Protein AF-0000000076599614 (afdb_homodimer)

pLDDT: mean 89.0, std 17.21, range [21.8, 98.75]

Radius of gyration: 27.0 Å; Cα contacts (8 Å, |Δi|>4): 438; chains: 2; bounding box: 105×89×81 Å

Nearest PDB structures (foldseek):
  2rae-assembly1_A-2  TM=9.090E-01  e=2.389E-15  Rhodococcus jostii RHA1
  8x0a-assembly1_A  TM=9.369E-01  e=1.322E-13  Mycobacterium tuberculosis
  2dg7-assembly1_A  TM=7.988E-01  e=2.223E-07  Streptomyces coelicolor A3(2)
  5efy-assembly1_B  TM=7.477E-01  e=3.386E-06  Streptomyces coelicolor A3(2)
  6ayh-assembly1_A-2  TM=6.024E-01  e=3.023E-04  Salmonella enterica

Sequence (410 aa):
MGHSTIGAAGRPGGRRKVTTAAELEQVAFELFDGQGFENTTVADIARAAGIARRTFFHYFPSKNDVPWGDFDRELDRMRADFRAAPPETPLMDAIRHCLVEFNRVAPEQIPAHRRRMRLILGVPALQAHSTLRFRAWRQVIAEFAGERLGQPEDALTPQAIAHATLGVAIAAYEQWLGRTDSELTELLDTAMRELAAAFGRPDAQMGHSTIGAAGRPGGRRKVTTAAELEQVAFELFDGQGFENTTVADIARAAGIARRTFFHYFPSKNDVPWGDFDRELDRMRADFRAAPPETPLMDAIRHCLVEFNRVAPEQIPAHRRRMRLILGVPALQAHSTLRFRAWRQVIAEFAGERLGQPEDALTPQAIAHATLGVAIAAYEQWLGRTDSELTELLDTAMRELAAAFGRPDAQ

Solvent-accessible surface area (backbone atoms only — not comparable to full-atom values): 22721 Å² total; per-residue (Å²): 137,84,80,74,75,73,74,76,76,74,74,79,81,71,70,73,61,57,86,43,62,66,52,46,38,53,52,39,49,54,44,30,71,72,63,30,59,89,70,51,46,65,64,56,41,16,57,76,33,51,46,53,59,68,57,47,49,73,68,30,92,43,77,78,43,45,76,54,63,68,48,68,60,54,50,52,51,47,49,52,52,60,70,67,47,60,87,76,51,40,68,50,59,46,50,48,53,46,55,30,57,69,65,57,68,57,78,90,44,44,68,60,49,50,53,40,49,49,45,45,77,64,35,63,71,38,43,33,63,37,51,63,56,52,48,54,55,29,48,54,46,5,45,52,43,5,61,77,69,73,43,58,38,86,36,63,60,20,32,19,48,18,30,20,50,50,22,31,47,50,33,28,48,54,52,34,74,75,39,87,87,57,55,58,48,56,40,38,48,48,37,55,52,46,50,37,44,52,54,58,58,66,69,87,118,135,80,80,75,78,75,73,77,76,74,71,79,80,70,70,75,60,59,86,44,60,66,52,46,37,52,51,39,48,54,45,30,72,72,63,30,60,88,70,50,48,65,63,57,40,16,56,75,35,54,47,53,58,68,56,47,48,72,69,29,92,42,78,80,43,46,79,53,62,68,48,66,59,54,49,52,51,47,50,51,51,60,69,66,48,60,87,77,51,42,68,51,58,48,51,47,51,47,54,28,58,69,65,57,66,57,78,89,44,44,66,61,50,50,54,40,49,48,46,46,77,64,34,63,72,39,42,33,64,36,51,64,57,51,49,54,55,27,46,52,46,5,45,52,45,5,61,76,68,73,44,59,38,85,35,63,60,20,32,20,50,18,30,20,52,50,21,31,48,50,32,29,49,55,51,36,74,75,38,87,87,57,54,57,48,57,40,39,50,48,39,53,51,47,50,36,46,51,54,58,57,64,68,86,118

Secondary structure (DSSP, 8-state):
-------------------SHHHHHHHHHHHHHHH-STT--HHHHHHHHT--HHHHHHH-SSGGGGGG-SHHHHHHHHHHHHHHS-TTS-HHHHHHHHHHHHT---GGGHHHHHHHHHHHHH-HHHHHHTHHHHHHHHHHHHHHHHHHHTS-TTSHHHHHHHHHHHHHHHHHHHHHHH-SS--HHHHHHHHHHHHHHHHH-----/-------------------SHHHHHHHHHHHHHHH-STT--HHHHHHHHT--HHHHHHH-SSGGGGGG-SHHHHHHHHHHHHHHS-TTS-HHHHHHHHHHHHT---GGGHHHHHHHHHHHHH-HHHHHHTHHHHHHHHHHHHHHHHHHHTS-TTSHHHHHHHHHHHHHHHHHHHHHHH-SS--HHHHHHHHHHHHHHHHH-----

Structure (mmCIF, N/CA/C/O backbone):
data_AF-0000000076599614-model_v1
#
loop_
_entity.id
_entity.type
_entity.pdbx_description
1 polymer 'TetR family transcriptional regulator'
#
loop_
_atom_site.group_PDB
_atom_site.id
_atom_site.type_symbol
_atom_site.label_atom_id
_atom_site.label_alt_id
_atom_site.label_comp_id
_atom_site.label_asym_id
_atom_site.label_entity_id
_atom_site.label_seq_id
_atom_site.pdbx_PDB_ins_code
_atom_site.Cartn_x
_atom_site.Cartn_y
_atom_site.Cartn_z
_atom_site.occupancy
_atom_site.B_iso_or_equiv
_atom_site.auth_seq_id
_atom_site.auth_comp_id
_atom_site.auth_asym_id
_atom_site.auth_atom_id
_atom_site.pdbx_PDB_model_num
ATOM 1 N N . MET A 1 1 ? -71.562 -14.805 -32.938 1 33.53 1 MET A N 1
ATOM 2 C CA . MET A 1 1 ? -70.625 -13.844 -32.281 1 33.53 1 MET A CA 1
ATOM 3 C C . MET A 1 1 ? -69.625 -14.555 -31.406 1 33.53 1 MET A C 1
ATOM 5 O O . MET A 1 1 ? -69.938 -15.062 -30.328 1 33.53 1 MET A O 1
ATOM 9 N N . GLY A 1 2 ? -68.562 -15.195 -32 1 36.91 2 GLY A N 1
ATOM 10 C CA . GLY A 1 2 ? -67.438 -15.984 -31.516 1 36.91 2 GLY A CA 1
ATOM 11 C C . GLY A 1 2 ? -66.562 -15.227 -30.562 1 36.91 2 GLY A C 1
ATOM 12 O O . GLY A 1 2 ? -66.062 -14.148 -30.906 1 36.91 2 GLY A O 1
ATOM 13 N N . HIS A 1 3 ? -66.812 -15.266 -29.234 1 37.31 3 HIS A N 1
ATOM 14 C CA . HIS A 1 3 ? -66.062 -14.656 -28.141 1 37.31 3 HIS A CA 1
ATOM 15 C C . HIS A 1 3 ? -64.562 -15.016 -28.203 1 37.31 3 HIS A C 1
ATOM 17 O O . HIS A 1 3 ? -64.25 -16.188 -28.109 1 37.31 3 HIS A O 1
ATOM 23 N N . SER A 1 4 ? -63.812 -14.273 -29.016 1 39.22 4 SER A N 1
ATOM 24 C CA . SER A 1 4 ? -62.375 -14.352 -29.078 1 39.22 4 SER A CA 1
ATOM 25 C C . SER A 1 4 ? -61.75 -14.211 -27.688 1 39.22 4 SER A C 1
ATOM 27 O O . SER A 1 4 ? -62 -13.234 -26.984 1 39.22 4 SER A O 1
ATOM 29 N N . THR A 1 5 ? -61.562 -15.359 -27.031 1 39.62 5 THR A N 1
ATOM 30 C CA . THR A 1 5 ? -60.812 -15.461 -25.766 1 39.62 5 THR A CA 1
ATOM 31 C C . THR A 1 5 ? -59.469 -14.75 -25.859 1 39.62 5 THR A C 1
ATOM 33 O O . THR A 1 5 ? -58.625 -15.141 -26.656 1 39.62 5 THR A O 1
ATOM 36 N N . ILE A 1 6 ? -59.5 -13.406 -25.859 1 37.53 6 ILE A N 1
ATOM 37 C CA . ILE A 1 6 ? -58.25 -12.672 -25.766 1 37.53 6 ILE A CA 1
ATOM 38 C C . ILE A 1 6 ? -57.406 -13.234 -24.625 1 37.53 6 ILE A C 1
ATOM 40 O O . ILE A 1 6 ? -57.906 -13.367 -23.5 1 37.53 6 ILE A O 1
ATOM 44 N N . GLY A 1 7 ? -56.5 -14.172 -24.859 1 32.94 7 GLY A N 1
ATOM 45 C CA . GLY A 1 7 ? -55.5 -14.688 -23.938 1 32.94 7 GLY A CA 1
ATOM 46 C C . GLY A 1 7 ? -54.844 -13.602 -23.109 1 32.94 7 GLY A C 1
ATOM 47 O O . GLY A 1 7 ? -54.531 -12.523 -23.609 1 32.94 7 GLY A O 1
ATOM 48 N N . ALA A 1 8 ? -55.188 -13.469 -21.828 1 35.28 8 ALA A N 1
ATOM 49 C CA . ALA A 1 8 ? -54.594 -12.609 -20.812 1 35.28 8 ALA A CA 1
ATOM 50 C C . ALA A 1 8 ? -53.094 -12.453 -21.062 1 35.28 8 ALA A C 1
ATOM 52 O O . ALA A 1 8 ? -52.375 -13.43 -21.312 1 35.28 8 ALA A O 1
ATOM 53 N N . ALA A 1 9 ? -52.594 -11.328 -21.562 1 35.88 9 ALA A N 1
ATOM 54 C CA . ALA A 1 9 ? -51.188 -10.867 -21.594 1 35.88 9 ALA A CA 1
ATOM 55 C C . ALA A 1 9 ? -50.406 -11.367 -20.391 1 35.88 9 ALA A C 1
ATOM 57 O O . ALA A 1 9 ? -50.906 -11.305 -19.25 1 35.88 9 ALA A O 1
ATOM 58 N N . GLY A 1 10 ? -49.562 -12.461 -20.453 1 34.72 10 GLY A N 1
ATOM 59 C CA . GLY A 1 10 ? -48.656 -12.93 -19.406 1 34.72 10 GLY A CA 1
ATOM 60 C C . GLY A 1 10 ? -48.125 -11.82 -18.516 1 34.72 10 GLY A C 1
ATOM 61 O O . GLY A 1 10 ? -48.094 -10.656 -18.938 1 34.72 10 GLY A O 1
ATOM 62 N N . ARG A 1 11 ? -48.469 -11.828 -17.172 1 40.72 11 ARG A N 1
ATOM 63 C CA . ARG A 1 11 ? -47.938 -10.867 -16.203 1 40.72 11 ARG A CA 1
ATOM 64 C C . ARG A 1 11 ? -46.531 -10.414 -16.578 1 40.72 11 ARG A C 1
ATOM 66 O O . ARG A 1 11 ? -45.781 -11.164 -17.188 1 40.72 11 ARG A O 1
ATOM 73 N N . PRO A 1 12 ? -46.219 -9.062 -16.688 1 42.16 12 PRO A N 1
ATOM 74 C CA . PRO A 1 12 ? -44.875 -8.555 -16.984 1 42.16 12 PRO A CA 1
ATOM 75 C C . PRO A 1 12 ? -43.781 -9.43 -16.391 1 42.16 12 PRO A C 1
ATOM 77 O O . PRO A 1 12 ? -44 -10.117 -15.391 1 42.16 12 PRO A O 1
ATOM 80 N N . GLY A 1 13 ? -42.875 -10.141 -17.094 1 42.28 13 GLY A N 1
ATOM 81 C CA . GLY A 1 13 ? -41.719 -10.961 -16.797 1 42.28 13 GLY A CA 1
ATOM 82 C C . GLY A 1 13 ? -41 -10.539 -15.531 1 42.28 13 GLY A C 1
ATOM 83 O O . GLY A 1 13 ? -40.438 -9.445 -15.453 1 42.28 13 GLY A O 1
ATOM 84 N N . GLY A 1 14 ? -41.438 -10.828 -14.328 1 47.44 14 GLY A N 1
ATOM 85 C CA . GLY A 1 14 ? -40.844 -10.57 -13.031 1 47.44 14 GLY A CA 1
ATOM 86 C C . GLY A 1 14 ? -39.312 -10.703 -13.039 1 47.44 14 GLY A C 1
ATOM 87 O O . GLY A 1 14 ? -38.781 -11.586 -13.695 1 47.44 14 GLY A O 1
ATOM 88 N N . ARG A 1 15 ? -38.469 -9.578 -13.055 1 55.91 15 ARG A N 1
ATOM 89 C CA . ARG A 1 15 ? -37.031 -9.617 -12.977 1 55.91 15 ARG A CA 1
ATOM 90 C C . ARG A 1 15 ? -36.562 -10.758 -12.078 1 55.91 15 ARG A C 1
ATOM 92 O O . ARG A 1 15 ? -37.094 -10.953 -10.977 1 55.91 15 ARG A O 1
ATOM 99 N N . ARG A 1 16 ? -36.062 -11.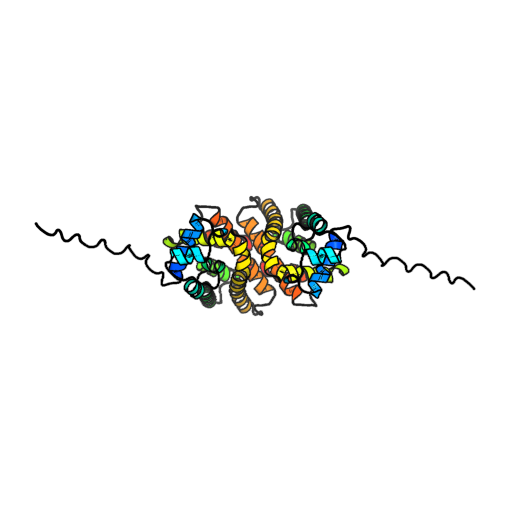828 -12.578 1 62.41 16 ARG A N 1
ATOM 100 C CA . ARG A 1 16 ? -35.531 -12.984 -11.867 1 62.41 16 ARG A CA 1
ATOM 101 C C . ARG A 1 16 ? -34.781 -12.547 -10.609 1 62.41 16 ARG A C 1
ATOM 103 O O . ARG A 1 16 ? -33.875 -11.695 -10.672 1 62.41 16 ARG A O 1
ATOM 110 N N . LYS A 1 17 ? -35.25 -12.945 -9.43 1 73.88 17 LYS A N 1
ATOM 111 C CA . LYS A 1 17 ? -34.75 -12.594 -8.094 1 73.88 17 LYS A CA 1
ATOM 112 C C . LYS A 1 17 ? -33.375 -13.188 -7.844 1 73.88 17 LYS A C 1
ATOM 114 O O . LYS A 1 17 ? -33.156 -14.383 -8.039 1 73.88 17 LYS A O 1
ATOM 119 N N . VAL A 1 18 ? -32.25 -12.383 -7.707 1 76.31 18 VAL A N 1
ATOM 120 C CA . VAL A 1 18 ? -30.891 -12.758 -7.305 1 76.31 18 VAL A CA 1
ATOM 121 C C . VAL A 1 18 ? -30.953 -13.633 -6.051 1 76.31 18 VAL A C 1
ATOM 123 O O . VAL A 1 18 ? -31.656 -13.297 -5.09 1 76.31 18 VAL A O 1
ATOM 126 N N . THR A 1 19 ? -30.266 -14.75 -6.137 1 80.94 19 THR A N 1
ATOM 127 C CA . THR A 1 19 ? -30.359 -15.68 -5.016 1 80.94 19 THR A CA 1
ATOM 128 C C . THR A 1 19 ? -28.984 -15.93 -4.398 1 80.94 19 THR A C 1
ATOM 130 O O . THR A 1 19 ? -28.875 -16.609 -3.373 1 80.94 19 THR A O 1
ATOM 133 N N . THR A 1 20 ? -27.969 -15.359 -5.051 1 90.06 20 THR A N 1
ATOM 134 C CA . THR A 1 20 ? -26.641 -15.602 -4.512 1 90.06 20 THR A CA 1
ATOM 135 C C . THR A 1 20 ? -25.812 -14.32 -4.504 1 90.06 20 THR A C 1
ATOM 137 O O . THR A 1 20 ? -26.125 -13.367 -5.223 1 90.06 20 THR A O 1
ATOM 140 N N . ALA A 1 21 ? -24.844 -14.375 -3.717 1 93.06 21 ALA A N 1
ATOM 141 C CA . ALA A 1 21 ? -23.906 -13.25 -3.66 1 93.06 21 ALA A CA 1
ATOM 142 C C . ALA A 1 21 ? -23.234 -13.023 -5.008 1 93.06 21 ALA A C 1
ATOM 144 O O . ALA A 1 21 ? -23.047 -11.883 -5.438 1 93.06 21 ALA A O 1
ATOM 145 N N . ALA A 1 22 ? -22.938 -14.109 -5.66 1 91.31 22 ALA A N 1
ATOM 146 C CA . ALA A 1 22 ? -22.25 -14.039 -6.949 1 91.31 22 ALA A CA 1
ATOM 147 C C . ALA A 1 22 ? -23.141 -13.367 -7.996 1 91.31 22 ALA A C 1
ATOM 149 O O . ALA A 1 22 ? -22.656 -12.555 -8.797 1 91.31 22 ALA A O 1
ATOM 150 N N . GLU A 1 23 ? -24.344 -13.734 -8.008 1 93.44 23 GLU A N 1
ATOM 151 C CA . GLU A 1 23 ? -25.281 -13.109 -8.93 1 93.44 23 GLU A CA 1
ATOM 152 C C . GLU A 1 23 ? -25.438 -11.617 -8.641 1 93.44 23 GLU A C 1
ATOM 154 O O . GLU A 1 23 ? -25.484 -10.797 -9.555 1 93.44 23 GLU A O 1
ATOM 159 N N . LEU A 1 24 ? -25.531 -11.344 -7.348 1 96 24 LEU A N 1
ATOM 160 C CA . LEU A 1 24 ? -25.656 -9.945 -6.945 1 96 24 LEU A CA 1
ATOM 161 C C . LEU A 1 24 ? -24.422 -9.148 -7.359 1 96 24 LEU A C 1
ATOM 163 O O . LEU A 1 24 ? -24.547 -8 -7.805 1 96 24 LEU A O 1
ATOM 167 N N . GLU A 1 25 ? -23.297 -9.734 -7.207 1 95.56 25 GLU A N 1
ATOM 168 C CA . GLU A 1 25 ? -22.047 -9.117 -7.648 1 95.56 25 GLU A CA 1
ATOM 169 C C . GLU A 1 25 ? -22.094 -8.805 -9.141 1 95.56 25 GLU A C 1
ATOM 171 O O . GLU A 1 25 ? -21.703 -7.711 -9.562 1 95.56 25 GLU A O 1
ATOM 176 N N . GLN A 1 26 ? -22.562 -9.711 -9.906 1 93.94 26 GLN A N 1
ATOM 177 C CA . GLN A 1 26 ? -22.625 -9.516 -11.352 1 93.94 26 GLN A CA 1
ATOM 178 C C . GLN A 1 26 ? -23.531 -8.344 -11.703 1 93.94 26 GLN A C 1
ATOM 180 O O . GLN A 1 26 ? -23.203 -7.531 -12.562 1 93.94 26 GLN A O 1
ATOM 185 N N . VAL A 1 27 ? -24.641 -8.25 -11.023 1 95.94 27 VAL A N 1
ATOM 186 C CA . VAL A 1 27 ? -25.562 -7.148 -11.227 1 95.94 27 VAL A CA 1
ATOM 187 C C . VAL A 1 27 ? -24.891 -5.828 -10.883 1 95.94 27 VAL A C 1
ATOM 189 O O . VAL A 1 27 ? -24.984 -4.855 -11.633 1 95.94 27 VAL A O 1
ATOM 192 N N . ALA A 1 28 ? -24.25 -5.824 -9.781 1 97.19 28 ALA A N 1
ATOM 193 C CA . ALA A 1 28 ? -23.547 -4.617 -9.328 1 97.19 28 ALA A CA 1
ATOM 194 C C . ALA A 1 28 ? -22.5 -4.18 -10.344 1 97.19 28 ALA A C 1
ATOM 196 O O . ALA A 1 28 ? -22.406 -2.998 -10.688 1 97.19 28 ALA A O 1
ATOM 197 N N . PHE A 1 29 ? -21.734 -5.117 -10.828 1 96 29 PHE A N 1
ATOM 198 C CA . PHE A 1 29 ? -20.672 -4.789 -11.773 1 96 29 PHE A CA 1
ATOM 199 C C . PHE A 1 29 ? -21.25 -4.215 -13.062 1 96 29 PHE A C 1
ATOM 201 O O . PHE A 1 29 ? -20.656 -3.322 -13.672 1 96 29 PHE A O 1
ATOM 208 N N . GLU A 1 30 ? -22.359 -4.738 -13.484 1 95.31 30 GLU A N 1
ATOM 209 C CA . GLU A 1 30 ? -23.016 -4.18 -14.664 1 95.31 30 GLU A CA 1
ATOM 210 C C . GLU A 1 30 ? -23.391 -2.711 -14.445 1 95.31 30 GLU A C 1
ATOM 212 O O . GLU A 1 30 ? -23.203 -1.884 -15.344 1 95.31 30 GLU A O 1
ATOM 217 N N . LEU A 1 31 ? -23.859 -2.422 -13.297 1 9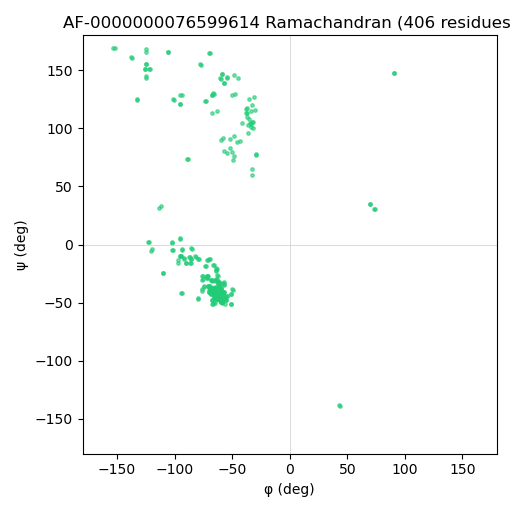6.94 31 LEU A N 1
ATOM 218 C CA . LEU A 1 31 ? -24.203 -1.043 -12.969 1 96.94 31 LEU A CA 1
ATOM 219 C C . LEU A 1 31 ? -22.953 -0.181 -12.867 1 96.94 31 LEU A C 1
ATOM 221 O O . LEU A 1 31 ? -22.938 0.953 -13.352 1 96.94 31 LEU A O 1
ATOM 225 N N . PHE A 1 32 ? -21.891 -0.759 -12.195 1 96.38 32 PHE A N 1
ATOM 226 C CA . PHE A 1 32 ? -20.625 -0.036 -12.102 1 96.38 32 PHE A CA 1
ATOM 227 C C . PHE A 1 32 ? -20.094 0.297 -13.492 1 96.38 32 PHE A C 1
ATOM 229 O O . PHE A 1 32 ? -19.594 1.401 -13.719 1 96.38 32 PHE A O 1
ATOM 236 N N . ASP A 1 33 ? -20.203 -0.562 -14.367 1 92.62 33 ASP A N 1
ATOM 237 C CA . ASP A 1 33 ? -19.719 -0.375 -15.727 1 92.62 33 ASP A CA 1
ATOM 238 C C . ASP A 1 33 ? -20.516 0.699 -16.453 1 92.62 33 ASP A C 1
ATOM 240 O O . ASP A 1 33 ? -19.953 1.484 -17.219 1 92.62 33 ASP A O 1
ATOM 244 N N . GLY A 1 34 ? -21.75 0.736 -16.219 1 93.19 34 GLY A N 1
ATOM 245 C CA . GLY A 1 34 ? -22.641 1.63 -16.938 1 93.19 34 GLY A CA 1
ATOM 246 C C . GLY A 1 34 ? -22.609 3.055 -16.422 1 93.19 34 GLY A C 1
ATOM 247 O O . GLY A 1 34 ? -22.422 3.998 -17.188 1 93.19 34 GLY A O 1
ATOM 248 N N . GLN A 1 35 ? -22.672 3.219 -15.078 1 94.25 35 GLN A N 1
ATOM 249 C CA . GLN A 1 35 ? -22.844 4.57 -14.555 1 94.25 35 GLN A CA 1
ATOM 250 C C . GLN A 1 35 ? -21.719 4.941 -13.602 1 94.25 35 GLN A C 1
ATOM 252 O O . GLN A 1 35 ? -21.656 6.074 -13.117 1 94.25 35 GLN A O 1
ATOM 257 N N . GLY A 1 36 ? -20.828 4.027 -13.484 1 94.62 36 GLY A N 1
ATOM 258 C CA . GLY A 1 36 ? -19.703 4.328 -12.617 1 94.62 36 GLY A CA 1
ATOM 259 C C . GLY A 1 36 ? -19.938 3.91 -11.18 1 94.62 36 GLY A C 1
ATOM 260 O O . GLY A 1 36 ? -21.078 3.922 -10.695 1 94.62 36 GLY A O 1
ATOM 261 N N . PHE A 1 37 ? -18.969 3.537 -10.508 1 95.56 37 PHE A N 1
ATOM 262 C CA . PHE A 1 37 ? -19.031 3.062 -9.133 1 95.56 37 PHE A CA 1
ATOM 263 C C . PHE A 1 37 ? -19.609 4.133 -8.211 1 95.56 37 PHE A C 1
ATOM 265 O O . PHE A 1 37 ? -20.516 3.861 -7.426 1 95.56 37 PHE A O 1
ATOM 272 N N . GLU A 1 38 ? -19.062 5.305 -8.344 1 93.44 38 GLU A N 1
ATOM 273 C CA . GLU A 1 38 ? -19.453 6.398 -7.461 1 93.44 38 GLU A CA 1
ATOM 274 C C . GLU A 1 38 ? -20.922 6.754 -7.633 1 93.44 38 GLU A C 1
ATOM 276 O O . GLU A 1 38 ? -21.594 7.129 -6.672 1 93.44 38 GLU A O 1
ATOM 281 N N . ASN A 1 39 ? -21.438 6.582 -8.742 1 95.94 39 ASN A N 1
ATOM 282 C CA . ASN A 1 39 ? -22.797 6.996 -9.055 1 95.94 39 ASN A CA 1
ATOM 283 C C . ASN A 1 39 ? -23.797 5.859 -8.844 1 95.94 39 ASN A C 1
ATOM 285 O O . ASN A 1 39 ? -24.984 6.035 -9.055 1 95.94 39 ASN A O 1
ATOM 289 N N . THR A 1 40 ? -23.297 4.742 -8.523 1 97.56 40 THR A N 1
ATOM 290 C CA . THR A 1 40 ? -24.172 3.6 -8.258 1 97.56 40 THR A CA 1
ATOM 291 C C . THR A 1 40 ? -24.438 3.475 -6.758 1 97.56 40 THR A C 1
ATOM 293 O O . THR A 1 40 ? -23.516 3.475 -5.949 1 97.56 40 THR A O 1
ATOM 296 N N . THR A 1 41 ? -25.719 3.377 -6.379 1 97.25 41 THR A N 1
ATOM 297 C CA . THR A 1 41 ? -26.078 3.225 -4.977 1 97.25 41 THR A CA 1
ATOM 298 C C . THR A 1 41 ? -26.516 1.791 -4.68 1 97.25 41 THR A C 1
ATOM 300 O O . THR A 1 41 ? -26.75 1.007 -5.602 1 97.25 41 THR A O 1
ATOM 303 N N . VAL A 1 42 ? -26.562 1.518 -3.396 1 97.31 42 VAL A N 1
ATOM 304 C CA . VAL A 1 42 ? -27.078 0.217 -2.979 1 97.31 42 VAL A CA 1
ATOM 305 C C . VAL A 1 42 ? -28.531 0.061 -3.432 1 97.31 42 VAL A C 1
ATOM 307 O O . VAL A 1 42 ? -28.938 -1.025 -3.842 1 97.31 42 VAL A O 1
ATOM 310 N N . ALA A 1 43 ? -29.25 1.145 -3.373 1 97.31 43 ALA A N 1
ATOM 311 C CA . ALA A 1 43 ? -30.641 1.122 -3.83 1 97.31 43 ALA A CA 1
ATOM 312 C C . ALA A 1 43 ? -30.719 0.75 -5.309 1 97.31 43 ALA A C 1
ATOM 314 O O . ALA A 1 43 ? -31.578 -0.037 -5.707 1 97.31 43 ALA A O 1
ATOM 315 N N . ASP A 1 44 ? -29.859 1.312 -6.105 1 97.62 44 ASP A N 1
ATOM 316 C CA . ASP A 1 44 ? -29.797 0.986 -7.527 1 97.62 44 ASP A CA 1
ATOM 317 C C . ASP A 1 44 ? -29.547 -0.506 -7.742 1 97.62 44 ASP A C 1
ATOM 319 O O . ASP A 1 44 ? -30.219 -1.141 -8.562 1 97.62 44 ASP A O 1
ATOM 323 N N . ILE A 1 45 ? -28.578 -1.051 -6.992 1 97.81 45 ILE A N 1
ATOM 324 C CA . ILE A 1 45 ? -28.188 -2.449 -7.133 1 97.81 45 ILE A CA 1
ATOM 325 C C . ILE A 1 45 ? -29.344 -3.352 -6.707 1 97.81 45 ILE A C 1
ATOM 327 O O . ILE A 1 45 ? -29.688 -4.312 -7.406 1 97.81 45 ILE A O 1
ATOM 331 N N . ALA A 1 46 ? -29.938 -3.016 -5.566 1 97.25 46 ALA A N 1
ATOM 332 C CA . ALA A 1 46 ? -31.047 -3.799 -5.059 1 97.25 46 ALA A CA 1
ATOM 333 C C . ALA A 1 46 ? -32.219 -3.818 -6.059 1 97.25 46 ALA A C 1
ATOM 335 O O . ALA A 1 46 ? -32.75 -4.879 -6.355 1 97.25 46 ALA A O 1
ATOM 336 N N . ARG A 1 47 ? -32.531 -2.697 -6.582 1 96.94 47 ARG A N 1
ATOM 337 C CA . ARG A 1 47 ? -33.625 -2.57 -7.562 1 96.94 47 ARG A CA 1
ATOM 338 C C . ARG A 1 47 ? -33.312 -3.406 -8.805 1 96.94 47 ARG A C 1
ATOM 340 O O . ARG A 1 47 ? -34.188 -4.156 -9.266 1 96.94 47 ARG A O 1
ATOM 347 N N . ALA A 1 48 ? -32.188 -3.326 -9.312 1 96.25 48 ALA A N 1
ATOM 348 C CA . ALA A 1 48 ? -31.797 -4.059 -10.516 1 96.25 48 ALA A CA 1
ATOM 349 C C . ALA A 1 48 ? -31.797 -5.566 -10.266 1 96.25 48 ALA A C 1
ATOM 351 O O . ALA A 1 48 ? -32.094 -6.348 -11.18 1 96.25 48 ALA A O 1
ATOM 352 N N . ALA A 1 49 ? -31.5 -5.941 -9.062 1 96.44 49 ALA A N 1
ATOM 353 C CA . ALA A 1 49 ? -31.422 -7.355 -8.695 1 96.44 49 ALA A CA 1
ATOM 354 C C . ALA A 1 49 ? -32.781 -7.898 -8.297 1 96.44 49 ALA A C 1
ATOM 356 O O . ALA A 1 49 ? -32.938 -9.102 -8.094 1 96.44 49 ALA A O 1
ATOM 357 N N . GLY A 1 50 ? -33.75 -7.004 -8.125 1 95.75 50 GLY A N 1
ATOM 358 C CA . GLY A 1 50 ? -35.094 -7.426 -7.734 1 95.75 50 GLY A CA 1
ATOM 359 C C . GLY A 1 50 ? -35.156 -7.863 -6.285 1 95.75 50 GLY A C 1
ATOM 360 O O . GLY A 1 50 ? -35.875 -8.82 -5.961 1 95.75 50 GLY A O 1
ATOM 361 N N . ILE A 1 51 ? -34.312 -7.262 -5.484 1 96.38 51 ILE A N 1
ATOM 362 C CA . ILE A 1 51 ? -34.344 -7.613 -4.066 1 96.38 51 ILE A CA 1
ATOM 363 C C . ILE A 1 51 ? -34.531 -6.355 -3.223 1 96.38 51 ILE A C 1
ATOM 365 O O . ILE A 1 51 ? -34.438 -5.238 -3.736 1 96.38 51 ILE A O 1
ATOM 369 N N . ALA A 1 52 ? -34.812 -6.625 -1.932 1 95.44 52 ALA A N 1
ATOM 370 C CA . ALA A 1 52 ? -34.875 -5.516 -0.983 1 95.44 52 ALA A CA 1
ATOM 371 C C . ALA A 1 52 ? -33.469 -5.074 -0.585 1 95.44 52 ALA A C 1
ATOM 373 O O . ALA A 1 52 ? -32.5 -5.871 -0.616 1 95.44 52 ALA A O 1
ATOM 374 N N . ARG A 1 53 ? -33.344 -3.824 -0.173 1 95.31 53 ARG A N 1
ATOM 375 C CA . ARG A 1 53 ? -32.062 -3.283 0.302 1 95.31 53 ARG A CA 1
ATOM 376 C C . ARG A 1 53 ? -31.531 -4.105 1.468 1 95.31 53 ARG A C 1
ATOM 378 O O . ARG A 1 53 ? -30.328 -4.332 1.566 1 95.31 53 ARG A O 1
ATOM 385 N N . ARG A 1 54 ? -32.469 -4.578 2.24 1 95.25 54 ARG A N 1
ATOM 386 C CA . ARG A 1 54 ? -32.062 -5.367 3.4 1 95.25 54 ARG A CA 1
ATOM 387 C C . ARG A 1 54 ? -31.391 -6.668 2.973 1 95.25 54 ARG A C 1
ATOM 389 O O . ARG A 1 54 ? -30.438 -7.129 3.615 1 95.25 54 ARG A O 1
ATOM 396 N N . THR A 1 55 ? -31.906 -7.199 1.938 1 95.62 55 THR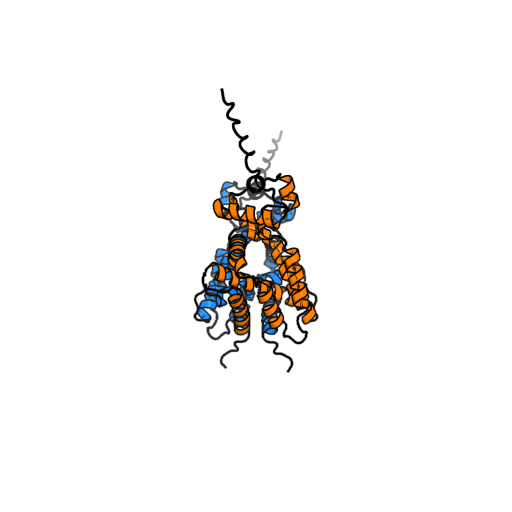 A N 1
ATOM 397 C CA . THR A 1 55 ? -31.328 -8.438 1.416 1 95.62 55 THR A CA 1
ATOM 398 C C . THR A 1 55 ? -29.922 -8.211 0.891 1 95.62 55 THR A C 1
ATOM 400 O O . THR A 1 55 ? -29.047 -9.055 1.067 1 95.62 55 THR A O 1
ATOM 403 N N . PHE A 1 56 ? -29.734 -7.027 0.19 1 97.06 56 PHE A N 1
ATOM 404 C CA . PHE A 1 56 ? -28.391 -6.672 -0.234 1 97.06 56 PHE A CA 1
ATOM 405 C C . PHE A 1 56 ? -27.406 -6.754 0.934 1 97.06 56 PHE A C 1
ATOM 407 O O . PHE A 1 56 ? -26.344 -7.359 0.816 1 97.06 56 PHE A O 1
ATOM 414 N N . PHE A 1 57 ? -27.781 -6.281 2.082 1 96.81 57 PHE A N 1
ATOM 415 C CA . PHE A 1 57 ? -26.906 -6.156 3.236 1 96.81 57 PHE A CA 1
ATOM 416 C C . PHE A 1 57 ? -26.734 -7.504 3.932 1 96.81 57 PHE A C 1
ATOM 418 O O . PHE A 1 57 ? -25.828 -7.664 4.766 1 96.81 57 PHE A O 1
ATOM 425 N N . HIS A 1 58 ? -27.594 -8.469 3.553 1 95.25 58 HIS A N 1
ATOM 426 C CA . HIS A 1 58 ? -27.328 -9.836 3.975 1 95.25 58 HIS A CA 1
ATOM 427 C C . HIS A 1 58 ? -26.094 -10.398 3.289 1 95.25 58 HIS A C 1
ATOM 429 O O . HIS A 1 58 ? -25.344 -11.188 3.881 1 95.25 58 HIS A O 1
ATOM 435 N N . TYR A 1 59 ? -25.875 -9.891 2.055 1 95.31 59 TYR A N 1
ATOM 436 C CA . TYR A 1 59 ? -24.766 -10.422 1.271 1 95.31 59 TYR A CA 1
ATOM 437 C C . TYR A 1 59 ? -23.516 -9.57 1.444 1 95.31 59 TYR A C 1
ATOM 439 O O . TYR A 1 59 ? -22.406 -10.102 1.551 1 95.31 59 TYR A O 1
ATOM 447 N N . PHE A 1 60 ? -23.719 -8.266 1.448 1 96.56 60 PHE A N 1
ATOM 448 C CA . PHE A 1 60 ? -22.594 -7.352 1.504 1 96.56 60 PHE A CA 1
ATOM 449 C C . PHE A 1 60 ? -22.828 -6.27 2.551 1 96.56 60 PHE A C 1
ATOM 451 O O . PHE A 1 60 ? -23.781 -5.5 2.453 1 96.56 60 PHE A O 1
ATOM 458 N N . PRO A 1 61 ? -21.859 -6.141 3.488 1 94.31 61 PRO A N 1
ATOM 459 C CA . PRO A 1 61 ? -22.016 -5.102 4.508 1 94.31 61 PRO A CA 1
ATOM 460 C C . PRO A 1 61 ? -22.031 -3.693 3.914 1 94.31 61 PRO A C 1
ATOM 462 O O . PRO A 1 61 ? -22.609 -2.777 4.508 1 94.31 61 PRO A O 1
ATOM 465 N N . SER A 1 62 ? -21.406 -3.547 2.779 1 94.38 62 SER A N 1
ATOM 466 C CA . SER A 1 62 ? -21.406 -2.273 2.068 1 94.38 62 SER A CA 1
ATOM 467 C C . SER A 1 62 ? -21.219 -2.477 0.569 1 94.38 62 SER A C 1
ATOM 469 O O . SER A 1 62 ? -20.812 -3.559 0.13 1 94.38 62 SER A O 1
ATOM 471 N N . LYS A 1 63 ? -21.438 -1.406 -0.143 1 95.44 63 LYS A N 1
ATOM 472 C CA . LYS A 1 63 ? -21.172 -1.416 -1.578 1 95.44 63 LYS A CA 1
ATOM 473 C C . LYS A 1 63 ? -19.688 -1.688 -1.86 1 95.44 63 LYS A C 1
ATOM 475 O O . LYS A 1 63 ? -19.359 -2.348 -2.846 1 95.44 63 LYS A O 1
ATOM 480 N N . ASN A 1 64 ? -18.812 -1.23 -0.973 1 93.94 64 ASN A N 1
ATOM 481 C CA . ASN A 1 64 ? -17.359 -1.347 -1.138 1 93.94 64 ASN A CA 1
ATOM 482 C C . ASN A 1 64 ? -16.906 -2.793 -1.004 1 93.94 64 ASN A C 1
ATOM 484 O O . ASN A 1 64 ? -15.773 -3.123 -1.367 1 93.94 64 ASN A O 1
ATOM 488 N N . ASP A 1 65 ? -17.766 -3.602 -0.542 1 95.31 65 ASP A N 1
ATOM 489 C CA . ASP A 1 65 ? -17.406 -5 -0.35 1 95.31 65 ASP A CA 1
ATOM 490 C C . ASP A 1 65 ? -17.703 -5.824 -1.602 1 95.31 65 ASP A C 1
ATOM 492 O O . ASP A 1 65 ? -17.203 -6.945 -1.744 1 95.31 65 ASP A O 1
ATOM 496 N N . VAL A 1 66 ? -18.453 -5.312 -2.461 1 96 66 VAL A N 1
ATOM 497 C CA . VAL A 1 66 ? -18.969 -6.059 -3.609 1 96 66 VAL A CA 1
ATOM 498 C C . VAL A 1 66 ? -17.797 -6.52 -4.48 1 96 66 VAL A C 1
ATOM 500 O O . VAL A 1 66 ? -17.703 -7.699 -4.828 1 96 66 VAL A O 1
ATOM 503 N N . PRO A 1 67 ? -16.859 -5.656 -4.762 1 96.19 67 PRO A N 1
ATOM 504 C CA . PRO A 1 67 ? -15.781 -6.098 -5.66 1 96.19 67 PRO A CA 1
ATOM 505 C C . PRO A 1 67 ? -14.914 -7.195 -5.047 1 96.19 67 PRO A C 1
ATOM 507 O O . PRO A 1 67 ? -14.211 -7.91 -5.773 1 96.19 67 PRO A O 1
ATOM 510 N N . TRP A 1 68 ? -14.93 -7.387 -3.818 1 95.25 68 TRP A N 1
ATOM 511 C CA . TRP A 1 68 ? -14.055 -8.336 -3.143 1 95.25 68 TRP A CA 1
ATOM 512 C C . TRP A 1 68 ? -14.727 -9.703 -3.025 1 95.25 68 TRP A C 1
ATOM 514 O O . TRP A 1 68 ? -14.062 -10.703 -2.736 1 95.25 68 TRP A O 1
ATOM 524 N N . GLY A 1 69 ? -16.047 -9.773 -3.303 1 92 69 GLY A N 1
ATOM 525 C CA . GLY A 1 69 ? -16.734 -11.047 -3.17 1 92 69 GLY A CA 1
ATOM 526 C C . GLY A 1 69 ? -16.359 -11.805 -1.91 1 92 69 GLY A C 1
ATOM 527 O O . GLY A 1 69 ? -16.344 -11.234 -0.817 1 92 69 GLY A O 1
ATOM 528 N N . ASP A 1 70 ? -16.203 -13.094 -2.092 1 90.81 70 ASP A N 1
ATOM 529 C CA . ASP A 1 70 ? -15.812 -13.922 -0.956 1 90.81 70 ASP A CA 1
ATOM 530 C C . ASP A 1 70 ? -14.297 -13.992 -0.831 1 90.81 70 ASP A C 1
ATOM 532 O O . ASP A 1 70 ? -13.695 -15.055 -1.018 1 90.81 70 ASP A O 1
ATOM 536 N N . PHE A 1 71 ? -13.711 -12.992 -0.406 1 93.94 71 PHE A N 1
ATOM 537 C CA . PHE A 1 71 ? -12.258 -12.867 -0.342 1 93.94 71 PHE A CA 1
ATOM 538 C C . PHE A 1 71 ? -11.695 -13.75 0.764 1 93.94 71 PHE A C 1
ATOM 540 O O . PHE A 1 71 ? -10.578 -14.266 0.646 1 93.94 71 PHE A O 1
ATOM 547 N N . ASP A 1 72 ? -12.438 -14.023 1.785 1 93.94 72 ASP A N 1
ATOM 548 C CA . ASP A 1 72 ? -11.992 -14.914 2.857 1 93.94 72 ASP A CA 1
ATOM 549 C C . ASP A 1 72 ? -11.727 -16.328 2.33 1 93.94 72 ASP A C 1
ATOM 551 O O . ASP A 1 72 ? -10.758 -16.969 2.729 1 93.94 72 ASP A O 1
ATOM 555 N N . ARG A 1 73 ? -12.633 -16.688 1.485 1 94.69 73 ARG A N 1
ATOM 556 C CA . ARG A 1 73 ? -12.438 -18 0.878 1 94.69 73 ARG A CA 1
ATOM 557 C C . ARG A 1 73 ? -11.164 -18.031 0.04 1 94.69 73 ARG A C 1
ATOM 559 O O . ARG A 1 73 ? -10.438 -19.031 0.039 1 94.69 73 ARG A O 1
ATOM 566 N N . GLU A 1 74 ? -10.875 -17 -0.697 1 95.81 74 GLU A N 1
ATOM 567 C CA . GLU A 1 74 ? -9.648 -16.906 -1.482 1 95.81 74 GLU A CA 1
ATOM 568 C C . GLU A 1 74 ? -8.414 -16.953 -0.587 1 95.81 74 GLU A C 1
ATOM 570 O O . GLU A 1 74 ? -7.41 -17.578 -0.933 1 95.81 74 GLU A O 1
ATOM 575 N N . LEU A 1 75 ? -8.453 -16.328 0.568 1 97.81 75 LEU A N 1
ATOM 576 C CA . LEU A 1 75 ? -7.34 -16.344 1.508 1 97.81 75 LEU A CA 1
ATOM 577 C C . LEU A 1 75 ? -7.109 -17.75 2.061 1 97.81 75 LEU A C 1
ATOM 579 O O . LEU A 1 75 ? -5.965 -18.172 2.238 1 97.81 75 LEU A O 1
ATOM 583 N N . ASP A 1 76 ? -8.211 -18.406 2.326 1 97.62 76 ASP A N 1
ATOM 584 C CA . ASP A 1 76 ? -8.102 -19.781 2.797 1 97.62 76 ASP A CA 1
ATOM 585 C C . ASP A 1 76 ? -7.414 -20.656 1.756 1 97.62 76 ASP A C 1
ATOM 587 O O . ASP A 1 76 ? -6.578 -21.5 2.1 1 97.62 76 ASP A O 1
ATOM 591 N N . ARG A 1 77 ? -7.793 -20.469 0.561 1 97.12 77 ARG A N 1
ATOM 592 C CA . ARG A 1 77 ? -7.145 -21.203 -0.524 1 97.12 77 ARG A CA 1
ATOM 593 C C . ARG A 1 77 ? -5.656 -20.875 -0.594 1 97.12 77 ARG A C 1
ATOM 595 O O . ARG A 1 77 ? -4.832 -21.766 -0.786 1 97.12 77 ARG A O 1
ATOM 602 N N . MET A 1 78 ? -5.312 -19.656 -0.446 1 98.06 78 MET A N 1
ATOM 603 C CA . MET A 1 78 ? -3.916 -19.219 -0.461 1 98.06 78 MET A CA 1
ATOM 604 C C . MET A 1 78 ? -3.131 -19.891 0.665 1 98.06 78 MET A C 1
ATOM 606 O O . MET A 1 78 ? -2.018 -20.375 0.449 1 98.06 78 MET A O 1
ATOM 610 N N . ARG A 1 79 ? -3.686 -19.891 1.811 1 97.94 79 ARG A N 1
ATOM 611 C CA . ARG A 1 79 ? -3.043 -20.547 2.949 1 97.94 79 ARG A CA 1
ATOM 612 C C . ARG A 1 79 ? -2.783 -22.016 2.664 1 97.94 79 ARG A C 1
ATOM 614 O O . ARG A 1 79 ? -1.719 -22.547 2.998 1 97.94 79 ARG A O 1
ATOM 621 N N . ALA A 1 80 ? -3.785 -22.625 2.09 1 97.75 80 ALA A N 1
ATOM 622 C CA . ALA A 1 80 ? -3.65 -24.047 1.752 1 97.75 80 ALA A CA 1
ATOM 623 C C . ALA A 1 80 ? -2.518 -24.266 0.751 1 97.75 80 ALA A C 1
ATOM 625 O O . ALA A 1 80 ? -1.759 -25.219 0.866 1 97.75 80 ALA A O 1
ATOM 626 N N . ASP A 1 81 ? -2.396 -23.422 -0.244 1 97.25 81 ASP A N 1
ATOM 627 C CA . ASP A 1 81 ? -1.323 -23.5 -1.23 1 97.25 81 ASP A CA 1
ATOM 628 C C . ASP A 1 81 ? 0.045 -23.359 -0.565 1 97.25 81 ASP A C 1
ATOM 630 O O . ASP A 1 81 ? 0.972 -24.109 -0.887 1 97.25 81 ASP A O 1
ATOM 634 N N . PHE A 1 82 ? 0.195 -22.422 0.358 1 98 82 PHE A N 1
ATOM 635 C CA . PHE A 1 82 ? 1.456 -22.234 1.066 1 98 82 PHE A CA 1
ATOM 636 C C . PHE A 1 82 ? 1.785 -23.453 1.921 1 98 82 PHE A C 1
ATOM 638 O O . PHE A 1 82 ? 2.943 -23.859 1.997 1 98 82 PHE A O 1
ATOM 645 N N . ARG A 1 83 ? 0.79 -24 2.566 1 95.75 83 ARG A N 1
ATOM 646 C CA . ARG A 1 83 ? 0.993 -25.188 3.393 1 95.75 83 ARG A CA 1
ATOM 647 C C . ARG A 1 83 ? 1.472 -26.359 2.549 1 95.75 83 ARG A C 1
ATOM 649 O O . ARG A 1 83 ? 2.223 -27.219 3.031 1 95.75 83 ARG A O 1
ATOM 656 N N . ALA A 1 84 ? 1.029 -26.391 1.331 1 96.94 84 ALA A N 1
ATOM 657 C CA . ALA A 1 84 ? 1.352 -27.5 0.436 1 96.94 84 ALA A CA 1
ATOM 658 C C . ALA A 1 84 ? 2.73 -27.328 -0.19 1 96.94 84 ALA A C 1
ATOM 660 O O . ALA A 1 84 ? 3.258 -28.234 -0.83 1 96.94 84 ALA A O 1
ATOM 661 N N . ALA A 1 85 ? 3.338 -26.156 -0.031 1 96.5 85 ALA A N 1
ATOM 662 C CA . ALA A 1 85 ? 4.645 -25.891 -0.628 1 96.5 85 ALA A CA 1
ATOM 663 C C . ALA A 1 85 ? 5.719 -26.781 -0.008 1 96.5 85 ALA A C 1
ATOM 665 O O . ALA A 1 85 ? 5.855 -26.844 1.217 1 96.5 85 ALA A O 1
ATOM 666 N N . PRO A 1 86 ? 6.484 -27.438 -0.829 1 95.94 86 PRO A N 1
ATOM 667 C CA . PRO A 1 86 ? 7.547 -28.297 -0.294 1 95.94 86 PRO A CA 1
ATOM 668 C C . PRO A 1 86 ? 8.531 -27.547 0.595 1 95.94 86 PRO A C 1
ATOM 670 O O . PRO A 1 86 ? 8.945 -26.422 0.253 1 95.94 86 PRO A O 1
ATOM 673 N N . PRO A 1 87 ? 8.914 -28.172 1.662 1 93.56 87 PRO A N 1
ATOM 674 C CA . PRO A 1 87 ? 9.805 -27.484 2.607 1 93.56 87 PRO A CA 1
ATOM 675 C C . PRO A 1 87 ? 11.172 -27.156 2.006 1 93.56 87 PRO A C 1
ATOM 677 O O . PRO A 1 87 ? 11.844 -26.234 2.465 1 93.56 87 PRO A O 1
ATOM 680 N N . GLU A 1 88 ? 11.508 -27.812 0.993 1 93.38 88 GLU A N 1
ATOM 681 C CA . GLU A 1 88 ? 12.836 -27.625 0.415 1 93.38 88 GLU A CA 1
ATOM 682 C C . GLU A 1 88 ? 12.859 -26.469 -0.571 1 93.38 88 GLU A C 1
ATOM 684 O O . GLU A 1 88 ? 13.93 -26 -0.969 1 93.38 88 GLU A O 1
ATOM 689 N N . THR A 1 89 ? 11.727 -26.047 -1.002 1 94.69 89 THR A N 1
ATOM 690 C CA . THR A 1 89 ? 11.672 -24.922 -1.914 1 94.69 89 THR A CA 1
ATOM 691 C C . THR A 1 89 ? 12.109 -23.641 -1.209 1 94.69 89 THR A C 1
ATOM 693 O O . THR A 1 89 ? 11.609 -23.312 -0.129 1 94.69 89 THR A O 1
ATOM 696 N N . PRO A 1 90 ? 13.062 -22.906 -1.824 1 94.12 90 PRO A N 1
ATOM 697 C CA . PRO A 1 90 ? 13.453 -21.625 -1.224 1 94.12 90 PRO A CA 1
ATOM 698 C C . PRO A 1 90 ? 12.266 -20.688 -0.995 1 94.12 90 PRO A C 1
ATOM 700 O O . PRO A 1 90 ? 11.344 -20.641 -1.812 1 94.12 90 PRO A O 1
ATOM 703 N N . LEU A 1 91 ? 12.281 -19.953 0.056 1 95.62 91 LEU A N 1
ATOM 704 C CA . LEU A 1 91 ? 11.172 -19.156 0.573 1 95.62 91 LEU A CA 1
ATOM 705 C C . LEU A 1 91 ? 10.578 -18.281 -0.524 1 95.62 91 LEU A C 1
ATOM 707 O O . LEU A 1 91 ? 9.375 -18.359 -0.797 1 95.62 91 LEU A O 1
ATOM 711 N N . MET A 1 92 ? 11.438 -17.531 -1.215 1 95.38 92 MET A N 1
ATOM 712 C CA . MET A 1 92 ? 10.922 -16.547 -2.166 1 95.38 92 MET A CA 1
ATOM 713 C C . MET A 1 92 ? 10.43 -17.234 -3.439 1 95.38 92 MET A C 1
ATOM 715 O O . MET A 1 92 ? 9.523 -16.734 -4.109 1 95.38 92 MET A O 1
ATOM 719 N N . ASP A 1 93 ? 10.984 -18.391 -3.781 1 95.69 93 ASP A N 1
ATOM 720 C CA . ASP A 1 93 ? 10.453 -19.172 -4.887 1 95.69 93 ASP A CA 1
ATOM 721 C C . ASP A 1 93 ? 9.055 -19.703 -4.566 1 95.69 93 ASP A C 1
ATOM 723 O O . ASP A 1 93 ? 8.172 -19.688 -5.426 1 95.69 93 ASP A O 1
ATOM 727 N N . ALA A 1 94 ? 8.906 -20.172 -3.336 1 97.19 94 ALA A N 1
ATOM 728 C CA . ALA A 1 94 ? 7.594 -20.641 -2.902 1 97.19 94 ALA A CA 1
ATOM 729 C C . ALA A 1 94 ? 6.57 -19.516 -2.936 1 97.19 94 ALA A C 1
ATOM 731 O O . ALA A 1 94 ? 5.441 -19.703 -3.398 1 97.19 94 ALA A O 1
ATOM 732 N N . ILE A 1 95 ? 6.93 -18.359 -2.463 1 98.25 95 ILE A N 1
ATOM 733 C CA . ILE A 1 95 ? 6.043 -17.188 -2.453 1 98.25 95 ILE A CA 1
ATOM 734 C C . ILE A 1 95 ? 5.703 -16.797 -3.887 1 98.25 95 ILE A C 1
ATOM 736 O O . ILE A 1 95 ? 4.539 -16.531 -4.207 1 98.25 95 ILE A O 1
ATOM 740 N N . ARG A 1 96 ? 6.707 -16.734 -4.73 1 97.88 96 ARG A N 1
ATOM 741 C CA . ARG A 1 96 ? 6.473 -16.422 -6.133 1 97.88 96 ARG A CA 1
ATOM 742 C C . ARG A 1 96 ? 5.488 -17.391 -6.762 1 97.88 96 ARG A C 1
ATOM 744 O O . ARG A 1 96 ? 4.527 -16.984 -7.418 1 97.88 96 ARG A O 1
ATOM 751 N N . HIS A 1 97 ? 5.734 -18.672 -6.594 1 97.62 97 HIS A N 1
ATOM 752 C CA . HIS A 1 97 ? 4.871 -19.703 -7.168 1 97.62 97 HIS A CA 1
ATOM 753 C C . HIS A 1 97 ? 3.438 -19.562 -6.664 1 97.62 97 HIS A C 1
ATOM 755 O O . HIS A 1 97 ? 2.492 -19.578 -7.457 1 97.62 97 HIS A O 1
ATOM 761 N N . CYS A 1 98 ? 3.242 -19.391 -5.398 1 98.06 98 CYS A N 1
ATOM 762 C CA . CYS A 1 98 ? 1.914 -19.266 -4.812 1 98.06 98 CYS A CA 1
ATOM 763 C C . CYS A 1 98 ? 1.24 -17.984 -5.258 1 98.06 98 CYS A C 1
ATOM 765 O O . CYS A 1 98 ? 0.033 -17.953 -5.504 1 98.06 98 CYS A O 1
ATOM 767 N N . LEU A 1 99 ? 1.996 -16.922 -5.297 1 98.31 99 LEU A N 1
ATOM 768 C CA . LEU A 1 99 ? 1.479 -15.641 -5.781 1 98.31 99 LEU A CA 1
ATOM 769 C C . LEU A 1 99 ? 0.908 -15.789 -7.188 1 98.31 99 LEU A C 1
ATOM 771 O O . LEU A 1 99 ? -0.198 -15.312 -7.461 1 98.31 99 LEU A O 1
ATOM 775 N N . VAL A 1 100 ? 1.679 -16.438 -8.062 1 98.25 100 VAL A N 1
ATOM 776 C CA . VAL A 1 100 ? 1.25 -16.641 -9.445 1 98.25 100 VAL A CA 1
ATOM 777 C C . VAL A 1 100 ? -0.009 -17.5 -9.461 1 98.25 100 VAL A C 1
ATOM 779 O O . VAL A 1 100 ? -0.998 -17.156 -10.109 1 98.25 100 VAL A O 1
ATOM 782 N N . GLU A 1 101 ? -0.019 -18.578 -8.727 1 97.44 101 GLU A N 1
ATOM 783 C CA . GLU A 1 101 ? -1.158 -19.5 -8.703 1 97.44 101 GLU A CA 1
ATOM 784 C C . GLU A 1 101 ? -2.398 -18.828 -8.125 1 97.44 101 GLU A C 1
ATOM 786 O O . GLU A 1 101 ? -3.51 -19.031 -8.609 1 97.44 101 GLU A O 1
ATOM 791 N N . PHE A 1 102 ? -2.23 -18.062 -7.125 1 97.25 102 PHE A N 1
ATOM 792 C CA . PHE A 1 102 ? -3.318 -17.328 -6.48 1 97.25 102 PHE A CA 1
ATOM 793 C C . PHE A 1 102 ? -4.027 -16.422 -7.473 1 97.25 102 PHE A C 1
ATOM 795 O O . PHE A 1 102 ? -5.234 -16.188 -7.367 1 97.25 102 PHE A O 1
ATOM 802 N N . ASN A 1 103 ? -3.295 -15.906 -8.422 1 97.25 103 ASN A N 1
ATOM 803 C CA . ASN A 1 103 ? -3.832 -14.914 -9.344 1 97.25 103 ASN A CA 1
ATOM 804 C C . ASN A 1 103 ? -4.168 -15.539 -10.695 1 97.25 103 ASN A C 1
ATOM 806 O O . ASN A 1 103 ? -4.52 -14.828 -11.641 1 97.25 103 ASN A O 1
ATOM 810 N N . ARG A 1 104 ? -3.975 -16.797 -10.82 1 96.5 104 ARG A N 1
ATOM 811 C CA . ARG A 1 104 ? -4.371 -17.5 -12.039 1 96.5 104 ARG A CA 1
ATOM 812 C C . ARG A 1 104 ? -5.891 -17.641 -12.117 1 96.5 104 ARG A C 1
ATOM 814 O O . ARG A 1 104 ? -6.52 -18.141 -11.172 1 96.5 104 ARG A O 1
ATOM 821 N N . VAL A 1 105 ? -6.422 -17.156 -13.164 1 94.5 105 VAL A N 1
ATOM 822 C CA . VAL A 1 105 ? -7.859 -17.266 -13.375 1 94.5 105 VAL A CA 1
ATOM 823 C C . VAL A 1 105 ? -8.141 -17.922 -14.727 1 94.5 105 VAL A C 1
ATOM 825 O O . VAL A 1 105 ? -7.316 -17.844 -15.641 1 94.5 105 VAL A O 1
ATOM 828 N N . ALA A 1 106 ? -9.281 -18.625 -14.828 1 94.81 106 ALA A N 1
ATOM 829 C CA . ALA A 1 106 ? -9.68 -19.25 -16.094 1 94.81 106 ALA A CA 1
ATOM 830 C C . ALA A 1 106 ? -9.852 -18.188 -17.188 1 94.81 106 ALA A C 1
ATOM 832 O O . ALA A 1 106 ? -10.328 -17.078 -16.922 1 94.81 106 ALA A O 1
ATOM 833 N N . PRO A 1 107 ? -9.477 -18.547 -18.359 1 94.5 107 PRO A N 1
ATOM 834 C CA . PRO A 1 107 ? -9.547 -17.594 -19.453 1 94.5 107 PRO A CA 1
ATOM 835 C C . PRO A 1 107 ? -10.906 -16.906 -19.562 1 94.5 107 PRO A C 1
ATOM 837 O O . PRO A 1 107 ? -10.977 -15.695 -19.812 1 94.5 107 PRO A O 1
ATOM 840 N N . GLU A 1 108 ? -11.938 -17.641 -19.328 1 94.06 108 GLU A N 1
ATOM 841 C CA . GLU A 1 108 ? -13.281 -17.094 -19.484 1 94.06 108 GLU A CA 1
ATOM 842 C C . GLU A 1 108 ? -13.602 -16.078 -18.375 1 94.06 108 GLU A C 1
ATOM 844 O O . GLU A 1 108 ? -14.555 -15.32 -18.484 1 94.06 108 GLU A O 1
ATOM 849 N N . GLN A 1 109 ? -12.773 -16.078 -17.375 1 93.94 109 GLN A N 1
ATOM 850 C CA . GLN A 1 109 ? -13.023 -15.211 -16.234 1 93.94 109 GLN A CA 1
ATOM 851 C C . GLN A 1 109 ? -12.133 -13.969 -16.281 1 93.94 109 GLN A C 1
ATOM 853 O O . GLN A 1 109 ? -12.281 -13.055 -15.469 1 93.94 109 GLN A O 1
ATOM 858 N N . ILE A 1 110 ? -11.25 -13.867 -17.203 1 94.62 110 ILE A N 1
ATOM 859 C CA . ILE A 1 110 ? -10.25 -12.805 -17.281 1 94.62 110 ILE A CA 1
ATOM 860 C C . ILE A 1 110 ? -10.945 -11.453 -17.438 1 94.62 110 ILE A C 1
ATOM 862 O O . ILE A 1 110 ? -10.609 -10.492 -16.75 1 94.62 110 ILE A O 1
ATOM 866 N N . PRO A 1 111 ? -11.984 -11.344 -18.312 1 93 111 PRO A N 1
ATOM 867 C CA . PRO A 1 111 ? -12.625 -10.031 -18.453 1 93 111 PRO A CA 1
ATOM 868 C C . PRO A 1 111 ? -13.258 -9.539 -17.156 1 93 111 PRO A C 1
ATOM 870 O O . PRO A 1 111 ? -13.125 -8.359 -16.812 1 93 111 PRO A O 1
ATOM 873 N N . ALA A 1 112 ? -13.906 -10.445 -16.453 1 92.62 112 ALA A N 1
ATOM 874 C CA . ALA A 1 112 ? -14.508 -10.078 -15.18 1 92.62 112 ALA A CA 1
ATOM 875 C C . ALA A 1 112 ? -13.445 -9.711 -14.156 1 92.62 112 ALA A C 1
ATOM 877 O O . ALA A 1 112 ? -13.617 -8.766 -13.375 1 92.62 112 ALA A O 1
ATOM 878 N N . HIS A 1 113 ? -12.383 -10.438 -14.18 1 94.62 113 HIS A N 1
ATOM 879 C CA . HIS A 1 113 ? -11.281 -10.172 -13.258 1 94.62 113 HIS A CA 1
ATOM 880 C C . HIS A 1 113 ? -10.648 -8.812 -13.539 1 94.62 113 HIS A C 1
ATOM 882 O O . HIS A 1 113 ? -10.328 -8.07 -12.609 1 94.62 113 HIS A O 1
ATOM 888 N N . ARG A 1 114 ? -10.508 -8.477 -14.727 1 94.88 114 ARG A N 1
ATOM 889 C CA . ARG A 1 114 ? -9.945 -7.188 -15.125 1 94.88 114 ARG A CA 1
ATOM 890 C C . ARG A 1 114 ? -10.836 -6.035 -14.672 1 94.88 114 ARG A C 1
ATOM 892 O O . ARG A 1 114 ? -10.344 -5.031 -14.164 1 94.88 114 ARG A O 1
ATOM 899 N N . ARG A 1 115 ? -12.102 -6.23 -14.828 1 93.25 115 ARG A N 1
ATOM 900 C CA . ARG A 1 115 ? -13.047 -5.215 -14.383 1 93.25 115 ARG A CA 1
ATOM 901 C C . ARG A 1 115 ? -12.945 -4.996 -12.875 1 93.25 115 ARG A C 1
ATOM 903 O O . ARG A 1 115 ? -12.93 -3.855 -12.406 1 93.25 115 ARG A O 1
ATOM 910 N N . ARG A 1 116 ? -12.891 -6.02 -12.227 1 95.31 116 ARG A N 1
ATOM 911 C CA . ARG A 1 116 ? -12.789 -5.988 -10.773 1 95.31 116 ARG A CA 1
ATOM 912 C C . ARG A 1 116 ? -11.547 -5.23 -10.328 1 95.31 116 ARG A C 1
ATOM 914 O O . ARG A 1 116 ? -11.625 -4.309 -9.516 1 95.31 116 ARG A O 1
ATOM 921 N N . MET A 1 117 ? -10.445 -5.605 -10.898 1 95.5 117 MET A N 1
ATOM 922 C CA . MET A 1 117 ? -9.18 -5.027 -10.469 1 95.5 117 MET A CA 1
ATOM 923 C C . MET A 1 117 ? -9.055 -3.576 -10.914 1 95.5 117 MET A C 1
ATOM 925 O O . MET A 1 117 ? -8.453 -2.756 -10.219 1 95.5 117 MET A O 1
ATOM 929 N N . ARG A 1 118 ? -9.68 -3.229 -11.984 1 94.31 118 ARG A N 1
ATOM 930 C CA . ARG A 1 118 ? -9.727 -1.831 -12.398 1 94.31 118 ARG A CA 1
ATOM 931 C C . ARG A 1 118 ? -10.445 -0.975 -11.359 1 94.31 118 ARG A C 1
ATOM 933 O O . ARG A 1 118 ? -10.008 0.139 -11.062 1 94.31 118 ARG A O 1
ATOM 940 N N . LEU A 1 119 ? -11.5 -1.488 -10.828 1 94.38 119 LEU A N 1
ATOM 941 C CA . LEU A 1 119 ? -12.234 -0.772 -9.789 1 94.38 119 LEU A CA 1
ATOM 942 C C . LEU A 1 119 ? -11.406 -0.672 -8.516 1 94.38 119 LEU A C 1
ATOM 944 O O . LEU A 1 119 ? -11.211 0.422 -7.98 1 94.38 119 LEU A O 1
ATOM 948 N N . ILE A 1 120 ? -10.906 -1.774 -8.062 1 93.75 120 ILE A N 1
ATOM 949 C CA . ILE A 1 120 ? -10.219 -1.865 -6.777 1 93.75 120 ILE A CA 1
ATOM 950 C C . ILE A 1 120 ? -8.977 -0.972 -6.793 1 93.75 120 ILE A C 1
ATOM 952 O O . ILE A 1 120 ? -8.695 -0.277 -5.816 1 93.75 120 ILE A O 1
ATOM 956 N N . LEU A 1 121 ? -8.297 -0.953 -7.867 1 92.88 121 LEU A N 1
ATOM 957 C CA . LEU A 1 121 ? -7.031 -0.227 -7.93 1 92.88 121 LEU A CA 1
ATOM 958 C C . LEU A 1 121 ? -7.234 1.174 -8.4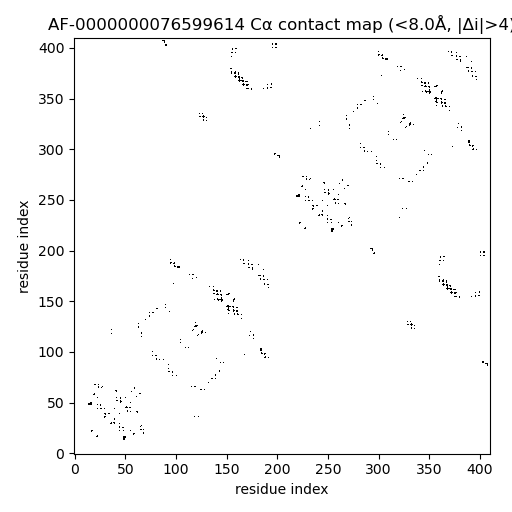92 1 92.88 121 LEU A C 1
ATOM 960 O O . LEU A 1 121 ? -6.352 2.029 -8.383 1 92.88 121 LEU A O 1
ATOM 964 N N . GLY A 1 122 ? -8.414 1.455 -9.016 1 89.62 122 GLY A N 1
ATOM 965 C CA . GLY A 1 122 ? -8.602 2.717 -9.711 1 89.62 122 GLY A CA 1
ATOM 966 C C . GLY A 1 122 ? -9.508 3.682 -8.969 1 89.62 122 GLY A C 1
ATOM 967 O O . GLY A 1 122 ? -9.477 4.887 -9.211 1 89.62 122 GLY A O 1
ATOM 968 N N . VAL A 1 123 ? -10.359 3.189 -8.141 1 88.25 123 VAL A N 1
ATOM 969 C CA . VAL A 1 123 ? -11.289 4.027 -7.391 1 88.25 123 VAL A CA 1
ATOM 970 C C . VAL A 1 123 ? -10.719 4.328 -6.008 1 88.25 123 VAL A C 1
ATOM 972 O O . VAL A 1 123 ? -10.57 3.43 -5.176 1 88.25 123 VAL A O 1
ATOM 975 N N . PRO A 1 124 ? -10.547 5.543 -5.719 1 81.38 124 PRO A N 1
ATOM 976 C CA . PRO A 1 124 ? -9.883 5.902 -4.465 1 81.38 124 PRO A CA 1
ATOM 977 C C . PRO A 1 124 ? -10.633 5.402 -3.232 1 81.38 124 PRO A C 1
ATOM 979 O O . PRO A 1 124 ? -10.023 4.883 -2.297 1 81.38 124 PRO A O 1
ATOM 982 N N . ALA A 1 125 ? -11.945 5.52 -3.254 1 80.12 125 ALA A N 1
ATOM 983 C CA . ALA A 1 125 ? -12.742 5.062 -2.117 1 80.12 125 ALA A CA 1
ATOM 984 C C . ALA A 1 125 ? -12.57 3.561 -1.898 1 80.12 125 ALA A C 1
ATOM 986 O O . ALA A 1 125 ? -12.547 3.092 -0.758 1 80.12 125 ALA A O 1
ATOM 987 N N . LEU A 1 126 ? -12.445 2.84 -2.943 1 89.06 126 LEU A N 1
ATOM 988 C CA . LEU A 1 126 ? -12.258 1.396 -2.85 1 89.06 126 LEU A CA 1
ATOM 989 C C . LEU A 1 126 ? -10.844 1.059 -2.387 1 89.06 126 LEU A C 1
ATOM 991 O O . LEU A 1 126 ? -10.648 0.111 -1.623 1 89.06 126 LEU A O 1
ATOM 995 N N . GLN A 1 127 ? -9.883 1.806 -2.805 1 85.25 127 GLN A N 1
ATOM 996 C CA . GLN A 1 127 ? -8.516 1.608 -2.344 1 85.25 127 GLN A CA 1
ATOM 997 C C . GLN A 1 127 ? -8.406 1.804 -0.833 1 85.25 127 GLN A C 1
ATOM 999 O O . GLN A 1 127 ? -7.797 0.99 -0.138 1 85.25 127 GLN A O 1
ATOM 1004 N N . ALA A 1 128 ? -9.094 2.805 -0.409 1 77.62 128 ALA A N 1
ATOM 1005 C CA . ALA A 1 128 ? -9.109 3.082 1.025 1 77.62 128 ALA A CA 1
ATOM 1006 C C . ALA A 1 128 ? -9.766 1.939 1.797 1 77.62 128 ALA A C 1
ATOM 1008 O O . ALA A 1 128 ? -9.289 1.543 2.859 1 77.62 128 ALA A O 1
ATOM 1009 N N . HIS A 1 129 ? -10.789 1.444 1.217 1 83.81 129 HIS A N 1
ATOM 1010 C CA . HIS A 1 129 ? -11.547 0.372 1.853 1 83.81 129 HIS A CA 1
ATOM 1011 C C . HIS A 1 129 ? -10.789 -0.949 1.794 1 83.81 129 HIS A C 1
ATOM 1013 O O . HIS A 1 129 ? -10.992 -1.826 2.637 1 83.81 129 HIS A O 1
ATOM 1019 N N . SER A 1 130 ? -9.859 -1.026 0.938 1 89.19 130 SER A N 1
ATOM 1020 C CA . SER A 1 130 ? -9.172 -2.285 0.661 1 89.19 130 SER A CA 1
ATOM 1021 C C . SER A 1 130 ? -8.031 -2.516 1.639 1 89.19 130 SER A C 1
ATOM 1023 O O . SER A 1 130 ? -7.418 -3.586 1.645 1 89.19 130 SER A O 1
ATOM 1025 N N . THR A 1 131 ? -7.777 -1.575 2.506 1 85.56 131 THR A N 1
ATOM 1026 C CA . THR A 1 131 ? -6.645 -1.643 3.424 1 85.56 131 THR A CA 1
ATOM 1027 C C . THR A 1 131 ? -6.719 -2.9 4.285 1 85.56 131 THR A C 1
ATOM 1029 O O . THR A 1 131 ? -5.723 -3.6 4.461 1 85.56 131 THR A O 1
ATOM 1032 N N . LEU A 1 132 ? -7.93 -3.209 4.73 1 86.5 132 LEU A N 1
ATOM 1033 C CA . LEU A 1 132 ? -8.109 -4.375 5.586 1 86.5 132 LEU A CA 1
ATOM 1034 C C . LEU A 1 132 ? -7.918 -5.664 4.793 1 86.5 132 LEU A C 1
ATOM 1036 O O . LEU A 1 13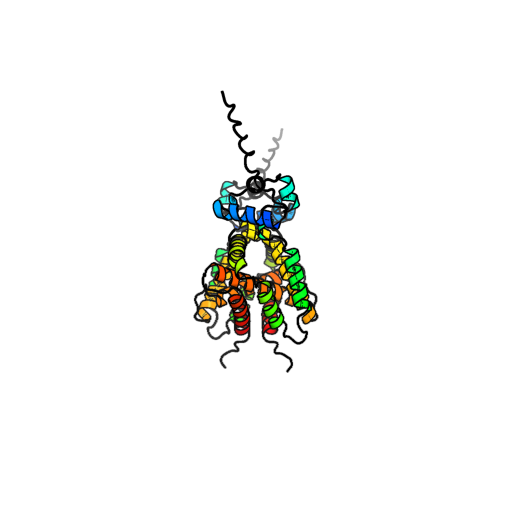2 ? -7.379 -6.645 5.309 1 86.5 132 LEU A O 1
ATOM 1040 N N . ARG A 1 133 ? -8.344 -5.672 3.535 1 93.19 133 ARG A N 1
ATOM 1041 C CA . ARG A 1 133 ? -8.195 -6.844 2.68 1 93.19 133 ARG A CA 1
ATOM 1042 C C . ARG A 1 133 ? -6.727 -7.09 2.338 1 93.19 133 ARG A C 1
ATOM 1044 O O . ARG A 1 133 ? -6.25 -8.227 2.4 1 93.19 133 ARG A O 1
ATOM 1051 N N . PHE A 1 134 ? -6.031 -6.047 2.102 1 93.81 134 PHE A N 1
ATOM 1052 C CA . PHE A 1 134 ? -4.609 -6.16 1.802 1 93.81 134 PHE A CA 1
ATOM 1053 C C . PHE A 1 134 ? -3.83 -6.59 3.039 1 93.81 134 PHE A C 1
ATOM 1055 O O . PHE A 1 134 ? -2.875 -7.363 2.938 1 93.81 134 PHE A O 1
ATOM 1062 N N . ARG A 1 135 ? -4.281 -6.098 4.152 1 93.69 135 ARG A N 1
ATOM 1063 C CA . ARG A 1 135 ? -3.637 -6.512 5.395 1 93.69 135 ARG A CA 1
ATOM 1064 C C . ARG A 1 135 ? -3.824 -8.008 5.637 1 93.69 135 ARG A C 1
ATOM 1066 O O . ARG A 1 135 ? -2.877 -8.703 6.008 1 93.69 135 ARG A O 1
ATOM 1073 N N . ALA A 1 136 ? -5.012 -8.438 5.434 1 96.5 136 ALA A N 1
ATOM 1074 C CA . ALA A 1 136 ? -5.285 -9.867 5.609 1 96.5 136 ALA A CA 1
ATOM 1075 C C . ALA A 1 136 ? -4.477 -10.703 4.621 1 96.5 136 ALA A C 1
ATOM 1077 O O . ALA A 1 136 ? -3.963 -11.766 4.977 1 96.5 136 ALA A O 1
ATOM 1078 N N . TRP A 1 137 ? -4.438 -10.242 3.432 1 98.06 137 TRP A N 1
ATOM 1079 C CA . TRP A 1 137 ? -3.654 -10.922 2.4 1 98.06 137 TRP A CA 1
ATOM 1080 C C . TRP A 1 137 ? -2.184 -10.992 2.793 1 98.06 137 TRP A C 1
ATOM 1082 O O . TRP A 1 137 ? -1.571 -12.062 2.734 1 98.06 137 TRP A O 1
ATOM 1092 N N . ARG A 1 138 ? -1.638 -9.961 3.268 1 98.19 138 ARG A N 1
ATOM 1093 C CA . ARG A 1 138 ? -0.242 -9.906 3.691 1 98.19 138 ARG A CA 1
ATOM 1094 C C . ARG A 1 138 ? 0.005 -10.812 4.891 1 98.19 138 ARG A C 1
ATOM 1096 O O . ARG A 1 138 ? 1.078 -11.398 5.02 1 98.19 138 ARG A O 1
ATOM 1103 N N . GLN A 1 139 ? -0.968 -10.828 5.723 1 98.06 139 GLN A N 1
ATOM 1104 C CA . GLN A 1 139 ? -0.823 -11.656 6.914 1 98.06 139 GLN A CA 1
ATOM 1105 C C . GLN A 1 139 ? -0.613 -13.125 6.543 1 98.06 139 GLN A C 1
ATOM 1107 O O . GLN A 1 139 ? 0.144 -13.836 7.207 1 98.06 139 GLN A O 1
ATOM 1112 N N . VAL A 1 140 ? -1.283 -13.555 5.516 1 98.75 140 VAL A N 1
ATOM 1113 C CA . VAL A 1 140 ? -1.096 -14.93 5.051 1 98.75 140 VAL A CA 1
ATOM 1114 C C . VAL A 1 140 ? 0.359 -15.141 4.637 1 98.75 140 VAL A C 1
ATOM 1116 O O . VAL A 1 140 ? 0.972 -16.141 4.992 1 98.75 140 VAL A O 1
ATOM 1119 N N . ILE A 1 141 ? 0.935 -14.227 3.916 1 98.69 141 ILE A N 1
ATOM 1120 C CA . ILE A 1 141 ? 2.318 -14.312 3.461 1 98.69 141 ILE A CA 1
ATOM 1121 C C . ILE A 1 141 ? 3.262 -14.25 4.66 1 98.69 141 ILE A C 1
ATOM 1123 O O . ILE A 1 141 ? 4.219 -15.023 4.746 1 98.69 141 ILE A O 1
ATOM 1127 N N . ALA A 1 142 ? 2.961 -13.367 5.578 1 98.62 142 ALA A N 1
ATOM 1128 C CA . ALA A 1 142 ? 3.811 -13.203 6.754 1 98.62 142 ALA A CA 1
ATOM 1129 C C . ALA A 1 142 ? 3.828 -14.477 7.602 1 98.62 142 ALA A C 1
ATOM 1131 O O . ALA A 1 142 ? 4.871 -14.859 8.141 1 98.62 142 ALA A O 1
ATOM 1132 N N . GLU A 1 143 ? 2.709 -15.078 7.75 1 98.69 143 GLU A N 1
ATOM 1133 C CA . GLU A 1 143 ? 2.625 -16.344 8.477 1 98.69 143 GLU A CA 1
ATOM 1134 C C . GLU A 1 143 ? 3.525 -17.406 7.844 1 98.69 143 GLU A C 1
ATOM 1136 O O . GLU A 1 143 ? 4.297 -18.062 8.539 1 98.69 143 GLU A O 1
ATOM 1141 N N . PHE A 1 144 ? 3.447 -17.5 6.582 1 98.62 144 PHE A N 1
ATOM 1142 C CA . PHE A 1 144 ? 4.258 -18.484 5.863 1 98.62 144 PHE A CA 1
ATOM 1143 C C . PHE A 1 144 ? 5.738 -18.156 5.988 1 98.62 144 PHE A C 1
ATOM 1145 O O . PHE A 1 144 ? 6.551 -19.031 6.297 1 98.62 144 PHE A O 1
ATOM 1152 N N . ALA A 1 145 ? 6.109 -16.922 5.719 1 98.06 145 ALA A N 1
ATOM 1153 C CA . ALA A 1 145 ? 7.5 -16.5 5.812 1 98.06 145 ALA A CA 1
ATOM 1154 C C . ALA A 1 145 ? 8.047 -16.703 7.219 1 98.06 145 ALA A C 1
ATOM 1156 O O . ALA A 1 145 ? 9.18 -17.172 7.391 1 98.06 145 ALA A O 1
ATOM 1157 N N . GLY A 1 146 ? 7.215 -16.281 8.188 1 98 146 GLY A N 1
ATOM 1158 C CA . GLY A 1 146 ? 7.629 -16.484 9.562 1 98 146 GLY A CA 1
ATOM 1159 C C . GLY A 1 146 ? 7.938 -17.938 9.883 1 98 146 GLY A C 1
ATOM 1160 O O . GLY A 1 146 ? 8.953 -18.234 10.516 1 98 146 GLY A O 1
ATOM 1161 N N . GLU A 1 147 ? 7.098 -18.812 9.461 1 97.56 147 GLU A N 1
ATOM 1162 C CA . GLU A 1 147 ? 7.297 -20.25 9.68 1 97.56 147 GLU A CA 1
ATOM 1163 C C . GLU A 1 147 ? 8.594 -20.734 9.031 1 97.56 147 GLU A C 1
ATOM 1165 O O . GLU A 1 147 ? 9.383 -21.438 9.656 1 97.56 147 GLU A O 1
ATOM 1170 N N . ARG A 1 148 ? 8.836 -20.344 7.801 1 96.5 148 ARG A N 1
ATOM 1171 C CA . ARG A 1 148 ? 10 -20.797 7.039 1 96.5 148 ARG A CA 1
ATOM 1172 C C . ARG A 1 148 ? 11.289 -20.234 7.625 1 96.5 148 ARG A C 1
ATOM 1174 O O . ARG A 1 148 ? 12.344 -20.875 7.555 1 96.5 148 ARG A O 1
ATOM 1181 N N . LEU A 1 149 ? 11.195 -19.094 8.195 1 95.81 149 LEU A N 1
ATOM 1182 C CA . LEU A 1 149 ? 12.375 -18.406 8.703 1 95.81 149 LEU A CA 1
ATOM 1183 C C . LEU A 1 149 ? 12.586 -18.703 10.188 1 95.81 149 LEU A C 1
ATOM 1185 O O . LEU A 1 149 ? 13.594 -18.312 10.766 1 95.81 149 LEU A O 1
ATOM 1189 N N . GLY A 1 150 ? 11.617 -19.328 10.789 1 96.94 150 GLY A N 1
ATOM 1190 C CA . GLY A 1 150 ? 11.68 -19.562 12.227 1 96.94 150 GLY A CA 1
ATOM 1191 C C . GLY A 1 150 ? 11.539 -18.297 13.039 1 96.94 150 GLY A C 1
ATOM 1192 O O . GLY A 1 150 ? 12.211 -18.109 14.055 1 96.94 150 GLY A O 1
ATOM 1193 N N . GLN A 1 151 ? 10.75 -17.375 12.586 1 97.5 151 GLN A N 1
ATOM 1194 C CA . GLN A 1 151 ? 10.477 -16.094 13.234 1 97.5 151 GLN A CA 1
ATOM 1195 C C . GLN A 1 151 ? 8.984 -15.898 13.445 1 97.5 151 GLN A C 1
ATOM 1197 O O . GLN A 1 151 ? 8.164 -16.469 12.727 1 97.5 151 GLN A O 1
ATOM 1202 N N . PRO A 1 152 ? 8.633 -15.086 14.43 1 97.88 152 PRO A N 1
ATOM 1203 C CA . PRO A 1 152 ? 7.223 -14.719 14.523 1 97.88 152 PRO A CA 1
ATOM 1204 C C . PRO A 1 152 ? 6.707 -14.023 13.266 1 97.88 152 PRO A C 1
ATOM 1206 O O . PRO A 1 152 ? 7.453 -13.281 12.625 1 97.88 152 PRO A O 1
ATOM 1209 N N . GLU A 1 153 ? 5.473 -14.242 12.938 1 97.88 153 GLU A N 1
ATOM 1210 C CA . GLU A 1 153 ? 4.879 -13.672 11.734 1 97.88 153 GLU A CA 1
ATOM 1211 C C . GLU A 1 153 ? 4.84 -12.148 11.805 1 97.88 153 GLU A C 1
ATOM 1213 O O . GLU A 1 153 ? 4.762 -11.477 10.773 1 97.88 153 GLU A O 1
ATOM 1218 N N . ASP A 1 154 ? 4.879 -11.578 13.023 1 97.31 154 ASP A N 1
ATOM 1219 C CA . ASP A 1 154 ? 4.801 -10.133 13.172 1 97.31 154 ASP A CA 1
ATOM 1220 C C . ASP A 1 154 ? 6.195 -9.516 13.266 1 97.31 154 ASP A C 1
ATOM 1222 O O . ASP A 1 154 ? 6.336 -8.312 13.508 1 97.31 154 ASP A O 1
ATOM 1226 N N . ALA A 1 155 ? 7.242 -10.383 13.086 1 97.31 155 ALA A N 1
ATOM 1227 C CA . ALA A 1 155 ? 8.609 -9.867 13.07 1 97.31 155 ALA A CA 1
ATOM 1228 C C . ALA A 1 155 ? 8.875 -9.031 11.828 1 97.31 155 ALA A C 1
ATOM 1230 O O . ALA A 1 155 ? 8.094 -9.07 10.867 1 97.31 155 ALA A O 1
ATOM 1231 N N . LEU A 1 156 ? 9.945 -8.273 11.844 1 97.06 156 LEU A N 1
ATOM 1232 C CA . LEU A 1 156 ? 10.273 -7.309 10.797 1 97.06 156 LEU A CA 1
ATOM 1233 C C . LEU A 1 156 ? 10.422 -8.008 9.445 1 97.06 156 LEU A C 1
ATOM 1235 O O . LEU A 1 156 ? 9.797 -7.602 8.469 1 97.06 156 LEU A O 1
ATOM 1239 N N . THR A 1 157 ? 11.195 -9.086 9.359 1 97.12 157 THR A N 1
ATOM 1240 C CA . THR A 1 157 ? 11.523 -9.695 8.078 1 97.12 157 THR A CA 1
ATOM 1241 C C . THR A 1 157 ? 10.281 -10.312 7.441 1 97.12 157 THR A C 1
ATOM 1243 O O . THR A 1 157 ? 9.977 -10.039 6.277 1 97.12 157 THR A O 1
ATOM 1246 N N . PRO A 1 158 ? 9.453 -11.117 8.195 1 98.31 158 PRO A N 1
ATOM 1247 C CA . PRO A 1 158 ? 8.219 -11.641 7.605 1 98.31 158 PRO A CA 1
ATOM 1248 C C . PRO A 1 158 ? 7.273 -10.531 7.137 1 98.31 158 PRO A C 1
ATOM 1250 O O . PRO A 1 158 ? 6.68 -10.633 6.059 1 98.31 158 PRO A O 1
ATOM 1253 N N . GLN A 1 159 ? 7.188 -9.469 7.914 1 98.19 159 GLN A N 1
ATOM 1254 C CA . GLN A 1 159 ? 6.316 -8.359 7.531 1 98.19 159 GLN A CA 1
ATOM 1255 C C . GLN A 1 159 ? 6.863 -7.625 6.312 1 98.19 159 GLN A C 1
ATOM 1257 O O . GLN A 1 159 ? 6.102 -7.234 5.426 1 98.19 159 GLN A O 1
ATOM 1262 N N . ALA A 1 160 ? 8.164 -7.414 6.246 1 97.88 160 ALA A N 1
ATOM 1263 C CA . ALA A 1 160 ? 8.781 -6.766 5.094 1 97.88 160 ALA A CA 1
ATOM 1264 C C . ALA A 1 160 ? 8.547 -7.574 3.818 1 97.88 160 ALA A C 1
ATOM 1266 O O . ALA A 1 160 ? 8.203 -7.012 2.775 1 97.88 160 ALA A O 1
ATOM 1267 N N . ILE A 1 161 ? 8.695 -8.844 3.904 1 97.69 161 ILE A N 1
ATOM 1268 C CA . ILE A 1 161 ? 8.469 -9.734 2.771 1 97.69 161 ILE A CA 1
ATOM 1269 C C . ILE A 1 161 ? 7.016 -9.633 2.316 1 97.69 161 ILE A C 1
ATOM 1271 O O . ILE A 1 161 ? 6.738 -9.523 1.119 1 97.69 161 ILE A O 1
ATOM 1275 N N . ALA A 1 162 ? 6.125 -9.672 3.262 1 98.62 162 ALA A N 1
ATOM 1276 C CA . ALA A 1 162 ? 4.699 -9.609 2.947 1 98.62 162 ALA A CA 1
ATOM 1277 C C . ALA A 1 162 ? 4.348 -8.297 2.258 1 98.62 162 ALA A C 1
ATOM 1279 O O . ALA A 1 162 ? 3.658 -8.289 1.235 1 98.62 162 ALA A O 1
ATOM 1280 N N . HIS A 1 163 ? 4.828 -7.195 2.789 1 98.12 163 HIS A N 1
ATOM 1281 C CA . HIS A 1 163 ? 4.578 -5.883 2.205 1 98.12 163 HIS A CA 1
ATOM 1282 C C . HIS A 1 163 ? 5.199 -5.766 0.818 1 98.12 163 HIS A C 1
ATOM 1284 O O . HIS A 1 163 ? 4.566 -5.258 -0.11 1 98.12 163 HIS A O 1
ATOM 1290 N N . ALA A 1 164 ? 6.395 -6.223 0.718 1 97.62 164 ALA A N 1
ATOM 1291 C CA . ALA A 1 164 ? 7.074 -6.16 -0.574 1 97.62 164 ALA A CA 1
ATOM 1292 C C . ALA A 1 164 ? 6.336 -6.988 -1.622 1 97.62 164 ALA A C 1
ATOM 1294 O O . ALA A 1 164 ? 6.164 -6.547 -2.762 1 97.62 164 ALA A O 1
ATOM 1295 N N . THR A 1 165 ? 5.926 -8.18 -1.244 1 98.31 165 THR A N 1
ATOM 1296 C CA . THR A 1 165 ? 5.215 -9.055 -2.166 1 98.31 165 THR A CA 1
ATOM 1297 C C . THR A 1 165 ? 3.918 -8.406 -2.643 1 98.31 165 THR A C 1
ATOM 1299 O O . THR A 1 165 ? 3.604 -8.438 -3.834 1 98.31 165 THR A O 1
ATOM 1302 N N . LEU A 1 166 ? 3.209 -7.82 -1.73 1 98.19 166 LEU A N 1
ATOM 1303 C CA . LEU A 1 166 ? 1.996 -7.109 -2.121 1 98.19 166 LEU A CA 1
ATOM 1304 C C . LEU A 1 166 ? 2.32 -5.969 -3.08 1 98.19 166 LEU A C 1
ATOM 1306 O O . LEU A 1 166 ? 1.614 -5.766 -4.07 1 98.19 166 LEU A O 1
ATOM 1310 N N . GLY A 1 167 ? 3.326 -5.219 -2.75 1 97.38 167 GLY A N 1
ATOM 1311 C CA . GLY A 1 167 ? 3.738 -4.148 -3.643 1 97.38 167 GLY A CA 1
ATOM 1312 C C . GLY A 1 167 ? 4.023 -4.625 -5.055 1 97.38 167 GLY A C 1
ATOM 1313 O O . GLY A 1 167 ? 3.59 -4 -6.027 1 97.38 167 GLY A O 1
ATOM 1314 N N . VAL A 1 168 ? 4.699 -5.676 -5.176 1 97.56 168 VAL A N 1
ATOM 1315 C CA . VAL A 1 168 ? 5.031 -6.262 -6.469 1 97.56 168 VAL A CA 1
ATOM 1316 C C . VAL A 1 168 ? 3.752 -6.699 -7.18 1 97.56 168 VAL A C 1
ATOM 1318 O O . VAL A 1 168 ? 3.6 -6.488 -8.383 1 97.56 168 VAL A O 1
ATOM 1321 N N . ALA A 1 169 ? 2.904 -7.332 -6.461 1 98.19 169 ALA A N 1
ATOM 1322 C CA . ALA A 1 169 ? 1.631 -7.754 -7.035 1 98.19 169 ALA A CA 1
ATOM 1323 C C . ALA A 1 169 ? 0.865 -6.562 -7.609 1 98.19 169 ALA A C 1
ATOM 1325 O O . ALA A 1 169 ? 0.365 -6.621 -8.734 1 98.19 169 ALA A O 1
ATOM 1326 N N . ILE A 1 170 ? 0.806 -5.5 -6.867 1 97 170 ILE A N 1
ATOM 1327 C CA . ILE A 1 170 ? 0.085 -4.305 -7.297 1 97 170 ILE A CA 1
ATOM 1328 C C . ILE A 1 170 ? 0.747 -3.727 -8.547 1 97 170 ILE A C 1
ATOM 1330 O O . ILE A 1 170 ? 0.064 -3.375 -9.508 1 97 170 ILE A O 1
ATOM 1334 N N . ALA A 1 171 ? 2.041 -3.682 -8.57 1 97.56 171 ALA A N 1
ATOM 1335 C CA . ALA A 1 171 ? 2.754 -3.195 -9.75 1 97.56 171 ALA A CA 1
ATOM 1336 C C . ALA A 1 171 ? 2.406 -4.027 -10.984 1 97.56 171 ALA A C 1
ATOM 1338 O O . ALA A 1 171 ? 2.162 -3.479 -12.062 1 97.56 171 ALA A O 1
ATOM 1339 N N . ALA A 1 172 ? 2.416 -5.285 -10.812 1 98.12 172 ALA A N 1
ATOM 1340 C CA . ALA A 1 172 ? 2.092 -6.184 -11.922 1 98.12 172 ALA A CA 1
ATOM 1341 C C . ALA A 1 172 ? 0.656 -5.977 -12.391 1 98.12 172 ALA A C 1
ATOM 1343 O O . ALA A 1 172 ? 0.392 -5.93 -13.594 1 98.12 172 ALA A O 1
ATOM 1344 N N . TYR A 1 173 ? -0.251 -5.879 -11.477 1 97.69 173 TYR A N 1
ATOM 1345 C CA . TYR A 1 173 ? -1.646 -5.637 -11.82 1 97.69 173 TYR A CA 1
ATOM 1346 C C . TYR A 1 173 ? -1.803 -4.328 -12.586 1 97.69 173 TYR A C 1
ATOM 1348 O O . TYR A 1 173 ? -2.553 -4.254 -13.562 1 97.69 173 TYR A O 1
ATOM 1356 N N . GLU A 1 174 ? -1.158 -3.279 -12.125 1 96.31 174 GLU A N 1
ATOM 1357 C CA . GLU A 1 174 ? -1.256 -1.986 -12.797 1 96.31 174 GLU A CA 1
ATOM 1358 C C . GLU A 1 174 ? -0.734 -2.066 -14.227 1 96.31 174 GLU A C 1
ATOM 1360 O O . GLU A 1 174 ? -1.324 -1.485 -15.141 1 96.31 174 GLU A O 1
ATOM 1365 N N . GLN A 1 175 ? 0.357 -2.812 -14.391 1 96.88 175 GLN A N 1
ATOM 1366 C CA . GLN A 1 175 ? 0.862 -3.041 -15.742 1 96.88 175 GLN A CA 1
ATOM 1367 C C . GLN A 1 175 ? -0.139 -3.834 -16.578 1 96.88 175 GLN A C 1
ATOM 1369 O O . GLN A 1 175 ? -0.393 -3.496 -17.734 1 96.88 175 GLN A O 1
ATOM 1374 N N . TRP A 1 176 ? -0.71 -4.812 -16.016 1 97.38 176 TRP A N 1
ATOM 1375 C CA . TRP A 1 176 ? -1.674 -5.684 -16.688 1 97.38 176 TRP A CA 1
ATOM 1376 C C . TRP A 1 176 ? -2.908 -4.902 -17.125 1 97.38 176 TRP A C 1
ATOM 1378 O O . TRP A 1 176 ? -3.408 -5.09 -18.234 1 97.38 176 TRP A O 1
ATOM 1388 N N . LEU A 1 177 ? -3.338 -4.043 -16.297 1 96.25 177 LEU A N 1
ATOM 1389 C CA . LEU A 1 177 ? -4.539 -3.258 -16.562 1 96.25 177 LEU A CA 1
ATOM 1390 C C . LEU A 1 177 ? -4.277 -2.225 -17.656 1 96.25 177 LEU A C 1
ATOM 1392 O O . LEU A 1 177 ? -5.203 -1.818 -18.359 1 96.25 177 LEU A O 1
ATOM 1396 N N . GLY A 1 178 ? -3.029 -1.834 -17.766 1 93.44 178 GLY A N 1
ATOM 1397 C CA . GLY A 1 178 ? -2.684 -0.831 -18.766 1 93.44 178 GLY A CA 1
ATOM 1398 C C . GLY A 1 178 ? -2.396 -1.42 -20.141 1 93.44 178 GLY A C 1
ATOM 1399 O O . GLY A 1 178 ? -2.303 -0.69 -21.125 1 93.44 178 GLY A O 1
ATOM 1400 N N . ARG A 1 179 ? -2.246 -2.732 -20.125 1 88.31 179 ARG A N 1
ATOM 1401 C CA . ARG A 1 179 ? -1.903 -3.408 -21.375 1 88.31 179 ARG A CA 1
ATOM 1402 C C . ARG A 1 179 ? -2.912 -4.504 -21.688 1 88.31 179 ARG A C 1
ATOM 1404 O O . ARG A 1 179 ? -3.4 -5.191 -20.797 1 88.31 179 ARG A O 1
ATOM 1411 N N . THR A 1 180 ? -3.148 -4.652 -22.953 1 79.88 180 THR A N 1
ATOM 1412 C CA . THR A 1 180 ? -4.141 -5.648 -23.344 1 79.88 180 THR A CA 1
ATOM 1413 C C . THR A 1 180 ? -3.469 -6.957 -23.734 1 79.88 180 THR A C 1
ATOM 1415 O O . THR A 1 180 ? -4.098 -8.016 -23.719 1 79.88 180 THR A O 1
ATOM 1418 N N . ASP A 1 181 ? -2.303 -6.926 -23.953 1 85.81 181 ASP A N 1
ATOM 1419 C CA . ASP A 1 181 ? -1.648 -8.109 -24.5 1 85.81 181 ASP A CA 1
ATOM 1420 C C . ASP A 1 181 ? -0.699 -8.742 -23.484 1 85.81 181 ASP A C 1
ATOM 1422 O O . ASP A 1 181 ? 0.279 -9.391 -23.875 1 85.81 181 ASP A O 1
ATOM 1426 N N . SER A 1 182 ? -1.036 -8.656 -22.328 1 88.75 182 SER A N 1
ATOM 1427 C CA . SER A 1 182 ? -0.161 -9.234 -21.312 1 88.75 182 SER A CA 1
ATOM 1428 C C . SER A 1 182 ? -0.9 -10.273 -20.469 1 88.75 182 SER A C 1
ATOM 1430 O O . SER A 1 182 ? -2.129 -10.227 -20.375 1 88.75 182 SER A O 1
ATOM 1432 N N . GLU A 1 183 ? -0.147 -11.18 -20.016 1 95.62 183 GLU A N 1
ATOM 1433 C CA . GLU A 1 183 ? -0.665 -12.164 -19.078 1 95.62 183 GLU A CA 1
ATOM 1434 C C . GLU A 1 183 ? -0.251 -11.828 -17.641 1 95.62 183 GLU A C 1
ATOM 1436 O O . GLU A 1 183 ? 0.941 -11.75 -17.344 1 95.62 183 GLU A O 1
ATOM 1441 N N . LEU A 1 184 ? -1.234 -11.734 -16.828 1 97.25 184 LEU A N 1
ATOM 1442 C CA . LEU A 1 184 ? -0.979 -11.312 -15.453 1 97.25 184 LEU A CA 1
ATOM 1443 C C . LEU A 1 184 ? 0.017 -12.242 -14.773 1 97.25 184 LEU A C 1
ATOM 1445 O O . LEU A 1 184 ? 0.947 -11.789 -14.109 1 97.25 184 LEU A O 1
ATOM 1449 N N . THR A 1 185 ? -0.175 -13.57 -14.953 1 97.81 185 THR A N 1
ATOM 1450 C CA . THR A 1 185 ? 0.678 -14.547 -14.281 1 97.81 185 THR A CA 1
ATOM 1451 C C . THR A 1 185 ? 2.129 -14.391 -14.727 1 97.81 185 THR A C 1
ATOM 1453 O O . THR A 1 185 ? 3.051 -14.539 -13.922 1 97.81 185 THR A O 1
ATOM 1456 N N . GLU A 1 186 ? 2.363 -14.039 -15.945 1 97.31 186 GLU A N 1
ATOM 1457 C CA . GLU A 1 186 ? 3.713 -13.797 -16.438 1 97.31 186 GLU A CA 1
ATOM 1458 C C . GLU A 1 186 ? 4.309 -12.531 -15.844 1 97.31 186 GLU A C 1
ATOM 1460 O O . GLU A 1 186 ? 5.496 -12.492 -15.508 1 97.31 186 GLU A O 1
ATOM 1465 N N . LEU A 1 187 ? 3.506 -11.539 -15.758 1 97.81 187 LEU A N 1
ATOM 1466 C CA . LEU A 1 187 ? 3.963 -10.281 -15.18 1 97.81 187 LEU A CA 1
ATOM 1467 C C . LEU A 1 187 ? 4.359 -10.469 -13.719 1 97.81 187 LEU A C 1
ATOM 1469 O O . LEU A 1 187 ? 5.387 -9.945 -13.273 1 97.81 187 LEU A O 1
ATOM 1473 N N . LEU A 1 188 ? 3.551 -11.188 -12.984 1 98.38 188 LEU A N 1
ATOM 1474 C CA . LEU A 1 188 ? 3.84 -11.461 -11.586 1 98.38 188 LEU A CA 1
ATOM 1475 C C . LEU A 1 188 ? 5.152 -12.227 -11.438 1 98.38 188 LEU A C 1
ATOM 1477 O O . LEU A 1 188 ? 6 -11.859 -10.625 1 98.38 188 LEU A O 1
ATOM 1481 N N . ASP A 1 189 ? 5.262 -13.266 -12.234 1 97.88 189 ASP A N 1
ATOM 1482 C CA . ASP A 1 189 ? 6.469 -14.078 -12.211 1 97.88 189 ASP A CA 1
ATOM 1483 C C . ASP A 1 189 ? 7.703 -13.25 -12.547 1 97.88 189 ASP A C 1
ATOM 1485 O O . ASP A 1 189 ? 8.703 -13.297 -11.82 1 97.88 189 ASP A O 1
ATOM 1489 N N . THR A 1 190 ? 7.586 -12.484 -13.57 1 96.81 190 THR A N 1
ATOM 1490 C CA . THR A 1 190 ? 8.688 -11.648 -14.031 1 96.81 190 THR A CA 1
ATOM 1491 C C . THR A 1 190 ? 9.047 -10.594 -12.984 1 96.81 190 THR A C 1
ATOM 1493 O O . THR A 1 190 ? 10.227 -10.375 -12.695 1 96.81 190 THR A O 1
ATOM 1496 N N . ALA A 1 191 ? 8.047 -9.984 -12.414 1 96.88 191 ALA A N 1
ATOM 1497 C CA . ALA A 1 191 ? 8.289 -8.93 -11.43 1 96.88 191 ALA A CA 1
ATOM 1498 C C . ALA A 1 191 ? 9.047 -9.477 -10.227 1 96.88 191 ALA A C 1
ATOM 1500 O O . ALA A 1 191 ? 9.992 -8.844 -9.742 1 96.88 191 ALA A O 1
ATOM 1501 N N . MET A 1 192 ? 8.656 -10.648 -9.766 1 96.62 192 MET A N 1
ATOM 1502 C CA . MET A 1 192 ? 9.32 -11.25 -8.617 1 96.62 192 MET A CA 1
ATOM 1503 C C . MET A 1 192 ? 10.75 -11.641 -8.953 1 96.62 192 MET A C 1
ATOM 1505 O O . MET A 1 192 ? 11.664 -11.43 -8.148 1 96.62 192 MET A O 1
ATOM 1509 N N . ARG A 1 193 ? 11.008 -12.141 -10.102 1 94.31 193 ARG A N 1
ATOM 1510 C CA . ARG A 1 193 ? 12.344 -12.555 -10.508 1 94.31 193 ARG A CA 1
ATOM 1511 C C . ARG A 1 193 ? 13.25 -11.344 -10.711 1 94.31 193 ARG A C 1
ATOM 1513 O O . ARG A 1 193 ? 14.43 -11.383 -10.336 1 94.31 193 ARG A O 1
ATOM 1520 N N . GLU A 1 194 ? 12.672 -10.344 -11.289 1 92.19 194 GLU A N 1
ATOM 1521 C CA . GLU A 1 194 ? 13.469 -9.141 -11.547 1 92.19 194 GLU A CA 1
ATOM 1522 C C . GLU A 1 194 ? 13.805 -8.422 -10.242 1 92.19 194 GLU A C 1
ATOM 1524 O O . GLU A 1 194 ? 14.875 -7.832 -10.109 1 92.19 194 GLU A O 1
ATOM 1529 N N . LEU A 1 195 ? 12.852 -8.43 -9.352 1 91.56 195 LEU A N 1
ATOM 1530 C CA . LEU A 1 195 ? 13.148 -7.863 -8.039 1 91.56 195 LEU A CA 1
ATOM 1531 C C . LEU A 1 195 ? 14.281 -8.625 -7.363 1 91.56 195 LEU A C 1
ATOM 1533 O O . LEU A 1 195 ? 15.203 -8.016 -6.801 1 91.56 195 LEU A O 1
ATOM 1537 N N . ALA A 1 196 ? 14.242 -9.914 -7.438 1 89.12 196 ALA A N 1
ATOM 1538 C CA . ALA A 1 196 ? 15.312 -10.75 -6.898 1 89.12 196 ALA A CA 1
ATOM 1539 C C . ALA A 1 196 ? 16.656 -10.414 -7.555 1 89.12 196 ALA A C 1
ATOM 1541 O O . ALA A 1 196 ? 17.672 -10.289 -6.871 1 89.12 196 ALA A O 1
ATOM 1542 N N . ALA A 1 197 ? 16.625 -10.242 -8.82 1 88.38 197 ALA A N 1
ATOM 1543 C CA . ALA A 1 197 ? 17.844 -9.938 -9.562 1 88.38 197 ALA A CA 1
ATOM 1544 C C . ALA A 1 197 ? 18.391 -8.562 -9.18 1 88.38 197 ALA A C 1
ATOM 1546 O O . ALA A 1 197 ? 19.609 -8.367 -9.133 1 88.38 197 ALA A O 1
ATOM 1547 N N . ALA A 1 198 ? 17.484 -7.664 -8.961 1 86 198 ALA A N 1
ATOM 1548 C CA . ALA A 1 198 ? 17.891 -6.316 -8.578 1 86 198 ALA A CA 1
ATOM 1549 C C . ALA A 1 198 ? 18.656 -6.328 -7.25 1 86 198 ALA A C 1
ATOM 1551 O O . ALA A 1 198 ? 19.578 -5.535 -7.047 1 86 198 ALA A O 1
ATOM 1552 N N . PHE A 1 199 ? 18.266 -7.215 -6.359 1 81 199 PHE A N 1
ATOM 1553 C CA . PHE A 1 199 ? 18.969 -7.336 -5.086 1 81 199 PHE A CA 1
ATOM 1554 C C . PHE A 1 199 ? 20.297 -8.07 -5.262 1 81 199 PHE A C 1
ATOM 1556 O O . PHE A 1 199 ? 21.234 -7.871 -4.48 1 81 199 PHE A O 1
ATOM 1563 N N . GLY A 1 200 ? 20.453 -9.133 -6.055 1 70.06 200 GLY A N 1
ATOM 1564 C CA . GLY A 1 200 ? 21.625 -9.969 -6.281 1 70.06 200 GLY A CA 1
ATOM 1565 C C . GLY A 1 200 ? 22.672 -9.297 -7.148 1 70.06 200 GLY A C 1
ATOM 1566 O O . GLY A 1 200 ? 23.797 -9.805 -7.281 1 70.06 200 GLY A O 1
ATOM 1567 N N . ARG A 1 201 ? 22.453 -8.43 -8.062 1 54.75 201 ARG A N 1
ATOM 1568 C CA . ARG A 1 201 ? 23.438 -7.914 -9 1 54.75 201 ARG A CA 1
ATOM 1569 C C . ARG A 1 201 ? 24.625 -7.297 -8.258 1 54.75 201 ARG A C 1
ATOM 1571 O O . ARG A 1 201 ? 24.484 -6.262 -7.609 1 54.75 201 ARG A O 1
ATOM 1578 N N . PRO A 1 202 ? 25.531 -8.297 -7.82 1 42.69 202 PRO A N 1
ATOM 1579 C CA . PRO A 1 202 ? 26.828 -7.824 -7.328 1 42.69 202 PRO A CA 1
ATOM 1580 C C . PRO A 1 202 ? 27.453 -6.754 -8.227 1 42.69 202 PRO A C 1
ATOM 1582 O O . PRO A 1 202 ? 27.141 -6.688 -9.414 1 42.69 202 PRO A O 1
ATOM 1585 N N . ASP A 1 203 ? 28.156 -5.734 -7.582 1 37.91 203 ASP A N 1
ATOM 1586 C CA . ASP A 1 203 ? 29.078 -4.816 -8.266 1 37.91 203 ASP A CA 1
ATOM 1587 C C . ASP A 1 203 ? 29.859 -5.531 -9.367 1 37.91 203 ASP A C 1
ATOM 1589 O O . ASP A 1 203 ? 30.266 -6.68 -9.195 1 37.91 203 ASP A O 1
ATOM 1593 N N . ALA A 1 204 ? 29.812 -5.258 -10.734 1 31.53 204 ALA A N 1
ATOM 1594 C CA . ALA A 1 204 ? 30.844 -5.516 -11.734 1 31.53 204 ALA A CA 1
ATOM 1595 C C . ALA A 1 204 ? 32.25 -5.367 -11.133 1 31.53 204 ALA A C 1
ATOM 1597 O O . ALA A 1 204 ? 32.656 -4.266 -10.766 1 31.53 204 ALA A O 1
ATOM 1598 N N . GLN A 1 205 ? 32.594 -6.164 -10.109 1 23.7 205 GLN A N 1
ATOM 1599 C CA . GLN A 1 205 ? 34.062 -6.203 -10.102 1 23.7 205 GLN A CA 1
ATOM 1600 C C . GLN A 1 205 ? 34.594 -6.66 -11.453 1 23.7 205 GLN A C 1
ATOM 1602 O O . GLN A 1 205 ? 34.062 -7.578 -12.07 1 23.7 205 GLN A O 1
ATOM 1607 N N . MET B 1 1 ? -8.93 61.594 49.719 1 31.53 1 MET B N 1
ATOM 1608 C CA . MET B 1 1 ? -9.734 60.875 48.75 1 31.53 1 MET B CA 1
ATOM 1609 C C . MET B 1 1 ? -8.883 60.438 47.562 1 31.53 1 MET B C 1
ATOM 1611 O O . MET B 1 1 ? -8.688 61.188 46.625 1 31.53 1 MET B O 1
ATOM 1615 N N . GLY B 1 2 ? -7.723 59.719 47.812 1 34.94 2 GLY B N 1
ATOM 1616 C CA . GLY B 1 2 ? -6.684 59.219 46.938 1 34.94 2 GLY B CA 1
ATOM 1617 C C . GLY B 1 2 ? -7.223 58.281 45.875 1 34.94 2 GLY B C 1
ATOM 1618 O O . GLY B 1 2 ? -7.91 57.312 46.156 1 34.94 2 GLY B O 1
ATOM 1619 N N . HIS B 1 3 ? -7.598 58.781 44.656 1 35.97 3 HIS B N 1
ATOM 1620 C CA . HIS B 1 3 ? -8.078 58.094 43.469 1 35.97 3 HIS B CA 1
ATOM 1621 C C . HIS B 1 3 ? -7.148 56.938 43.094 1 35.97 3 HIS B C 1
ATOM 1623 O O . HIS B 1 3 ? -5.98 57.156 42.781 1 35.97 3 HIS B O 1
ATOM 1629 N N . SER B 1 4 ? -7.273 55.781 43.781 1 40.09 4 SER B N 1
ATOM 1630 C CA . SER B 1 4 ? -6.625 54.531 43.406 1 40.09 4 SER B CA 1
ATOM 1631 C C . SER B 1 4 ? -6.781 54.25 41.906 1 40.09 4 SER B C 1
ATOM 1633 O O . SER B 1 4 ? -7.898 54.188 41.406 1 40.09 4 SER B O 1
ATOM 1635 N N . THR B 1 5 ? -5.875 54.75 41.062 1 37.28 5 THR B N 1
ATOM 1636 C CA . THR B 1 5 ? -5.801 54.406 39.656 1 37.28 5 THR B CA 1
ATOM 1637 C C . THR B 1 5 ? -5.863 52.875 39.438 1 37.28 5 THR B C 1
ATOM 1639 O O . THR B 1 5 ? -5.004 52.156 39.938 1 37.28 5 THR B O 1
ATOM 1642 N N . ILE B 1 6 ? -7.059 52.281 39.562 1 39.38 6 ILE B N 1
ATOM 1643 C CA . ILE B 1 6 ? -7.234 50.875 39.156 1 39.38 6 ILE B CA 1
ATOM 1644 C C . ILE B 1 6 ? -6.527 50.625 37.812 1 39.38 6 ILE B C 1
ATOM 1646 O O . ILE B 1 6 ? -6.781 51.344 36.844 1 39.38 6 ILE B O 1
ATOM 1650 N N . GLY B 1 7 ? -5.246 50.25 37.781 1 38.59 7 GLY B N 1
ATOM 1651 C CA . GLY B 1 7 ? -4.496 49.812 36.625 1 38.59 7 GLY B CA 1
ATOM 1652 C C . GLY B 1 7 ? -5.32 48.969 35.656 1 38.59 7 GLY B C 1
ATOM 1653 O O . GLY B 1 7 ? -6.168 48.188 36.094 1 38.59 7 GLY B O 1
ATOM 1654 N N . ALA B 1 8 ? -5.652 49.469 34.469 1 40.22 8 ALA B N 1
ATOM 1655 C CA . ALA B 1 8 ? -6.289 48.844 33.344 1 40.22 8 ALA B CA 1
ATOM 1656 C C . ALA B 1 8 ? -5.816 47.375 33.188 1 40.22 8 ALA B C 1
ATOM 1658 O O . ALA B 1 8 ? -4.613 47.125 33.188 1 40.22 8 ALA B O 1
ATOM 1659 N N . ALA B 1 9 ? -6.531 46.406 33.688 1 41.41 9 ALA B N 1
ATOM 1660 C CA . ALA B 1 9 ? -6.391 44.969 33.344 1 41.41 9 ALA B CA 1
ATOM 1661 C C . ALA B 1 9 ? -5.992 44.781 31.891 1 41.41 9 ALA B C 1
ATOM 1663 O O . ALA B 1 9 ? -6.555 45.406 31 1 41.41 9 ALA B O 1
ATOM 1664 N N . GLY B 1 10 ? -4.633 44.5 31.594 1 39.34 10 GLY B N 1
ATOM 1665 C CA . GLY B 1 10 ? -4.148 44.125 30.266 1 39.34 10 GLY B CA 1
ATOM 1666 C C . GLY B 1 10 ? -5.156 43.312 29.469 1 39.34 10 GLY B C 1
ATOM 1667 O O . GLY B 1 10 ? -6.051 42.688 30.031 1 39.34 10 GLY B O 1
ATOM 1668 N N . ARG B 1 11 ? -5.562 43.812 28.312 1 43.56 11 ARG B N 1
ATOM 1669 C CA . ARG B 1 11 ? -6.438 43.156 27.359 1 43.56 11 ARG B CA 1
ATOM 1670 C C . ARG B 1 11 ? -6.16 41.656 27.344 1 43.56 11 ARG B C 1
ATOM 1672 O O . ARG B 1 11 ? -5.02 41.219 27.516 1 43.56 11 ARG B O 1
ATOM 1679 N N . PRO B 1 12 ? -7.094 40.719 27.547 1 43.44 12 PRO B N 1
ATOM 1680 C CA . PRO B 1 12 ? -6.891 39.281 27.453 1 43.44 12 PRO B CA 1
ATOM 1681 C C . PRO B 1 12 ? -5.895 38.906 26.359 1 43.44 12 PRO B C 1
ATOM 1683 O O . PRO B 1 12 ? -5.773 39.594 25.359 1 43.44 12 PRO B O 1
ATOM 1686 N N . GLY B 1 13 ? -4.625 38.438 26.672 1 42.72 13 GLY B N 1
ATOM 1687 C CA . GLY B 1 13 ? -3.549 37.969 25.812 1 42.72 13 GLY B CA 1
ATOM 1688 C C . GLY B 1 13 ? -4.039 37.344 24.516 1 42.72 13 GLY B C 1
ATOM 1689 O O . GLY B 1 13 ? -4.734 36.344 24.516 1 42.72 13 GLY B O 1
ATOM 1690 N N . GLY B 1 14 ? -4.461 38.062 23.484 1 46.75 14 GLY B N 1
ATOM 1691 C CA . GLY B 1 14 ? -4.855 37.594 22.172 1 46.75 14 GLY B CA 1
ATOM 1692 C C . GLY B 1 14 ? -4.07 36.375 21.703 1 46.75 14 GLY B C 1
ATOM 1693 O O . GLY B 1 14 ? -2.869 36.281 21.969 1 46.75 14 GLY B O 1
ATOM 1694 N N . ARG B 1 15 ? -4.613 35.062 21.719 1 56.34 15 ARG B N 1
ATOM 1695 C CA . ARG B 1 15 ? -3.941 33.875 21.203 1 56.34 15 ARG B CA 1
ATOM 1696 C C . ARG B 1 15 ? -3.053 34.219 20.016 1 56.34 15 ARG B C 1
ATOM 1698 O O . ARG B 1 15 ? -3.475 34.938 19.094 1 56.34 15 ARG B O 1
ATOM 1705 N N . ARG B 1 16 ? -1.782 34.25 20.172 1 62.56 16 ARG B N 1
ATOM 1706 C CA . ARG B 1 16 ? -0.787 34.5 19.141 1 62.56 16 ARG B CA 1
ATOM 1707 C C . ARG B 1 16 ? -1.205 33.844 17.828 1 62.56 16 ARG B C 1
ATOM 1709 O O . ARG B 1 16 ? -1.549 32.656 17.781 1 62.56 16 ARG B O 1
ATOM 1716 N N . LYS B 1 17 ? -1.514 34.594 16.781 1 74 17 LYS B N 1
ATOM 1717 C CA . LYS B 1 17 ? -2 34.219 15.453 1 74 17 LYS B CA 1
ATOM 1718 C C . LYS B 1 17 ? -0.976 33.375 14.711 1 74 17 LYS B C 1
ATOM 1720 O O . LYS B 1 17 ? 0.197 33.75 14.617 1 74 17 LYS B O 1
ATOM 1725 N N . VAL B 1 18 ? -1.254 32.125 14.406 1 75.25 18 VAL B N 1
ATOM 1726 C CA . VAL B 1 18 ? -0.47 31.234 13.562 1 75.25 18 VAL B CA 1
ATOM 1727 C C . VAL B 1 18 ? -0.13 31.922 12.25 1 75.25 18 VAL B C 1
ATOM 1729 O O . VAL B 1 18 ? -1 32.531 11.617 1 75.25 18 VAL B O 1
ATOM 1732 N N . THR B 1 19 ? 1.135 31.891 11.922 1 80.12 19 THR B N 1
ATOM 1733 C CA . THR B 1 19 ? 1.553 32.625 10.742 1 80.12 19 THR B CA 1
ATOM 1734 C C . THR B 1 19 ? 2.174 31.688 9.711 1 80.12 19 THR B C 1
ATOM 1736 O O . THR B 1 19 ? 2.496 32.125 8.594 1 80.12 19 THR B O 1
ATOM 1739 N N . THR B 1 20 ? 2.297 30.406 10.117 1 89.94 20 THR B N 1
ATOM 1740 C CA . THR B 1 20 ? 2.918 29.5 9.172 1 89.94 20 THR B CA 1
ATOM 1741 C C . THR B 1 20 ? 2.18 28.156 9.141 1 89.94 20 THR B C 1
ATOM 1743 O O . THR B 1 20 ? 1.457 27.828 10.086 1 89.94 20 THR B O 1
ATOM 1746 N N . ALA B 1 21 ? 2.412 27.484 8.125 1 92.88 21 ALA B N 1
ATOM 1747 C CA . ALA B 1 21 ? 1.838 26.156 7.996 1 92.88 21 ALA B CA 1
ATOM 1748 C C . ALA B 1 21 ? 2.344 25.234 9.102 1 92.88 21 ALA B C 1
ATOM 1750 O O . ALA B 1 21 ? 1.58 24.438 9.648 1 92.88 21 ALA B O 1
ATOM 1751 N N . ALA B 1 22 ? 3.59 25.391 9.422 1 91.12 22 ALA B N 1
ATOM 1752 C CA . ALA B 1 22 ? 4.203 24.547 10.445 1 91.12 22 ALA B CA 1
ATOM 1753 C C . ALA B 1 22 ? 3.557 24.781 11.812 1 91.12 22 ALA B C 1
ATOM 1755 O O . ALA B 1 22 ? 3.309 23.828 12.555 1 91.12 22 ALA B O 1
ATOM 1756 N N . GLU B 1 23 ? 3.338 25.984 12.125 1 93.12 23 GLU B N 1
ATOM 1757 C CA . GLU B 1 23 ? 2.67 26.312 13.383 1 93.12 23 GLU B CA 1
ATOM 1758 C C . GLU B 1 23 ? 1.25 25.75 13.414 1 93.12 23 GLU B C 1
ATOM 1760 O O . GLU B 1 23 ? 0.806 25.234 14.438 1 93.12 23 GLU B O 1
ATOM 1765 N N . LEU B 1 24 ? 0.592 25.953 12.289 1 95.81 24 LEU B N 1
ATOM 1766 C CA . LEU B 1 24 ? -0.769 25.438 12.195 1 95.81 24 LEU B CA 1
ATOM 1767 C C . LEU B 1 24 ? -0.784 23.906 12.352 1 95.81 24 LEU B C 1
ATOM 1769 O O . LEU B 1 24 ? -1.673 23.359 13.008 1 95.81 24 LEU B O 1
ATOM 1773 N N . GLU B 1 25 ? 0.146 23.25 11.758 1 95.38 25 GLU B N 1
ATOM 1774 C CA . GLU B 1 25 ? 0.301 21.812 11.906 1 95.38 25 GLU B CA 1
ATOM 1775 C C . GLU B 1 25 ? 0.456 21.422 13.375 1 95.38 25 GLU B C 1
ATOM 1777 O O . GLU B 1 25 ? -0.169 20.469 13.836 1 95.38 25 GLU B O 1
ATOM 1782 N N . GLN B 1 26 ? 1.276 22.141 14.078 1 93.69 26 GLN B N 1
ATOM 1783 C CA . GLN B 1 26 ? 1.509 21.844 15.484 1 93.69 26 GLN B CA 1
ATOM 1784 C C . GLN B 1 26 ? 0.22 21.969 16.297 1 93.69 26 GLN B C 1
ATOM 1786 O O . GLN B 1 26 ? -0.067 21.141 17.156 1 93.69 26 GLN B O 1
ATOM 1791 N N . VAL B 1 27 ? -0.551 22.984 16 1 95.88 27 VAL B N 1
ATOM 1792 C CA . VAL B 1 27 ? -1.835 23.188 16.656 1 95.88 27 VAL B CA 1
ATOM 1793 C C . VAL B 1 27 ? -2.766 22.016 16.359 1 95.88 27 VAL B C 1
ATOM 1795 O O . VAL B 1 27 ? -3.406 21.469 17.266 1 95.88 27 VAL B O 1
ATOM 1798 N N . ALA B 1 28 ? -2.803 21.656 15.133 1 97.19 28 ALA B N 1
ATOM 1799 C CA . ALA B 1 28 ? -3.658 20.547 14.719 1 97.19 28 ALA B CA 1
ATOM 1800 C C . ALA B 1 28 ? -3.27 19.25 15.43 1 97.19 28 ALA B C 1
ATOM 1802 O O . ALA B 1 28 ? -4.133 18.531 15.93 1 97.19 28 ALA B O 1
ATOM 1803 N N . PHE B 1 29 ? -2.012 18.969 15.492 1 95.94 29 PHE B N 1
ATOM 1804 C CA . PHE B 1 29 ? -1.542 17.734 16.109 1 95.94 29 PHE B CA 1
ATOM 1805 C C . PHE B 1 29 ? -1.899 17.703 17.594 1 95.94 29 PHE B C 1
ATOM 1807 O O . PHE B 1 29 ? -2.211 16.656 18.141 1 95.94 29 PHE B O 1
ATOM 1814 N N . GLU B 1 30 ? -1.803 18.859 18.25 1 95.19 30 GLU B N 1
ATOM 1815 C CA . GLU B 1 30 ? -2.215 18.922 19.641 1 95.19 30 GLU B CA 1
ATOM 1816 C C . GLU B 1 30 ? -3.682 18.547 19.812 1 95.19 30 GLU B C 1
ATOM 1818 O O . GLU B 1 30 ? -4.039 17.812 20.734 1 95.19 30 GLU B O 1
ATOM 1823 N N . LEU B 1 31 ? -4.488 19.016 18.922 1 96.94 31 LEU B N 1
ATOM 1824 C CA . LEU B 1 31 ? -5.906 18.688 18.953 1 96.94 31 LEU B CA 1
ATOM 1825 C C . LEU B 1 31 ? -6.121 17.203 18.625 1 96.94 31 LEU B C 1
ATOM 1827 O O . LEU B 1 31 ? -6.93 16.531 19.281 1 96.94 31 LEU B O 1
ATOM 1831 N N . PHE B 1 32 ? -5.379 16.703 17.594 1 96.31 32 PHE B N 1
ATOM 1832 C CA . PHE B 1 32 ? -5.461 15.297 17.25 1 96.31 32 PHE B CA 1
ATOM 1833 C C . PHE B 1 32 ? -5.098 14.43 18.453 1 96.31 32 PHE B C 1
ATOM 1835 O O . PHE B 1 32 ? -5.746 13.414 18.703 1 96.31 32 PHE B O 1
ATOM 1842 N N . ASP B 1 33 ? -4.141 14.797 19.156 1 92.56 33 ASP B N 1
ATOM 1843 C CA . ASP B 1 33 ? -3.68 14.039 20.312 1 92.56 33 ASP B CA 1
ATOM 1844 C C . ASP B 1 33 ? -4.723 14.055 21.422 1 92.56 33 ASP B C 1
ATOM 1846 O O . ASP B 1 33 ? -4.914 13.055 22.125 1 92.56 33 ASP B O 1
ATOM 1850 N N . GLY B 1 34 ? -5.363 15.125 21.578 1 93 34 GLY B N 1
ATOM 1851 C CA . GLY B 1 34 ? -6.301 15.305 22.672 1 93 34 GLY B CA 1
ATOM 1852 C C . GLY B 1 34 ? -7.648 14.656 22.422 1 93 34 GLY B C 1
ATOM 1853 O O . GLY B 1 34 ? -8.133 13.875 23.25 1 93 34 GLY B O 1
ATOM 1854 N N . GLN B 1 35 ? -8.219 14.867 21.219 1 94.19 35 GLN B N 1
ATOM 1855 C CA . GLN B 1 35 ? -9.602 14.438 21.016 1 94.19 35 GLN B CA 1
ATOM 1856 C C . GLN B 1 35 ? -9.703 13.461 19.844 1 94.19 35 GLN B C 1
ATOM 1858 O O . GLN B 1 35 ? -10.781 12.93 19.578 1 94.19 35 GLN B O 1
ATOM 1863 N N . GLY B 1 36 ? -8.57 13.195 19.312 1 94.62 36 GLY B N 1
ATOM 1864 C CA . GLY B 1 36 ? -8.594 12.242 18.219 1 94.62 36 GLY B CA 1
ATOM 1865 C C . GLY B 1 36 ? -8.773 12.898 16.859 1 94.62 36 GLY B C 1
ATOM 1866 O O . GLY B 1 36 ? -9.422 13.945 16.75 1 94.62 36 GLY B O 1
ATOM 1867 N N . PHE B 1 37 ? -8.227 12.375 15.867 1 95.5 37 PHE B N 1
ATOM 1868 C CA . PHE B 1 37 ? -8.258 12.914 14.516 1 95.5 37 PHE B CA 1
ATOM 1869 C C . PHE B 1 37 ? -9.695 13.031 14.016 1 95.5 37 PHE B C 1
ATOM 1871 O O . PHE B 1 37 ? -10.094 14.078 13.5 1 95.5 37 PHE B O 1
ATOM 1878 N N . GLU B 1 38 ? -10.414 11.961 14.195 1 93.44 38 GLU B N 1
ATOM 1879 C CA . GLU B 1 38 ? -11.773 11.898 13.672 1 93.44 38 GLU B CA 1
ATOM 1880 C C . GLU B 1 38 ? -12.672 12.938 14.336 1 93.44 38 GLU B C 1
ATOM 1882 O O . GLU B 1 38 ? -13.562 13.492 13.695 1 93.44 38 GLU B O 1
ATOM 1887 N N . ASN B 1 39 ? -12.414 13.266 15.492 1 96 39 ASN B N 1
ATOM 1888 C CA . ASN B 1 39 ? -13.273 14.164 16.266 1 96 39 ASN B CA 1
ATOM 1889 C C . ASN B 1 39 ? -12.805 15.609 16.156 1 96 39 ASN B C 1
ATOM 1891 O O . ASN B 1 39 ? -13.414 16.5 16.75 1 96 39 ASN B O 1
ATOM 1895 N N . THR B 1 40 ? -11.734 15.805 15.523 1 97.62 40 THR B N 1
ATOM 1896 C CA . THR B 1 40 ? -11.219 17.156 15.328 1 97.62 40 THR B CA 1
ATOM 1897 C C . THR B 1 40 ? -11.688 17.734 13.992 1 97.62 40 THR B C 1
ATOM 1899 O O . THR B 1 40 ? -11.523 17.094 12.945 1 97.62 40 THR B O 1
ATOM 1902 N N . THR B 1 41 ? -12.266 18.938 14 1 97.31 41 THR B N 1
ATOM 1903 C CA . THR B 1 41 ? -12.711 19.562 12.766 1 97.31 41 THR B CA 1
ATOM 1904 C C . THR B 1 41 ? -11.773 20.703 12.367 1 97.31 41 THR B C 1
ATOM 1906 O O . THR B 1 41 ? -10.938 21.125 13.164 1 97.31 41 THR B O 1
ATOM 1909 N N . VAL B 1 42 ? -11.953 21.109 11.125 1 97.31 42 VAL B N 1
ATOM 1910 C CA . VAL B 1 42 ? -11.195 22.266 10.656 1 97.31 42 VAL B CA 1
ATOM 1911 C C . VAL B 1 42 ? -11.562 23.5 11.484 1 97.31 42 VAL B C 1
ATOM 1913 O O . VAL B 1 42 ? -10.695 24.312 11.805 1 97.31 42 VAL B O 1
ATOM 1916 N N . ALA B 1 43 ? -12.805 23.562 11.844 1 97.31 43 ALA B N 1
ATOM 1917 C CA . ALA B 1 43 ? -13.25 24.672 12.688 1 97.31 43 ALA B CA 1
ATOM 1918 C C . ALA B 1 43 ? -12.531 24.672 14.031 1 97.31 43 ALA B C 1
ATOM 1920 O O . ALA B 1 43 ? -12.117 25.719 14.531 1 97.31 43 ALA B O 1
ATOM 1921 N N . ASP B 1 44 ? -12.398 23.516 14.602 1 97.62 44 ASP B N 1
ATOM 1922 C CA . ASP B 1 44 ? -11.672 23.375 15.859 1 97.62 44 ASP B CA 1
ATOM 1923 C C . ASP B 1 44 ? -10.234 23.875 15.727 1 97.62 44 ASP B C 1
ATOM 1925 O O . ASP B 1 44 ? -9.742 24.609 16.594 1 97.62 44 ASP B O 1
ATOM 1929 N N . ILE B 1 45 ? -9.578 23.453 14.641 1 97.75 45 ILE B N 1
ATOM 1930 C CA . ILE B 1 45 ? -8.18 23.797 14.414 1 97.75 45 ILE B CA 1
ATOM 1931 C C . ILE B 1 45 ? -8.047 25.297 14.203 1 97.75 45 ILE B C 1
ATOM 1933 O O . ILE B 1 45 ? -7.168 25.938 14.789 1 97.75 45 ILE B O 1
ATOM 1937 N N . ALA B 1 46 ? -8.914 25.844 13.391 1 97.12 46 ALA B N 1
ATOM 1938 C CA . ALA B 1 46 ? -8.898 27.281 13.109 1 97.12 46 ALA B CA 1
ATOM 1939 C C . ALA B 1 46 ? -9.094 28.094 14.391 1 97.12 46 ALA B C 1
ATOM 1941 O O . ALA B 1 46 ? -8.344 29.047 14.648 1 97.12 46 ALA B O 1
ATOM 1942 N N . ARG B 1 47 ? -10.031 27.688 15.164 1 96.88 47 ARG B N 1
ATOM 1943 C CA . ARG B 1 47 ? -10.312 28.375 16.422 1 96.88 47 ARG B CA 1
ATOM 1944 C C . ARG B 1 47 ? -9.109 28.328 17.359 1 96.88 47 ARG B C 1
ATOM 1946 O O . ARG B 1 47 ? -8.711 29.344 17.922 1 96.88 47 ARG B O 1
ATOM 1953 N N . ALA B 1 48 ? -8.531 27.219 17.5 1 96.19 48 ALA B N 1
ATOM 1954 C CA . ALA B 1 48 ? -7.383 27.047 18.391 1 96.19 48 ALA B CA 1
ATOM 1955 C C . ALA B 1 48 ? -6.184 27.844 17.906 1 96.19 48 ALA B C 1
ATOM 1957 O O . ALA B 1 48 ? -5.379 28.328 18.703 1 96.19 48 ALA B O 1
ATOM 1958 N N . ALA B 1 49 ? -6.078 28.016 16.609 1 96.12 49 ALA B N 1
ATOM 1959 C CA . ALA B 1 49 ? -4.953 28.719 16 1 96.12 49 ALA B CA 1
ATOM 1960 C C . ALA B 1 49 ? -5.215 30.219 15.938 1 96.12 49 ALA B C 1
ATOM 1962 O O . ALA B 1 49 ? -4.324 31 15.586 1 96.12 49 ALA B O 1
ATOM 1963 N N . GLY B 1 50 ? -6.457 30.609 16.219 1 95.69 50 GLY B N 1
ATOM 1964 C CA . GLY B 1 50 ? -6.805 32.031 16.188 1 95.69 50 GLY B CA 1
ATOM 1965 C C . GLY B 1 50 ? -6.898 32.562 14.773 1 95.69 50 GLY B C 1
ATOM 1966 O O . GLY B 1 50 ? -6.5 33.719 14.523 1 95.69 50 GLY B O 1
ATOM 1967 N N . ILE B 1 51 ? -7.27 31.703 13.875 1 96.12 51 ILE B N 1
ATOM 1968 C CA . ILE B 1 51 ? -7.387 32.125 12.484 1 96.12 51 ILE B CA 1
ATOM 1969 C C . ILE B 1 51 ? -8.789 31.812 11.961 1 96.12 51 ILE B C 1
ATOM 1971 O O . ILE B 1 51 ? -9.547 31.094 12.617 1 96.12 51 ILE B O 1
ATOM 1975 N N . ALA B 1 52 ? -9.062 32.438 10.797 1 95.31 52 ALA B N 1
ATOM 1976 C CA . ALA B 1 52 ? -10.312 32.094 10.117 1 95.31 52 ALA B CA 1
ATOM 1977 C C . ALA B 1 52 ? -10.188 30.75 9.398 1 95.31 52 ALA B C 1
ATOM 1979 O O . ALA B 1 52 ? -9.094 30.344 9.008 1 95.31 52 ALA B O 1
ATOM 1980 N N . ARG B 1 53 ? -11.328 30.094 9.203 1 95.19 53 ARG B N 1
ATOM 1981 C CA . ARG B 1 53 ? -11.375 28.828 8.469 1 95.19 53 ARG B CA 1
ATOM 1982 C C . ARG B 1 53 ? -10.797 28.984 7.066 1 95.19 53 ARG B C 1
ATOM 1984 O O . ARG B 1 53 ? -10.102 28.094 6.574 1 95.19 53 ARG B O 1
ATOM 1991 N N . ARG B 1 54 ? -11.039 30.125 6.523 1 95.25 54 ARG B N 1
ATOM 1992 C CA . ARG B 1 54 ? -10.539 30.391 5.176 1 95.25 54 ARG B CA 1
ATOM 1993 C C . ARG B 1 54 ? -9.016 30.406 5.152 1 95.25 54 ARG B C 1
ATOM 1995 O O . ARG B 1 54 ? -8.398 29.938 4.188 1 95.25 54 ARG B O 1
ATOM 2002 N N . THR B 1 55 ? -8.484 30.922 6.195 1 95.56 55 THR B N 1
ATOM 2003 C CA . THR B 1 55 ? -7.027 30.969 6.297 1 95.56 55 THR B CA 1
ATOM 2004 C C . THR B 1 55 ? -6.445 29.562 6.406 1 95.56 55 THR B C 1
ATOM 2006 O O . THR B 1 55 ? -5.398 29.266 5.828 1 95.56 55 THR B O 1
ATOM 2009 N N . PHE B 1 56 ? -7.156 28.688 7.215 1 97.06 56 PHE B N 1
ATOM 2010 C CA . PHE B 1 56 ? -6.742 27.281 7.27 1 97.06 56 PHE B CA 1
ATOM 2011 C C . PHE B 1 56 ? -6.598 26.703 5.867 1 97.06 56 PHE B C 1
ATOM 2013 O O . PHE B 1 56 ? -5.586 26.078 5.551 1 97.06 56 PHE B O 1
ATOM 2020 N N . PHE B 1 57 ? -7.5 27 4.988 1 96.81 57 PHE B N 1
ATOM 2021 C CA . PHE B 1 57 ? -7.562 26.391 3.664 1 96.81 57 PHE B CA 1
ATOM 2022 C C . PHE B 1 57 ? -6.555 27.031 2.723 1 96.81 57 PHE B C 1
ATOM 2024 O O . PHE B 1 57 ? -6.273 26.5 1.646 1 96.81 57 PHE B O 1
ATOM 2031 N N . HIS B 1 58 ? -5.996 28.188 3.164 1 95.25 58 HIS B N 1
ATOM 2032 C CA . HIS B 1 58 ? -4.844 28.734 2.449 1 95.25 58 HIS B CA 1
ATOM 2033 C C . HIS B 1 58 ? -3.619 27.828 2.625 1 95.25 58 HIS B C 1
ATOM 2035 O O . HIS B 1 58 ? -2.805 27.703 1.71 1 95.25 58 HIS B O 1
ATOM 2041 N N . TYR B 1 59 ? -3.588 27.188 3.818 1 95.25 59 TYR B N 1
ATOM 2042 C CA . TYR B 1 59 ? -2.418 26.375 4.129 1 95.25 59 TYR B CA 1
ATOM 2043 C C . TYR B 1 59 ? -2.643 24.922 3.736 1 95.25 59 TYR B C 1
ATOM 2045 O O . TYR B 1 59 ? -1.743 24.266 3.205 1 95.25 59 TYR B O 1
ATOM 2053 N N . PHE B 1 60 ? -3.85 24.438 4.031 1 96.56 60 PHE B N 1
ATOM 2054 C CA . PHE B 1 60 ? -4.152 23.031 3.799 1 96.56 60 PHE B CA 1
ATOM 2055 C C . PHE B 1 60 ? -5.484 22.875 3.074 1 96.56 60 PHE B C 1
ATOM 2057 O O . PHE B 1 60 ? -6.527 23.281 3.592 1 96.56 60 PHE B O 1
ATOM 2064 N N . PRO B 1 61 ? -5.453 22.172 1.921 1 94.31 61 PRO B N 1
ATOM 2065 C CA . PRO B 1 61 ? -6.707 21.969 1.194 1 94.31 61 PRO B CA 1
ATOM 2066 C C . PRO B 1 61 ? -7.73 21.172 2.002 1 94.31 61 PRO B C 1
ATOM 2068 O O . PRO B 1 61 ? -8.938 21.312 1.781 1 94.31 61 PRO B O 1
ATOM 2071 N N . SER B 1 62 ? -7.238 20.344 2.891 1 94.38 62 SER B N 1
ATOM 2072 C CA . SER B 1 62 ? -8.109 19.594 3.779 1 94.38 62 SER B CA 1
ATOM 2073 C C . SER B 1 62 ? -7.402 19.266 5.094 1 94.38 62 SER B C 1
ATOM 2075 O O . SER B 1 62 ? -6.18 19.375 5.195 1 94.38 62 SER B O 1
ATOM 2077 N N . LYS B 1 63 ? -8.203 18.797 6.023 1 95.5 63 LYS B N 1
ATOM 2078 C CA . LYS B 1 63 ? -7.66 18.312 7.289 1 95.5 63 LYS B CA 1
ATOM 2079 C C . LYS B 1 63 ? -6.699 17.156 7.066 1 95.5 63 LYS B C 1
ATOM 2081 O O . LYS B 1 63 ? -5.703 17.016 7.777 1 95.5 63 LYS B O 1
ATOM 2086 N N . ASN B 1 64 ? -6.973 16.344 6.043 1 94 64 ASN B N 1
ATOM 2087 C CA . ASN B 1 64 ? -6.191 15.141 5.746 1 94 64 ASN B CA 1
ATOM 2088 C C . ASN B 1 64 ? -4.801 15.492 5.23 1 94 64 ASN B C 1
ATOM 2090 O O . ASN B 1 64 ? -3.918 14.633 5.18 1 94 64 ASN B O 1
ATOM 2094 N N . ASP B 1 65 ? -4.621 16.719 4.91 1 95.31 65 ASP B N 1
ATOM 2095 C CA . ASP B 1 65 ? -3.328 17.125 4.375 1 95.31 65 ASP B CA 1
ATOM 2096 C C . ASP B 1 65 ? -2.385 17.562 5.492 1 95.31 65 ASP B C 1
ATOM 2098 O O . ASP B 1 65 ? -1.176 17.688 5.281 1 95.31 65 ASP B O 1
ATOM 2102 N N . VAL B 1 66 ? -2.9 17.812 6.641 1 96 66 VAL B N 1
ATOM 2103 C CA . VAL B 1 66 ? -2.148 18.406 7.738 1 96 66 VAL B CA 1
ATOM 2104 C C . VAL B 1 66 ? -0.987 17.5 8.125 1 96 66 VAL B C 1
ATOM 2106 O O . VAL B 1 66 ? 0.159 17.938 8.211 1 96 66 VAL B O 1
ATOM 2109 N N . PRO B 1 67 ? -1.212 16.203 8.25 1 96.19 67 PRO B N 1
ATOM 2110 C CA . PRO B 1 67 ? -0.105 15.352 8.695 1 96.19 67 PRO B CA 1
ATOM 2111 C C . PRO B 1 67 ? 1.023 15.273 7.664 1 96.19 67 PRO B C 1
ATOM 2113 O O . PRO B 1 67 ? 2.148 14.898 8.008 1 96.19 67 PRO B O 1
ATOM 2116 N N . TRP B 1 68 ? 0.8 15.602 6.484 1 95.31 68 TRP B N 1
ATOM 2117 C CA . TRP B 1 68 ? 1.789 15.453 5.422 1 95.31 68 TRP B CA 1
ATOM 2118 C C . TRP B 1 68 ? 2.619 16.719 5.273 1 95.31 68 TRP B C 1
ATOM 2120 O O . TRP B 1 68 ? 3.67 16.719 4.629 1 95.31 68 TRP B O 1
ATOM 2130 N N . GLY B 1 69 ? 2.199 17.812 5.906 1 92.06 69 GLY B N 1
ATOM 2131 C CA . GLY B 1 69 ? 2.932 19.062 5.77 1 92.06 69 GLY B CA 1
ATOM 2132 C C . GLY B 1 69 ? 3.369 19.344 4.344 1 92.06 69 GLY B C 1
ATOM 2133 O O . GLY B 1 69 ? 2.568 19.25 3.412 1 92.06 69 GLY B O 1
ATOM 2134 N N . ASP B 1 70 ? 4.586 19.812 4.227 1 90.81 70 ASP B N 1
ATOM 2135 C CA . ASP B 1 70 ? 5.129 20.094 2.9 1 90.81 70 ASP B CA 1
ATOM 2136 C C . ASP B 1 70 ? 5.812 18.859 2.32 1 90.81 70 ASP B C 1
ATOM 2138 O O . ASP B 1 70 ? 7.031 18.844 2.131 1 90.81 70 ASP B O 1
ATOM 2142 N N . PHE B 1 71 ? 5.094 17.953 1.935 1 94 71 PHE B N 1
ATOM 2143 C CA . PHE B 1 71 ? 5.609 16.672 1.466 1 94 71 PHE B CA 1
ATOM 2144 C C . PHE B 1 71 ? 6.277 16.812 0.103 1 94 71 PHE B C 1
ATOM 2146 O O . PHE B 1 71 ? 7.234 16.109 -0.206 1 94 71 PHE B O 1
ATOM 2153 N N . ASP B 1 72 ? 5.875 17.766 -0.679 1 94.06 72 ASP B N 1
ATOM 2154 C CA . ASP B 1 72 ? 6.504 18.016 -1.973 1 94.06 72 ASP B CA 1
ATOM 2155 C C . ASP B 1 72 ? 7.973 18.406 -1.805 1 94.06 72 ASP B C 1
ATOM 2157 O O . ASP B 1 72 ? 8.828 17.984 -2.58 1 94.06 72 ASP B O 1
ATOM 2161 N N . ARG B 1 73 ? 8.141 19.203 -0.811 1 94.62 73 ARG B N 1
ATOM 2162 C CA . ARG B 1 73 ? 9.516 19.578 -0.53 1 94.62 73 ARG B CA 1
ATOM 2163 C C . ARG B 1 73 ? 10.352 18.375 -0.128 1 94.62 73 ARG B C 1
ATOM 2165 O O . ARG B 1 73 ? 11.516 18.25 -0.522 1 94.62 73 ARG B O 1
ATOM 2172 N N . GLU B 1 74 ? 9.828 17.484 0.662 1 95.81 74 GLU B N 1
ATOM 2173 C CA . GLU B 1 74 ? 10.516 16.266 1.053 1 95.81 74 GLU B CA 1
ATOM 2174 C C . GLU B 1 74 ? 10.828 15.391 -0.162 1 95.81 74 GLU B C 1
ATOM 2176 O O . GLU B 1 74 ? 11.898 14.797 -0.247 1 95.81 74 GLU B O 1
ATOM 2181 N N . LEU B 1 75 ? 9.93 15.32 -1.118 1 97.81 75 LEU B N 1
ATOM 2182 C CA . LEU B 1 75 ? 10.148 14.547 -2.334 1 97.81 75 LEU B CA 1
ATOM 2183 C C . LEU B 1 75 ? 11.273 15.148 -3.168 1 97.81 75 LEU B C 1
ATOM 2185 O O . LEU B 1 75 ? 12.078 14.414 -3.75 1 97.81 75 LEU B O 1
ATOM 2189 N N . ASP B 1 76 ? 11.273 16.469 -3.207 1 97.62 76 ASP B N 1
ATOM 2190 C CA . ASP B 1 76 ? 12.352 17.141 -3.924 1 97.62 76 ASP B CA 1
ATOM 2191 C C . ASP B 1 76 ? 13.711 16.812 -3.305 1 97.62 76 ASP B C 1
ATOM 2193 O O . ASP B 1 76 ? 14.68 16.578 -4.023 1 97.62 76 ASP B O 1
ATOM 2197 N N . ARG B 1 77 ? 13.742 16.812 -2.045 1 97.06 77 ARG B N 1
ATOM 2198 C CA . ARG B 1 77 ? 14.969 16.438 -1.349 1 97.06 77 ARG B CA 1
ATOM 2199 C C . ARG B 1 77 ? 15.359 15 -1.669 1 97.06 77 ARG B C 1
ATOM 2201 O O . ARG B 1 77 ? 16.531 14.703 -1.896 1 97.06 77 ARG B O 1
ATOM 2208 N N . MET B 1 78 ? 14.43 14.125 -1.696 1 98.06 78 MET B N 1
ATOM 2209 C CA . MET B 1 78 ? 14.672 12.727 -2.023 1 98.06 78 MET B CA 1
ATOM 2210 C C . MET B 1 78 ? 15.242 12.586 -3.43 1 98.06 78 MET B C 1
ATOM 2212 O O . MET B 1 78 ? 16.203 11.844 -3.645 1 98.06 78 MET B O 1
ATOM 2216 N N . ARG B 1 79 ? 14.656 13.266 -4.344 1 97.88 79 ARG B N 1
ATOM 2217 C CA . ARG B 1 79 ? 15.148 13.242 -5.719 1 97.88 79 ARG B CA 1
ATOM 2218 C C . ARG B 1 7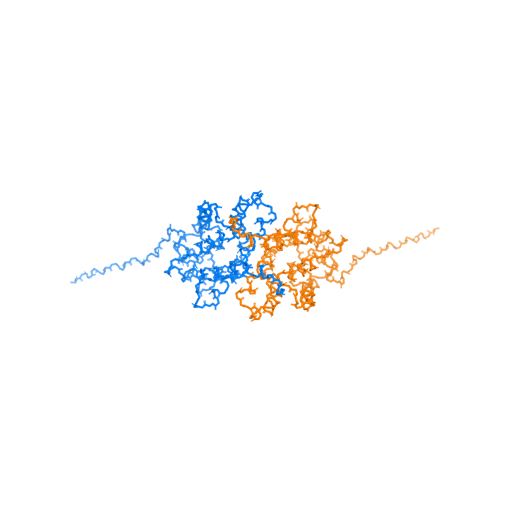9 ? 16.594 13.703 -5.793 1 97.88 79 ARG B C 1
ATOM 2220 O O . ARG B 1 79 ? 17.406 13.117 -6.512 1 97.88 79 ARG B O 1
ATOM 2227 N N . ALA B 1 80 ? 16.859 14.766 -5.062 1 97.75 80 ALA B N 1
ATOM 2228 C CA . ALA B 1 80 ? 18.219 15.289 -5.035 1 97.75 80 ALA B CA 1
ATOM 2229 C C . ALA B 1 80 ? 19.188 14.266 -4.473 1 97.75 80 ALA B C 1
ATOM 2231 O O . ALA B 1 80 ? 20.312 14.117 -4.977 1 97.75 80 ALA B O 1
ATOM 2232 N N . ASP B 1 81 ? 18.828 13.562 -3.426 1 97.25 81 ASP B N 1
ATOM 2233 C CA . ASP B 1 81 ? 19.656 12.516 -2.834 1 97.25 81 ASP B CA 1
ATOM 2234 C C . ASP B 1 81 ? 19.938 11.406 -3.842 1 97.25 81 ASP B C 1
ATOM 2236 O O . ASP B 1 81 ? 21.078 10.93 -3.951 1 97.25 81 ASP B O 1
ATOM 2240 N N . PHE B 1 82 ? 18.922 10.977 -4.582 1 97.94 82 PHE B N 1
ATOM 2241 C CA . PHE B 1 82 ? 19.109 9.93 -5.586 1 97.94 82 PHE B CA 1
ATOM 2242 C C . PHE B 1 82 ? 20.031 10.406 -6.703 1 97.94 82 PHE B C 1
ATOM 2244 O O . PHE B 1 82 ? 20.859 9.648 -7.191 1 97.94 82 PHE B O 1
ATOM 2251 N N . ARG B 1 83 ? 19.859 11.641 -7.102 1 95.75 83 ARG B N 1
ATOM 2252 C CA . ARG B 1 83 ? 20.719 12.203 -8.148 1 95.75 83 ARG B CA 1
ATOM 2253 C C . ARG B 1 83 ? 22.172 12.242 -7.707 1 95.75 83 ARG B C 1
ATOM 2255 O O . ARG B 1 83 ? 23.078 12.109 -8.531 1 95.75 83 ARG B O 1
ATOM 2262 N N . ALA B 1 84 ? 22.375 12.414 -6.445 1 96.88 84 ALA B N 1
ATOM 2263 C CA . ALA B 1 84 ? 23.719 12.531 -5.895 1 96.88 84 ALA B CA 1
ATOM 2264 C C . ALA B 1 84 ? 24.359 11.156 -5.684 1 96.88 84 ALA B C 1
ATOM 2266 O O . ALA B 1 84 ? 25.547 11.055 -5.398 1 96.88 84 ALA B O 1
ATOM 2267 N N . ALA B 1 85 ? 23.594 10.086 -5.816 1 96.44 85 ALA B N 1
ATOM 2268 C CA . ALA B 1 85 ? 24.125 8.742 -5.598 1 96.44 85 ALA B CA 1
ATOM 2269 C C . ALA B 1 85 ? 25.156 8.383 -6.66 1 96.44 85 ALA B C 1
ATOM 2271 O O . ALA B 1 85 ? 24.906 8.508 -7.859 1 96.44 85 ALA B O 1
ATOM 2272 N N . PRO B 1 86 ? 26.297 7.91 -6.223 1 95.75 86 PRO B N 1
ATOM 2273 C CA . PRO B 1 86 ? 27.328 7.527 -7.191 1 95.75 86 PRO B CA 1
ATOM 2274 C C . PRO B 1 86 ? 26.844 6.473 -8.188 1 95.75 86 PRO B C 1
ATOM 2276 O O . PRO B 1 86 ? 26.188 5.504 -7.789 1 95.75 86 PRO B O 1
ATOM 2279 N N . PRO B 1 87 ? 27.219 6.645 -9.414 1 93.56 87 PRO B N 1
ATOM 2280 C CA . PRO B 1 87 ? 26.75 5.719 -10.445 1 93.56 87 PRO B CA 1
ATOM 2281 C C . PRO B 1 87 ? 27.234 4.289 -10.234 1 93.56 87 PRO B C 1
ATOM 2283 O O . PRO B 1 87 ? 26.609 3.336 -10.695 1 93.56 87 PRO B O 1
ATOM 2286 N N . GLU B 1 88 ? 28.25 4.152 -9.5 1 93.38 88 GLU B N 1
ATOM 2287 C CA . GLU B 1 88 ? 28.844 2.834 -9.32 1 93.38 88 GLU B CA 1
ATOM 2288 C C . GLU B 1 88 ? 28.172 2.062 -8.195 1 93.38 88 GLU B C 1
ATOM 2290 O O . GLU B 1 88 ? 28.359 0.854 -8.055 1 93.38 88 GLU B O 1
ATOM 2295 N N . THR B 1 89 ? 27.453 2.742 -7.391 1 94.75 89 THR B N 1
ATOM 2296 C CA . THR B 1 89 ? 26.734 2.064 -6.316 1 94.75 89 THR B CA 1
ATOM 2297 C C . THR B 1 89 ? 25.625 1.179 -6.883 1 94.75 89 THR B C 1
ATOM 2299 O O . THR B 1 89 ? 24.812 1.633 -7.688 1 94.75 89 THR B O 1
ATOM 2302 N N . PRO B 1 90 ? 25.609 -0.101 -6.465 1 94.25 90 PRO B N 1
ATOM 2303 C CA . PRO B 1 90 ? 24.516 -0.967 -6.922 1 94.25 90 PRO B CA 1
ATOM 2304 C C . PRO B 1 90 ? 23.125 -0.388 -6.621 1 94.25 90 PRO B C 1
ATOM 2306 O O . PRO B 1 90 ? 22.938 0.232 -5.574 1 94.25 90 PRO B O 1
ATOM 2309 N N . LEU B 1 91 ? 22.203 -0.582 -7.477 1 95.62 91 LEU B N 1
ATOM 2310 C CA . LEU B 1 91 ? 20.891 0.048 -7.496 1 95.62 91 LEU B CA 1
ATOM 2311 C C . LEU B 1 91 ? 20.203 -0.074 -6.137 1 95.62 91 LEU B C 1
ATOM 2313 O O . LEU B 1 91 ? 19.828 0.934 -5.535 1 95.62 91 LEU B O 1
ATOM 2317 N N . MET B 1 92 ? 20.156 -1.306 -5.609 1 95.44 92 MET B N 1
ATOM 2318 C CA . MET B 1 92 ? 19.375 -1.52 -4.391 1 95.44 92 MET B CA 1
ATOM 2319 C C . MET B 1 92 ? 20.125 -0.991 -3.17 1 95.44 92 MET B C 1
ATOM 2321 O O . MET B 1 92 ? 19.5 -0.587 -2.184 1 95.44 92 MET B O 1
ATOM 2325 N N . ASP B 1 93 ? 21.438 -0.948 -3.207 1 95.81 93 ASP B N 1
ATOM 2326 C CA . ASP B 1 93 ? 22.203 -0.302 -2.148 1 95.81 93 ASP B CA 1
ATOM 2327 C C . ASP B 1 93 ? 21.953 1.203 -2.125 1 95.81 93 ASP B C 1
ATOM 2329 O O . ASP B 1 93 ? 21.812 1.798 -1.054 1 95.81 93 ASP B O 1
ATOM 2333 N N . ALA B 1 94 ? 21.922 1.786 -3.322 1 97.19 94 ALA B N 1
ATOM 2334 C CA . ALA B 1 94 ? 21.625 3.213 -3.418 1 97.19 94 ALA B CA 1
ATOM 2335 C C . ALA B 1 94 ? 20.234 3.514 -2.883 1 97.19 94 ALA B C 1
ATOM 2337 O O . ALA B 1 94 ? 20.031 4.484 -2.148 1 97.19 94 ALA B O 1
ATOM 2338 N N . ILE B 1 95 ? 19.25 2.703 -3.234 1 98.25 95 ILE B N 1
ATOM 2339 C CA . ILE B 1 95 ? 17.891 2.883 -2.775 1 98.25 95 ILE B CA 1
ATOM 2340 C C . ILE B 1 95 ? 17.812 2.725 -1.258 1 98.25 95 ILE B C 1
ATOM 2342 O O . ILE B 1 95 ? 17.188 3.529 -0.568 1 98.25 95 ILE B O 1
ATOM 2346 N N . ARG B 1 96 ? 18.469 1.708 -0.75 1 97.88 96 ARG B N 1
ATOM 2347 C CA . ARG B 1 96 ? 18.5 1.5 0.694 1 97.88 96 ARG B CA 1
ATOM 2348 C C . ARG B 1 96 ? 19.094 2.711 1.406 1 97.88 96 ARG B C 1
ATOM 2350 O O . ARG B 1 96 ? 18.531 3.207 2.379 1 97.88 96 ARG B O 1
ATOM 2357 N N . HIS B 1 97 ? 20.219 3.172 0.951 1 97.62 97 HIS B N 1
ATOM 2358 C CA . HIS B 1 97 ? 20.891 4.312 1.566 1 97.62 97 HIS B CA 1
ATOM 2359 C C . HIS B 1 97 ? 20 5.551 1.545 1 97.62 97 HIS B C 1
ATOM 2361 O O . HIS B 1 97 ? 19.844 6.223 2.566 1 97.62 97 HIS B O 1
ATOM 2367 N N . CYS B 1 98 ? 19.406 5.852 0.448 1 98.06 98 CYS B N 1
ATOM 2368 C CA . CYS B 1 98 ? 18.547 7.023 0.313 1 98.06 98 CYS B CA 1
ATOM 2369 C C . CYS B 1 98 ? 17.297 6.875 1.157 1 98.06 98 CYS B C 1
ATOM 2371 O O . CYS B 1 98 ? 16.828 7.848 1.752 1 98.06 98 CYS B O 1
ATOM 2373 N N . LEU B 1 99 ? 16.734 5.688 1.154 1 98.31 99 LEU B N 1
ATOM 2374 C CA . LEU B 1 99 ? 15.57 5.406 1.986 1 98.31 99 LEU B CA 1
ATOM 2375 C C . LEU B 1 99 ? 15.867 5.719 3.451 1 98.31 99 LEU B C 1
ATOM 2377 O O . LEU B 1 99 ? 15.062 6.375 4.121 1 98.31 99 LEU B O 1
ATOM 2381 N N . VAL B 1 100 ? 17 5.246 3.934 1 98.25 100 VAL B N 1
ATOM 2382 C CA . VAL B 1 100 ? 17.406 5.473 5.316 1 98.25 100 VAL B CA 1
ATOM 2383 C C . VAL B 1 100 ? 17.594 6.969 5.559 1 98.25 100 VAL B C 1
ATOM 2385 O O . VAL B 1 100 ? 17.062 7.523 6.523 1 98.25 100 VAL B O 1
ATOM 2388 N N . GLU B 1 101 ? 18.281 7.648 4.676 1 97.44 101 GLU B N 1
ATOM 2389 C CA . GLU B 1 101 ? 18.562 9.07 4.832 1 97.44 101 GLU B CA 1
ATOM 2390 C C . GLU B 1 101 ? 17.266 9.891 4.781 1 97.44 101 GLU B C 1
ATOM 2392 O O . GLU B 1 101 ? 17.109 10.852 5.531 1 97.44 101 GLU B O 1
ATOM 2397 N N . PHE B 1 102 ? 16.406 9.539 3.914 1 97.19 102 PHE B N 1
ATOM 2398 C CA . PHE B 1 102 ? 15.117 10.211 3.76 1 97.19 102 PHE B CA 1
ATOM 2399 C C . PHE B 1 102 ? 14.328 10.188 5.066 1 97.19 102 PHE B C 1
ATOM 2401 O O . PHE B 1 102 ? 13.578 11.117 5.363 1 97.19 102 PHE B O 1
ATOM 2408 N N . ASN B 1 103 ? 14.5 9.141 5.832 1 97.19 103 ASN B N 1
ATOM 2409 C CA . ASN B 1 103 ? 13.703 8.938 7.035 1 97.19 103 ASN B CA 1
ATOM 2410 C C . ASN B 1 103 ? 14.484 9.297 8.297 1 97.19 103 ASN B C 1
ATOM 2412 O O . ASN B 1 103 ? 14.016 9.07 9.406 1 97.19 103 ASN B O 1
ATOM 2416 N N . ARG B 1 104 ? 15.664 9.75 8.133 1 96.38 104 ARG B N 1
ATOM 2417 C CA . ARG B 1 104 ? 16.453 10.227 9.266 1 96.38 104 ARG B CA 1
ATOM 2418 C C . ARG B 1 104 ? 15.93 11.57 9.766 1 96.38 104 ARG B C 1
ATOM 2420 O O . ARG B 1 104 ? 15.789 12.516 8.992 1 96.38 104 ARG B O 1
ATOM 2427 N N . VAL B 1 105 ? 15.609 11.594 11.008 1 94.38 105 VAL B N 1
ATOM 2428 C CA . VAL B 1 105 ? 15.125 12.828 11.617 1 94.38 105 VAL B CA 1
ATOM 2429 C C . VAL B 1 105 ? 15.969 13.164 12.844 1 94.38 105 VAL B C 1
ATOM 2431 O O . VAL B 1 105 ? 16.547 12.266 13.477 1 94.38 105 VAL B O 1
ATOM 2434 N N . ALA B 1 106 ? 16.094 14.469 13.156 1 94.62 106 ALA B N 1
ATOM 2435 C CA . ALA B 1 106 ? 16.812 14.898 14.359 1 94.62 106 ALA B CA 1
ATOM 2436 C C . ALA B 1 106 ? 16.172 14.32 15.617 1 94.62 106 ALA B C 1
ATOM 2438 O O . ALA B 1 106 ? 14.938 14.227 15.703 1 94.62 106 ALA B O 1
ATOM 2439 N N . PRO B 1 107 ? 16.969 13.969 16.547 1 94.25 107 PRO B N 1
ATOM 2440 C CA . PRO B 1 107 ? 16.453 13.359 17.781 1 94.25 107 PRO B CA 1
ATOM 2441 C C . PRO B 1 107 ? 15.312 14.148 18.391 1 94.25 107 PRO B C 1
ATOM 2443 O O . PRO B 1 107 ? 14.336 13.57 18.875 1 94.25 107 PRO B O 1
ATOM 2446 N N . GLU B 1 108 ? 15.414 15.438 18.344 1 93.81 108 GLU B N 1
ATOM 2447 C CA . GLU B 1 108 ? 14.406 16.281 18.984 1 93.81 108 GLU B CA 1
ATOM 2448 C C . GLU B 1 108 ? 13.086 16.25 18.219 1 93.81 108 GLU B C 1
ATOM 2450 O O . GLU B 1 108 ? 12.047 16.656 18.734 1 93.81 108 GLU B O 1
ATOM 2455 N N . GLN B 1 109 ? 13.156 15.719 17.016 1 93.81 109 GLN B N 1
ATOM 2456 C CA . GLN B 1 109 ? 11.969 15.688 16.172 1 93.81 109 GLN B CA 1
ATOM 2457 C C . GLN B 1 109 ? 11.32 14.305 16.188 1 93.81 109 GLN B C 1
ATOM 2459 O O . GLN B 1 109 ? 10.242 14.117 15.625 1 93.81 109 GLN B O 1
ATOM 2464 N N . ILE B 1 110 ? 11.891 13.352 16.812 1 94.5 110 ILE B N 1
ATOM 2465 C CA . ILE B 1 110 ? 11.453 11.961 16.766 1 94.5 110 ILE B CA 1
ATOM 2466 C C . ILE B 1 110 ? 10.055 11.844 17.375 1 94.5 110 ILE B C 1
ATOM 2468 O O . ILE B 1 110 ? 9.172 11.203 16.797 1 94.5 110 ILE B O 1
ATOM 2472 N N . PRO B 1 111 ? 9.773 12.523 18.516 1 92.94 111 PRO B N 1
ATOM 2473 C CA . PRO B 1 111 ? 8.43 12.391 19.078 1 92.94 111 PRO B CA 1
ATOM 2474 C C . PRO B 1 111 ? 7.344 12.906 18.125 1 92.94 111 PRO B C 1
ATOM 2476 O O . PRO B 1 111 ? 6.301 12.266 17.969 1 92.94 111 PRO B O 1
ATOM 2479 N N . ALA B 1 112 ? 7.617 14.023 17.516 1 92.5 112 ALA B N 1
ATOM 2480 C CA . ALA B 1 112 ? 6.66 14.578 16.562 1 92.5 112 ALA B CA 1
ATOM 2481 C C . ALA B 1 112 ? 6.508 13.672 15.344 1 92.5 112 ALA B C 1
ATOM 2483 O O . ALA B 1 112 ? 5.402 13.484 14.836 1 92.5 112 ALA B O 1
ATOM 2484 N N . HIS B 1 113 ? 7.598 13.117 14.922 1 94.5 113 HIS B N 1
ATOM 2485 C CA . HIS B 1 113 ? 7.582 12.211 13.781 1 94.5 113 HIS B CA 1
ATOM 2486 C C . HIS B 1 113 ? 6.789 10.945 14.094 1 94.5 113 HIS B C 1
ATOM 2488 O O . HIS B 1 113 ? 6.02 10.469 13.258 1 94.5 113 HIS B O 1
ATOM 2494 N N . ARG B 1 114 ? 6.918 10.453 15.227 1 94.81 114 ARG B N 1
ATOM 2495 C CA . ARG B 1 114 ? 6.191 9.266 15.656 1 94.81 114 ARG B CA 1
ATOM 2496 C C . ARG B 1 114 ? 4.688 9.523 15.703 1 94.81 114 ARG B C 1
ATOM 2498 O O . ARG B 1 114 ? 3.896 8.695 15.25 1 94.81 114 ARG B O 1
ATOM 2505 N N . ARG B 1 115 ? 4.34 10.672 16.188 1 93.19 115 ARG B N 1
ATOM 2506 C CA . ARG B 1 115 ? 2.93 11.047 16.234 1 93.19 115 ARG B CA 1
ATOM 2507 C C . ARG B 1 115 ? 2.34 11.117 14.828 1 93.19 115 ARG B C 1
ATOM 2509 O O . ARG B 1 115 ? 1.241 10.617 14.586 1 93.19 115 ARG B O 1
ATOM 2516 N N . ARG B 1 116 ? 3.047 11.703 14.023 1 95.31 116 ARG B N 1
ATOM 2517 C CA . ARG B 1 116 ? 2.625 11.859 12.633 1 95.31 116 ARG B CA 1
ATOM 2518 C C . ARG B 1 116 ? 2.398 10.5 11.977 1 95.31 116 ARG B C 1
ATOM 2520 O O . ARG B 1 116 ? 1.337 10.258 11.398 1 95.31 116 ARG B O 1
ATOM 2527 N N . MET B 1 117 ? 3.348 9.648 12.117 1 95.5 117 MET B N 1
ATOM 2528 C CA . MET B 1 117 ? 3.289 8.359 11.438 1 95.5 117 MET B CA 1
ATOM 2529 C C . MET B 1 117 ? 2.238 7.453 12.07 1 95.5 117 MET B C 1
ATOM 2531 O O . MET B 1 117 ? 1.6 6.656 11.383 1 95.5 117 MET B O 1
ATOM 2535 N N . ARG B 1 118 ? 1.996 7.621 13.32 1 94.31 118 ARG B N 1
ATOM 2536 C CA . ARG B 1 118 ? 0.91 6.895 13.969 1 94.31 118 ARG B CA 1
ATOM 2537 C C . ARG B 1 118 ? -0.437 7.258 13.352 1 94.31 118 ARG B C 1
ATOM 2539 O O . ARG B 1 118 ? -1.28 6.387 13.133 1 94.31 118 ARG B O 1
ATOM 2546 N N . LEU B 1 119 ? -0.614 8.516 13.094 1 94.38 119 LEU B N 1
ATOM 2547 C CA . LEU B 1 119 ? -1.851 8.961 12.461 1 94.38 119 LEU B CA 1
ATOM 2548 C C . LEU B 1 119 ? -1.954 8.438 11.031 1 94.38 119 LEU B C 1
ATOM 2550 O O . LEU B 1 119 ? -2.957 7.82 10.664 1 94.38 119 LEU B O 1
ATOM 2554 N N . ILE B 1 120 ? -0.944 8.641 10.258 1 93.75 120 ILE B N 1
ATOM 2555 C CA . ILE B 1 120 ? -0.948 8.32 8.828 1 93.75 120 ILE B CA 1
ATOM 2556 C C . ILE B 1 120 ? -1.164 6.824 8.633 1 93.75 120 ILE B C 1
ATOM 2558 O O . ILE B 1 120 ? -1.923 6.41 7.754 1 93.75 120 ILE B O 1
ATOM 2562 N N . LEU B 1 121 ? -0.566 6.027 9.438 1 92.88 121 LEU B N 1
ATOM 2563 C CA . LEU B 1 121 ? -0.612 4.582 9.242 1 92.88 121 LEU B CA 1
ATOM 2564 C C . LEU B 1 121 ? -1.724 3.959 10.078 1 92.88 121 LEU B C 1
ATOM 2566 O O . LEU B 1 121 ? -2.098 2.805 9.859 1 92.88 121 LEU B O 1
ATOM 2570 N N . GLY B 1 122 ? -2.314 4.73 10.977 1 89.69 122 GLY B N 1
ATOM 2571 C CA . GLY B 1 122 ? -3.266 4.141 11.906 1 89.69 122 GLY B CA 1
ATOM 2572 C C . GLY B 1 122 ? -4.699 4.562 11.648 1 89.69 122 GLY B C 1
ATOM 2573 O O . GLY B 1 122 ? -5.637 3.893 12.078 1 89.69 122 GLY B O 1
ATOM 2574 N N . VAL B 1 123 ? -4.895 5.672 11.047 1 88.44 123 VAL B N 1
ATOM 2575 C CA . VAL B 1 123 ? -6.234 6.18 10.766 1 88.44 123 VAL B CA 1
ATOM 2576 C C . VAL B 1 123 ? -6.656 5.789 9.352 1 88.44 123 VAL B C 1
ATOM 2578 O O . VAL B 1 123 ? -6.078 6.266 8.375 1 88.44 123 VAL B O 1
ATOM 2581 N N . PRO B 1 124 ? -7.699 5.09 9.227 1 81.44 124 PRO B N 1
ATOM 2582 C CA . PRO B 1 124 ? -8.094 4.57 7.918 1 81.44 124 PRO B CA 1
ATOM 2583 C C . PRO B 1 124 ? -8.352 5.68 6.898 1 81.44 124 PRO B C 1
ATOM 2585 O O . PRO B 1 124 ? -7.926 5.574 5.746 1 81.44 124 PRO B O 1
ATOM 2588 N N . ALA B 1 125 ? -9.016 6.73 7.324 1 80.38 125 ALA B N 1
ATOM 2589 C CA . ALA B 1 125 ? -9.305 7.84 6.418 1 80.38 125 ALA B CA 1
ATOM 2590 C C . ALA B 1 125 ? -8.016 8.477 5.902 1 80.38 125 ALA B C 1
ATOM 2592 O O . ALA B 1 125 ? -7.945 8.891 4.742 1 80.38 125 ALA B O 1
ATOM 2593 N N . LEU B 1 126 ? -7.043 8.539 6.719 1 89.25 126 LEU B N 1
ATOM 2594 C CA . LEU B 1 126 ? -5.762 9.117 6.324 1 89.25 126 LEU B CA 1
ATOM 2595 C C . LEU B 1 126 ? -4.992 8.164 5.414 1 89.25 126 LEU B C 1
ATOM 2597 O O . LEU B 1 126 ? -4.324 8.594 4.477 1 89.25 126 LEU B O 1
ATOM 2601 N N . GLN B 1 127 ? -5.098 6.895 5.648 1 85.44 127 GLN B N 1
ATOM 2602 C CA . GLN B 1 127 ? -4.469 5.906 4.773 1 85.44 127 GLN B CA 1
ATOM 2603 C C . GLN B 1 127 ? -5.035 5.988 3.359 1 85.44 127 GLN B C 1
ATOM 2605 O O . GLN B 1 127 ? -4.281 5.996 2.383 1 85.44 127 GLN B O 1
ATOM 2610 N N . ALA B 1 128 ? -6.297 6.152 3.346 1 77.62 128 ALA B N 1
ATOM 2611 C CA . ALA B 1 128 ? -6.961 6.281 2.051 1 77.62 128 ALA B CA 1
ATOM 2612 C C . ALA B 1 128 ? -6.508 7.543 1.324 1 77.62 128 ALA B C 1
ATOM 2614 O O . ALA B 1 128 ? -6.273 7.52 0.113 1 77.62 128 ALA B O 1
ATOM 2615 N N . HIS B 1 129 ? -6.375 8.562 2.078 1 84.06 129 HIS B N 1
ATOM 2616 C CA . HIS B 1 129 ? -5.98 9.852 1.519 1 84.06 129 HIS B CA 1
ATOM 2617 C C . HIS B 1 129 ? -4.512 9.852 1.117 1 84.06 129 HIS B C 1
ATOM 2619 O O . HIS B 1 129 ? -4.102 10.609 0.235 1 84.06 129 HIS B O 1
ATOM 2625 N N . SER B 1 130 ? -3.785 8.945 1.635 1 89.38 130 SER B N 1
ATOM 2626 C CA . SER B 1 130 ? -2.336 8.938 1.467 1 89.38 130 SER B CA 1
ATOM 2627 C C . SER B 1 130 ? -1.935 8.242 0.167 1 89.38 130 SER B C 1
ATOM 2629 O O . SER B 1 130 ? -0.762 8.258 -0.213 1 89.38 130 SER B O 1
ATOM 2631 N N . THR B 1 131 ? -2.881 7.723 -0.555 1 85.75 131 THR B N 1
ATOM 2632 C CA . THR B 1 131 ? -2.605 6.961 -1.769 1 85.75 131 THR B CA 1
ATOM 2633 C C . THR B 1 131 ? -1.827 7.805 -2.771 1 85.75 131 THR B C 1
ATOM 2635 O O . THR B 1 131 ? -0.849 7.34 -3.359 1 85.75 131 THR B O 1
ATOM 2638 N N . LEU B 1 132 ? -2.232 9.062 -2.879 1 86.69 132 LEU B N 1
ATOM 2639 C CA . LEU B 1 132 ? -1.574 9.945 -3.832 1 86.69 132 LEU B CA 1
ATOM 2640 C C . LEU B 1 132 ? -0.162 10.289 -3.371 1 86.69 132 LEU B C 1
ATOM 2642 O O . LEU B 1 132 ? 0.751 10.414 -4.191 1 86.69 132 LEU B O 1
ATOM 2646 N N . ARG B 1 133 ? 0.034 10.438 -2.062 1 93.25 133 ARG B N 1
ATOM 2647 C CA . ARG B 1 133 ? 1.351 10.742 -1.511 1 93.25 133 ARG B CA 1
ATOM 2648 C C . ARG B 1 133 ? 2.299 9.555 -1.673 1 93.25 133 ARG B C 1
ATOM 2650 O O . ARG B 1 133 ? 3.453 9.727 -2.072 1 93.25 133 ARG B O 1
ATOM 2657 N N . PHE B 1 134 ? 1.784 8.406 -1.483 1 93.88 134 PHE B N 1
ATOM 2658 C CA . PHE B 1 134 ? 2.592 7.203 -1.646 1 93.88 134 PHE B CA 1
ATOM 2659 C C . PHE B 1 134 ? 2.928 6.969 -3.115 1 93.88 134 PHE B C 1
ATOM 2661 O O . PHE B 1 134 ? 4.031 6.531 -3.441 1 93.88 134 PHE B O 1
ATOM 2668 N N . ARG B 1 135 ? 1.984 7.309 -3.936 1 93.69 135 ARG B N 1
ATOM 2669 C CA . ARG B 1 135 ? 2.246 7.188 -5.367 1 93.69 135 ARG B CA 1
ATOM 2670 C C . ARG B 1 135 ? 3.361 8.133 -5.801 1 93.69 135 ARG B C 1
ATOM 2672 O O . ARG B 1 135 ? 4.254 7.742 -6.559 1 93.69 135 ARG B O 1
ATOM 2679 N N . ALA B 1 136 ? 3.275 9.328 -5.328 1 96.56 136 ALA B N 1
ATOM 2680 C CA . ALA B 1 136 ? 4.312 10.297 -5.66 1 96.56 136 ALA B CA 1
ATOM 2681 C C . ALA B 1 136 ? 5.672 9.859 -5.125 1 96.56 136 ALA B C 1
ATOM 2683 O O . ALA B 1 136 ? 6.691 10.016 -5.801 1 96.56 136 ALA B O 1
ATOM 2684 N N . TRP B 1 137 ? 5.652 9.383 -3.936 1 98.12 137 TRP B N 1
ATOM 2685 C CA . TRP B 1 137 ? 6.875 8.875 -3.32 1 98.12 137 TRP B CA 1
ATOM 2686 C C . TRP B 1 137 ? 7.461 7.727 -4.141 1 98.12 137 TRP B C 1
ATOM 2688 O O . TRP B 1 137 ? 8.656 7.73 -4.457 1 98.12 137 TRP B O 1
ATOM 2698 N N . ARG B 1 138 ? 6.68 6.832 -4.57 1 98.19 138 ARG B N 1
ATOM 2699 C CA . ARG B 1 138 ? 7.113 5.695 -5.371 1 98.19 138 ARG B CA 1
ATOM 2700 C C . ARG B 1 138 ? 7.633 6.148 -6.73 1 98.19 138 ARG B C 1
ATOM 2702 O O . ARG B 1 138 ? 8.562 5.555 -7.277 1 98.19 138 ARG B O 1
ATOM 2709 N N . GLN B 1 139 ? 6.977 7.133 -7.223 1 98.12 139 GLN B N 1
ATOM 2710 C CA . GLN B 1 139 ? 7.391 7.637 -8.531 1 98.12 139 GLN B CA 1
ATOM 2711 C C . GLN B 1 139 ? 8.836 8.125 -8.5 1 98.12 139 GLN B C 1
ATOM 2713 O O . GLN B 1 139 ? 9.578 7.949 -9.469 1 98.12 139 GLN B O 1
ATOM 2718 N N . VAL B 1 140 ? 9.219 8.719 -7.422 1 98.75 140 VAL B N 1
ATOM 2719 C CA . VAL B 1 140 ? 10.602 9.164 -7.281 1 98.75 140 VAL B CA 1
ATOM 2720 C C . VAL B 1 140 ? 11.539 7.957 -7.363 1 98.75 140 VAL B C 1
ATOM 2722 O O . VAL B 1 140 ? 12.555 8 -8.055 1 98.75 140 VAL B O 1
ATOM 2725 N N . ILE B 1 141 ? 11.227 6.887 -6.695 1 98.62 141 ILE B N 1
ATOM 2726 C CA . ILE B 1 141 ? 12.039 5.672 -6.699 1 98.62 141 ILE B CA 1
ATOM 2727 C C . ILE B 1 141 ? 12.047 5.055 -8.094 1 98.62 141 ILE B C 1
ATOM 2729 O O . ILE B 1 141 ? 13.094 4.641 -8.594 1 98.62 141 ILE B O 1
ATOM 2733 N N . ALA B 1 142 ? 10.891 5.027 -8.711 1 98.62 142 ALA B N 1
ATOM 2734 C CA . ALA B 1 142 ? 10.773 4.434 -10.039 1 98.62 142 ALA B CA 1
ATOM 2735 C C . ALA B 1 142 ? 11.609 5.199 -11.055 1 98.62 142 ALA B C 1
ATOM 2737 O O . ALA B 1 142 ? 12.227 4.598 -11.938 1 98.62 142 ALA B O 1
ATOM 2738 N N . GLU B 1 143 ? 11.586 6.48 -10.969 1 98.69 143 GLU B N 1
ATOM 2739 C CA . GLU B 1 143 ? 12.414 7.309 -11.844 1 98.69 143 GLU B CA 1
ATOM 2740 C C . GLU B 1 143 ? 13.891 6.961 -11.703 1 98.69 143 GLU B C 1
ATOM 2742 O O . GLU B 1 143 ? 14.586 6.762 -12.703 1 98.69 143 GLU B O 1
ATOM 2747 N N . PHE B 1 144 ? 14.32 6.852 -10.531 1 98.69 144 PHE B N 1
ATOM 2748 C CA . PHE B 1 144 ? 15.719 6.523 -10.266 1 98.69 144 PHE B CA 1
ATOM 2749 C C . PHE B 1 144 ? 16.047 5.121 -10.766 1 98.69 144 PHE B C 1
ATOM 2751 O O . PHE B 1 144 ? 17.047 4.922 -11.453 1 98.69 144 PHE B O 1
ATOM 2758 N N . ALA B 1 145 ? 15.242 4.148 -10.406 1 98.06 145 ALA B N 1
ATOM 2759 C CA . ALA B 1 145 ? 15.453 2.766 -10.828 1 98.06 145 ALA B CA 1
ATOM 2760 C C . ALA B 1 145 ? 15.453 2.654 -12.352 1 98.06 145 ALA B C 1
ATOM 2762 O O . ALA B 1 145 ? 16.297 1.957 -12.93 1 98.06 145 ALA B O 1
ATOM 2763 N N . GLY B 1 146 ? 14.438 3.324 -12.93 1 98 146 GLY B N 1
ATOM 2764 C CA . GLY B 1 146 ? 14.383 3.32 -14.383 1 98 146 GLY B CA 1
ATOM 2765 C C . GLY B 1 146 ? 15.656 3.836 -15.031 1 98 146 GLY B C 1
ATOM 2766 O O . GLY B 1 146 ? 16.172 3.23 -15.977 1 98 146 GLY B O 1
ATOM 2767 N N . GLU B 1 147 ? 16.156 4.922 -14.547 1 97.62 147 GLU B N 1
ATOM 2768 C CA . GLU B 1 147 ? 17.391 5.5 -15.062 1 97.62 147 GLU B CA 1
ATOM 2769 C C . GLU B 1 147 ? 18.562 4.523 -14.922 1 97.62 147 GLU B C 1
ATOM 2771 O O . GLU B 1 147 ? 19.328 4.32 -15.867 1 97.62 147 GLU B O 1
ATOM 2776 N N . ARG B 1 148 ? 18.719 3.906 -13.781 1 96.5 148 ARG B N 1
ATOM 2777 C CA . ARG B 1 148 ? 19.828 3.008 -13.492 1 96.5 148 ARG B CA 1
ATOM 2778 C C . ARG B 1 148 ? 19.734 1.737 -14.328 1 96.5 148 ARG B C 1
ATOM 2780 O O . ARG B 1 148 ? 20.766 1.152 -14.688 1 96.5 148 ARG B O 1
ATOM 2787 N N . LEU B 1 149 ? 18.562 1.345 -14.633 1 95.94 149 LEU B N 1
ATOM 2788 C CA . LEU B 1 149 ? 18.344 0.089 -15.344 1 95.94 149 LEU B CA 1
ATOM 2789 C C . LEU B 1 149 ? 18.25 0.327 -16.844 1 95.94 149 LEU B C 1
ATOM 2791 O O . LEU B 1 149 ? 18.188 -0.626 -17.625 1 95.94 149 LEU B O 1
ATOM 2795 N N . GLY B 1 150 ? 18.172 1.572 -17.25 1 97 150 GLY B N 1
ATOM 2796 C CA . GLY B 1 150 ? 17.969 1.888 -18.656 1 97 150 GLY B CA 1
ATOM 2797 C C . GLY B 1 150 ? 16.578 1.522 -19.156 1 97 150 GLY B C 1
ATOM 2798 O O . GLY B 1 150 ? 16.422 1.04 -20.266 1 97 150 GLY B O 1
ATOM 2799 N N . GLN B 1 151 ? 15.609 1.659 -18.312 1 97.5 151 GLN B N 1
ATOM 2800 C CA . GLN B 1 151 ? 14.219 1.365 -18.625 1 97.5 151 GLN B CA 1
ATOM 2801 C C . GLN B 1 151 ? 13.328 2.572 -18.344 1 97.5 151 GLN B C 1
ATOM 2803 O O . GLN B 1 151 ? 13.672 3.426 -17.516 1 97.5 151 GLN B O 1
ATOM 2808 N N . PRO B 1 152 ? 12.195 2.631 -19.016 1 97.88 152 PRO B N 1
ATOM 2809 C CA . PRO B 1 152 ? 11.234 3.664 -18.609 1 97.88 152 PRO B CA 1
ATOM 2810 C C . PRO B 1 152 ? 10.797 3.529 -17.156 1 97.88 152 PRO B C 1
ATOM 2812 O O . PRO B 1 152 ? 10.672 2.414 -16.641 1 97.88 152 PRO B O 1
ATOM 2815 N N . GLU B 1 153 ? 10.539 4.648 -16.516 1 97.88 153 GLU B N 1
ATOM 2816 C CA . GLU B 1 153 ? 10.156 4.648 -15.109 1 97.88 153 GLU B CA 1
ATOM 2817 C C . GLU B 1 153 ? 8.82 3.938 -14.906 1 97.88 153 GLU B C 1
ATOM 2819 O O . GLU B 1 153 ? 8.516 3.492 -13.797 1 97.88 153 GLU B O 1
ATOM 2824 N N . ASP B 1 154 ? 8 3.828 -15.961 1 97.31 154 ASP B N 1
ATOM 2825 C CA . ASP B 1 154 ? 6.691 3.197 -15.82 1 97.31 154 ASP B CA 1
ATOM 2826 C C . ASP B 1 154 ? 6.746 1.724 -16.219 1 97.31 154 ASP B C 1
ATOM 2828 O O . ASP B 1 154 ? 5.711 1.053 -16.266 1 97.31 154 ASP B O 1
ATOM 2832 N N . ALA B 1 155 ? 7.98 1.235 -16.5 1 97.31 155 ALA B N 1
ATOM 2833 C CA . ALA B 1 155 ? 8.148 -0.182 -16.812 1 97.31 155 ALA B CA 1
ATOM 2834 C C . ALA B 1 155 ? 7.922 -1.043 -15.57 1 97.31 155 ALA B C 1
ATOM 2836 O O . ALA B 1 155 ? 7.906 -0.534 -14.453 1 97.31 155 ALA B O 1
ATOM 2837 N N . LEU B 1 156 ? 7.73 -2.336 -15.773 1 97.06 156 LEU B N 1
ATOM 2838 C CA . LEU B 1 156 ? 7.371 -3.277 -14.719 1 97.06 156 LEU B CA 1
ATOM 2839 C C . LEU B 1 156 ? 8.43 -3.295 -13.625 1 97.06 156 LEU B C 1
ATOM 2841 O O . LEU B 1 156 ? 8.109 -3.145 -12.445 1 97.06 156 LEU B O 1
ATOM 2845 N N . THR B 1 157 ? 9.703 -3.426 -13.969 1 97.19 157 THR B N 1
ATOM 2846 C CA . THR B 1 157 ? 10.75 -3.629 -12.977 1 97.19 157 THR B CA 1
ATOM 2847 C C . THR B 1 157 ? 10.922 -2.385 -12.109 1 97.19 157 THR B C 1
ATOM 2849 O O . THR B 1 157 ? 10.906 -2.467 -10.883 1 97.19 157 THR B O 1
ATOM 2852 N N . PRO B 1 158 ? 11.023 -1.147 -12.703 1 98.31 158 PRO B N 1
ATOM 2853 C CA . PRO B 1 158 ? 11.109 0.056 -11.875 1 98.31 158 PRO B CA 1
ATOM 2854 C C . PRO B 1 158 ? 9.898 0.226 -10.961 1 98.31 158 PRO B C 1
ATOM 2856 O O . PRO B 1 158 ? 10.047 0.588 -9.789 1 98.31 158 PRO B O 1
ATOM 2859 N N . GLN B 1 159 ? 8.734 -0.097 -11.477 1 98.19 159 GLN B N 1
ATOM 2860 C CA . GLN B 1 159 ? 7.527 0.029 -10.664 1 98.19 159 GLN B CA 1
ATOM 2861 C C . GLN B 1 159 ? 7.5 -1.02 -9.555 1 98.19 159 GLN B C 1
ATOM 2863 O O . GLN B 1 159 ? 7.102 -0.726 -8.43 1 98.19 159 GLN B O 1
ATOM 2868 N N . ALA B 1 160 ? 7.902 -2.234 -9.844 1 97.88 160 ALA B N 1
ATOM 2869 C CA . ALA B 1 160 ? 7.961 -3.283 -8.828 1 97.88 160 ALA B CA 1
ATOM 2870 C C . ALA B 1 160 ? 8.93 -2.906 -7.711 1 97.88 160 ALA B C 1
ATOM 2872 O O . ALA B 1 160 ? 8.617 -3.082 -6.527 1 97.88 160 ALA B O 1
ATOM 2873 N N . ILE B 1 161 ? 10.047 -2.391 -8.062 1 97.69 161 ILE B N 1
ATOM 2874 C CA . ILE B 1 161 ? 11.047 -1.953 -7.086 1 97.69 161 ILE B CA 1
ATOM 2875 C C . ILE B 1 161 ? 10.461 -0.851 -6.207 1 97.69 161 ILE B C 1
ATOM 2877 O O . ILE B 1 161 ? 10.602 -0.885 -4.984 1 97.69 161 ILE B O 1
ATOM 2881 N N . ALA B 1 162 ? 9.82 0.097 -6.832 1 98.62 162 ALA B N 1
ATOM 2882 C CA . ALA B 1 162 ? 9.242 1.221 -6.105 1 98.62 162 ALA B CA 1
ATOM 2883 C C . ALA B 1 162 ? 8.18 0.745 -5.121 1 98.62 162 ALA B C 1
ATOM 2885 O O . ALA B 1 162 ? 8.18 1.144 -3.953 1 98.62 162 ALA B O 1
ATOM 2886 N N . HIS B 1 163 ? 7.305 -0.126 -5.562 1 98.12 163 HIS B N 1
ATOM 2887 C CA . HIS B 1 163 ? 6.25 -0.668 -4.711 1 98.12 163 HIS B CA 1
ATOM 2888 C C . HIS B 1 163 ? 6.836 -1.498 -3.574 1 98.12 163 HIS B C 1
ATOM 2890 O O . HIS B 1 163 ? 6.402 -1.378 -2.426 1 98.12 163 HIS B O 1
ATOM 2896 N N . ALA B 1 164 ? 7.766 -2.297 -3.918 1 97.62 164 ALA B N 1
ATOM 2897 C CA . ALA B 1 164 ? 8.391 -3.133 -2.896 1 97.62 164 ALA B CA 1
ATOM 2898 C C . ALA B 1 164 ? 9.086 -2.277 -1.841 1 97.62 164 ALA B C 1
ATOM 2900 O O . ALA B 1 164 ? 8.977 -2.549 -0.643 1 97.62 164 ALA B O 1
ATOM 2901 N N . THR B 1 165 ? 9.805 -1.272 -2.285 1 98.31 165 THR B N 1
ATOM 2902 C CA . THR B 1 165 ? 10.516 -0.394 -1.363 1 98.31 165 THR B CA 1
ATOM 2903 C C . THR B 1 165 ? 9.547 0.299 -0.415 1 98.31 165 THR B C 1
ATOM 2905 O O . THR B 1 165 ? 9.789 0.374 0.791 1 98.31 165 THR B O 1
ATOM 2908 N N . LEU B 1 166 ? 8.461 0.763 -0.952 1 98.19 166 LEU B N 1
ATOM 2909 C CA . LEU B 1 166 ? 7.445 1.372 -0.099 1 98.19 166 LEU B CA 1
ATOM 2910 C C . LEU B 1 166 ? 6.906 0.362 0.907 1 98.19 166 LEU B C 1
ATOM 2912 O O . LEU B 1 166 ? 6.723 0.687 2.082 1 98.19 166 LEU B O 1
ATOM 2916 N N . GLY B 1 167 ? 6.609 -0.808 0.426 1 97.38 167 GLY B N 1
ATOM 2917 C CA . GLY B 1 167 ? 6.145 -1.849 1.33 1 97.38 167 GLY B CA 1
ATOM 2918 C C . GLY B 1 167 ? 7.098 -2.104 2.484 1 97.38 167 GLY B C 1
ATOM 2919 O O . GLY B 1 167 ? 6.668 -2.215 3.635 1 97.38 167 GLY B O 1
ATOM 2920 N N . VAL B 1 168 ? 8.312 -2.17 2.211 1 97.56 168 VAL B N 1
ATOM 2921 C CA . VAL B 1 168 ? 9.344 -2.389 3.227 1 97.56 168 VAL B CA 1
ATOM 2922 C C . VAL B 1 168 ? 9.367 -1.211 4.195 1 97.56 168 VAL B C 1
ATOM 2924 O O . VAL B 1 168 ? 9.477 -1.4 5.41 1 97.56 168 VAL B O 1
ATOM 2927 N N . ALA B 1 169 ? 9.32 -0.041 3.664 1 98.19 169 ALA B N 1
ATOM 2928 C CA . ALA B 1 169 ? 9.297 1.15 4.508 1 98.19 169 ALA B CA 1
ATOM 2929 C C . ALA B 1 169 ? 8.125 1.108 5.48 1 98.19 169 ALA B C 1
ATOM 2931 O O . ALA B 1 169 ? 8.289 1.365 6.676 1 98.19 169 ALA B O 1
ATOM 2932 N N . ILE B 1 170 ? 6.977 0.746 4.996 1 97 170 ILE B N 1
ATOM 2933 C CA . ILE B 1 170 ? 5.781 0.689 5.824 1 97 170 ILE B CA 1
ATOM 2934 C C . ILE B 1 170 ? 5.945 -0.38 6.902 1 97 170 ILE B C 1
ATOM 2936 O O . ILE B 1 170 ? 5.637 -0.146 8.07 1 97 170 ILE B O 1
ATOM 2940 N N . ALA B 1 171 ? 6.477 -1.5 6.547 1 97.56 171 ALA B N 1
ATOM 2941 C CA . ALA B 1 171 ? 6.727 -2.553 7.527 1 97.56 171 ALA B CA 1
ATOM 2942 C C . ALA B 1 171 ? 7.648 -2.061 8.633 1 97.56 171 ALA B C 1
ATOM 2944 O O . ALA B 1 171 ? 7.402 -2.318 9.82 1 97.56 171 ALA B O 1
ATOM 2945 N N . ALA B 1 172 ? 8.664 -1.413 8.25 1 98.12 172 ALA B N 1
ATOM 2946 C CA . ALA B 1 172 ? 9.617 -0.885 9.227 1 98.12 172 ALA B CA 1
ATOM 2947 C C . ALA B 1 172 ? 8.953 0.147 10.133 1 98.12 172 ALA B C 1
ATOM 2949 O O . ALA B 1 172 ? 9.156 0.138 11.352 1 98.12 172 ALA B O 1
ATOM 2950 N N . TYR B 1 173 ? 8.211 1.03 9.562 1 97.69 173 TYR B N 1
ATOM 2951 C CA . TYR B 1 173 ? 7.504 2.035 10.352 1 97.69 173 TYR B CA 1
ATOM 2952 C C . TYR B 1 173 ? 6.547 1.381 11.344 1 97.69 173 TYR B C 1
ATOM 2954 O O . TYR B 1 173 ? 6.449 1.811 12.492 1 97.69 173 TYR B O 1
ATOM 2962 N N . GLU B 1 174 ? 5.809 0.386 10.898 1 96.31 174 GLU B N 1
ATOM 2963 C CA . GLU B 1 174 ? 4.871 -0.294 11.789 1 96.31 174 GLU B CA 1
ATOM 2964 C C . GLU B 1 174 ? 5.59 -0.95 12.961 1 96.31 174 GLU B C 1
ATOM 2966 O O . GLU B 1 174 ? 5.113 -0.9 14.094 1 96.31 174 GLU B O 1
ATOM 2971 N N . GLN B 1 175 ? 6.75 -1.53 12.656 1 96.88 175 GLN B N 1
ATOM 2972 C CA . GLN B 1 175 ? 7.566 -2.084 13.734 1 96.88 175 GLN B CA 1
ATOM 2973 C C . GLN B 1 175 ? 8.055 -0.986 14.672 1 96.88 175 GLN B C 1
ATOM 2975 O O . GLN B 1 175 ? 8 -1.144 15.898 1 96.88 175 GLN B O 1
ATOM 2980 N N . TRP B 1 176 ? 8.469 0.084 14.148 1 97.38 176 TRP B N 1
ATOM 2981 C CA . TRP B 1 176 ? 8.984 1.221 14.906 1 97.38 176 TRP B CA 1
ATOM 2982 C C . TRP B 1 176 ? 7.914 1.803 15.82 1 97.38 176 TRP B C 1
ATOM 2984 O O . TRP B 1 176 ? 8.188 2.127 16.984 1 97.38 176 TRP B O 1
ATOM 2994 N N . LEU B 1 177 ? 6.754 1.882 15.328 1 96.19 177 LEU B N 1
ATOM 2995 C CA . LEU B 1 177 ? 5.648 2.461 16.078 1 96.19 177 LEU B CA 1
ATOM 2996 C C . LEU B 1 177 ? 5.215 1.533 17.219 1 96.19 177 LEU B C 1
ATOM 2998 O O . LEU B 1 177 ? 4.68 1.99 18.234 1 96.19 177 LEU B O 1
ATOM 3002 N N . GLY B 1 178 ? 5.457 0.255 17.016 1 93.31 178 GLY B N 1
ATOM 3003 C CA . GLY B 1 178 ? 5.059 -0.715 18.031 1 93.31 178 GLY B CA 1
ATOM 3004 C C . GLY B 1 178 ? 6.098 -0.902 19.125 1 93.31 178 GLY B C 1
ATOM 3005 O O . GLY B 1 178 ? 5.816 -1.516 20.156 1 93.31 178 GLY B O 1
ATOM 3006 N N . ARG B 1 179 ? 7.277 -0.364 18.828 1 88.25 179 ARG B N 1
ATOM 3007 C CA . ARG B 1 179 ? 8.375 -0.538 19.766 1 88.25 179 ARG B CA 1
ATOM 3008 C C . ARG B 1 179 ? 8.969 0.808 20.172 1 88.25 179 ARG B C 1
ATOM 3010 O O . ARG B 1 179 ? 9.086 1.715 19.344 1 88.25 179 ARG B O 1
ATOM 3017 N N . THR B 1 180 ? 9.344 0.875 21.406 1 79.75 180 THR B N 1
ATOM 3018 C CA . THR B 1 180 ? 9.867 2.152 21.875 1 79.75 180 THR B CA 1
ATOM 3019 C C . THR B 1 180 ? 11.391 2.162 21.828 1 79.75 180 THR B C 1
ATOM 3021 O O . THR B 1 180 ? 12.016 3.229 21.812 1 79.75 180 THR B O 1
ATOM 3024 N N . ASP B 1 181 ? 11.945 1.127 21.672 1 85.5 181 ASP B N 1
ATOM 3025 C CA . ASP B 1 181 ? 13.398 1.064 21.812 1 85.5 181 ASP B CA 1
ATOM 3026 C C . ASP B 1 181 ? 14.055 0.755 20.469 1 85.5 181 ASP B C 1
ATOM 3028 O O . ASP B 1 181 ? 15.164 0.218 20.422 1 85.5 181 ASP B O 1
ATOM 3032 N N . SER B 1 182 ? 13.477 1.181 19.484 1 88.56 182 SER B N 1
ATOM 3033 C CA . SER B 1 182 ? 14.055 0.903 18.172 1 88.56 182 SER B CA 1
ATOM 3034 C C . SER B 1 182 ? 14.359 2.193 17.422 1 88.56 182 SER B C 1
ATOM 3036 O O . SER B 1 182 ? 13.75 3.23 17.672 1 88.56 182 SER B O 1
ATOM 3038 N N . GLU B 1 183 ? 15.344 2.086 16.609 1 95.5 183 GLU B N 1
ATOM 3039 C CA . GLU B 1 183 ? 15.672 3.18 15.703 1 95.5 183 GLU B CA 1
ATOM 3040 C C . GLU B 1 183 ? 15.133 2.91 14.297 1 95.5 183 GLU B C 1
ATOM 3042 O O . GLU B 1 183 ? 15.492 1.912 13.672 1 95.5 183 GLU B O 1
ATOM 3047 N N . LEU B 1 184 ? 14.375 3.846 13.852 1 97.25 184 LEU B N 1
ATOM 3048 C CA . LEU B 1 184 ? 13.711 3.656 12.562 1 97.25 184 LEU B CA 1
ATOM 3049 C C . LEU B 1 184 ? 14.734 3.393 11.469 1 97.25 184 LEU B C 1
ATOM 3051 O O . LEU B 1 184 ? 14.547 2.492 10.641 1 97.25 184 LEU B O 1
ATOM 3055 N N . THR B 1 185 ? 15.82 4.188 11.453 1 97.81 185 THR B N 1
ATOM 3056 C CA . THR B 1 185 ? 16.828 4.062 10.398 1 97.81 185 THR B CA 1
ATOM 3057 C C . THR B 1 185 ? 17.453 2.676 10.414 1 97.81 185 THR B C 1
ATOM 3059 O O . THR B 1 185 ? 17.734 2.105 9.359 1 97.81 185 THR B O 1
ATOM 3062 N N . GLU B 1 186 ? 17.625 2.09 11.539 1 97.31 186 GLU B N 1
ATOM 3063 C CA . GLU B 1 186 ? 18.156 0.736 11.656 1 97.31 186 GLU B CA 1
ATOM 3064 C C . GLU B 1 186 ? 17.156 -0.297 11.141 1 97.31 186 GLU B C 1
ATOM 3066 O O . GLU B 1 186 ? 17.547 -1.265 10.477 1 97.31 186 GLU B O 1
ATOM 3071 N N . LEU B 1 187 ? 15.938 -0.1 11.469 1 97.81 187 LEU B N 1
ATOM 3072 C CA . LEU B 1 187 ? 14.898 -1.012 11.008 1 97.81 187 LEU B CA 1
ATOM 3073 C C . LEU B 1 187 ? 14.797 -0.997 9.492 1 97.81 187 LEU B C 1
ATOM 3075 O O . LEU B 1 187 ? 14.672 -2.051 8.85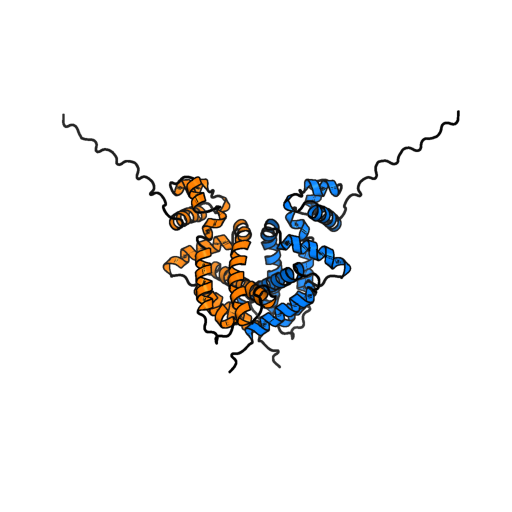9 1 97.81 187 LEU B O 1
ATOM 3079 N N . LEU B 1 188 ? 14.828 0.176 8.906 1 98.31 188 LEU B N 1
ATOM 3080 C CA . LEU B 1 188 ? 14.773 0.315 7.457 1 98.31 188 LEU B CA 1
ATOM 3081 C C . LEU B 1 188 ? 15.945 -0.397 6.797 1 98.31 188 LEU B C 1
ATOM 3083 O O . LEU B 1 188 ? 15.758 -1.157 5.844 1 98.31 188 LEU B O 1
ATOM 3087 N N . ASP B 1 189 ? 17.109 -0.116 7.336 1 97.81 189 ASP B N 1
ATOM 3088 C CA . ASP B 1 189 ? 18.328 -0.734 6.809 1 97.81 189 ASP B CA 1
ATOM 3089 C C . ASP B 1 189 ? 18.25 -2.256 6.895 1 97.81 189 ASP B C 1
ATOM 3091 O O . ASP B 1 189 ? 18.5 -2.953 5.91 1 97.81 189 ASP B O 1
ATOM 3095 N N . THR B 1 190 ? 17.859 -2.717 8.023 1 96.88 190 THR B N 1
ATOM 3096 C CA . THR B 1 190 ? 17.766 -4.148 8.281 1 96.88 190 THR B CA 1
ATOM 3097 C C . THR B 1 190 ? 16.719 -4.789 7.375 1 96.88 190 THR B C 1
ATOM 3099 O O . THR B 1 190 ? 16.953 -5.848 6.789 1 96.88 190 THR B O 1
ATOM 3102 N N . ALA B 1 191 ? 15.594 -4.148 7.25 1 96.94 191 ALA B N 1
ATOM 3103 C CA . ALA B 1 191 ? 14.508 -4.6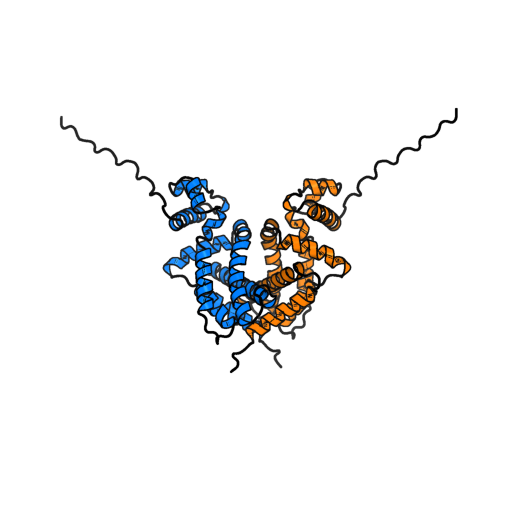99 6.441 1 96.94 191 ALA B CA 1
ATOM 3104 C C . ALA B 1 191 ? 14.938 -4.863 4.984 1 96.94 191 ALA B C 1
ATOM 3106 O O . ALA B 1 191 ? 14.672 -5.895 4.363 1 96.94 191 ALA B O 1
ATOM 3107 N N . MET B 1 192 ? 15.625 -3.869 4.461 1 96.69 192 MET B N 1
ATOM 3108 C CA . MET B 1 192 ? 16.078 -3.93 3.074 1 96.69 192 MET B CA 1
ATOM 3109 C C . MET B 1 192 ? 17.125 -5.016 2.891 1 96.69 192 MET B C 1
ATOM 3111 O O . MET B 1 192 ? 17.109 -5.754 1.904 1 96.69 192 MET B O 1
ATOM 3115 N N . ARG B 1 193 ? 18.016 -5.172 3.809 1 94.25 193 ARG B N 1
ATOM 3116 C CA . ARG B 1 193 ? 19.062 -6.18 3.725 1 94.25 193 ARG B CA 1
ATOM 3117 C C . ARG B 1 193 ? 18.5 -7.586 3.857 1 94.25 193 ARG B C 1
ATOM 3119 O O . ARG B 1 193 ? 18.922 -8.5 3.154 1 94.25 193 ARG B O 1
ATOM 3126 N N . GLU B 1 194 ? 17.578 -7.699 4.762 1 92.31 194 GLU B N 1
ATOM 3127 C CA . GLU B 1 194 ? 16.969 -9.008 4.969 1 92.31 194 GLU B CA 1
ATOM 3128 C C . GLU B 1 194 ? 16.109 -9.422 3.777 1 92.31 194 GLU B C 1
ATOM 3130 O O . GLU B 1 194 ? 16.047 -10.609 3.438 1 92.31 194 GLU B O 1
ATOM 3135 N N . LEU B 1 195 ? 15.438 -8.453 3.213 1 91.62 195 LEU B N 1
ATOM 3136 C CA . LEU B 1 195 ? 14.695 -8.758 1.996 1 91.62 195 LEU B CA 1
ATOM 3137 C C . LEU B 1 195 ? 15.633 -9.227 0.889 1 91.62 195 LEU B C 1
ATOM 3139 O O . LEU B 1 195 ? 15.344 -10.203 0.199 1 91.62 195 LEU B O 1
ATOM 3143 N N . ALA B 1 196 ? 16.719 -8.555 0.748 1 89.19 196 ALA B N 1
ATOM 3144 C CA . ALA B 1 196 ? 17.734 -8.961 -0.226 1 89.19 196 ALA B CA 1
ATOM 3145 C C . ALA B 1 196 ? 18.219 -10.383 0.048 1 89.19 196 ALA B C 1
ATOM 3147 O O . ALA B 1 196 ? 18.359 -11.188 -0.875 1 89.19 196 ALA B O 1
ATOM 3148 N N . ALA B 1 197 ? 18.453 -10.672 1.274 1 88.38 197 ALA B N 1
ATOM 3149 C CA . ALA B 1 197 ? 18.953 -11.992 1.666 1 88.38 197 ALA B CA 1
ATOM 3150 C C . ALA B 1 197 ? 17.906 -13.07 1.384 1 88.38 197 ALA B C 1
ATOM 3152 O O . ALA B 1 197 ? 18.25 -14.195 1.013 1 88.38 197 ALA B O 1
ATOM 3153 N N . ALA B 1 198 ? 16.672 -12.703 1.622 1 86.19 198 ALA B N 1
ATOM 3154 C CA . ALA B 1 198 ? 15.594 -13.656 1.379 1 86.19 198 ALA B CA 1
ATOM 3155 C C . ALA B 1 198 ? 15.531 -14.055 -0.093 1 86.19 198 ALA B C 1
ATOM 3157 O O . ALA B 1 198 ? 15.203 -15.195 -0.421 1 86.19 198 ALA B O 1
ATOM 3158 N N . PHE B 1 199 ? 15.852 -13.125 -0.977 1 81 199 PHE B N 1
ATOM 3159 C CA . PHE B 1 199 ? 15.875 -13.43 -2.402 1 81 199 PHE B CA 1
ATOM 3160 C C . PHE B 1 199 ? 17.125 -14.227 -2.764 1 81 199 PHE B C 1
ATOM 3162 O O . PHE B 1 199 ? 17.125 -14.977 -3.736 1 81 199 PHE B O 1
ATOM 3169 N N . GLY B 1 200 ? 18.312 -13.977 -2.217 1 69.75 200 GLY B N 1
ATOM 3170 C CA . GLY B 1 200 ? 19.594 -14.617 -2.5 1 69.75 200 GLY B CA 1
ATOM 3171 C C . GLY B 1 200 ? 19.719 -15.992 -1.887 1 69.75 200 GLY B C 1
ATOM 3172 O O . GLY B 1 200 ? 20.672 -16.734 -2.189 1 69.75 200 GLY B O 1
ATOM 3173 N N . ARG B 1 201 ? 19.156 -16.391 -0.798 1 55.91 201 ARG B N 1
ATOM 3174 C CA . ARG B 1 201 ? 19.391 -17.656 -0.13 1 55.91 201 ARG B CA 1
ATOM 3175 C C . ARG B 1 201 ? 19.172 -18.828 -1.081 1 55.91 201 ARG B C 1
ATOM 3177 O O . ARG B 1 201 ? 18.031 -19.109 -1.471 1 55.91 201 ARG B O 1
ATOM 3184 N N . PRO B 1 202 ? 20.25 -19.016 -1.912 1 42.69 202 PRO B N 1
ATOM 3185 C CA . PRO B 1 202 ? 20.234 -20.25 -2.689 1 42.69 202 PRO B CA 1
ATOM 3186 C C . PRO B 1 202 ? 19.922 -21.484 -1.834 1 42.69 202 PRO B C 1
ATOM 3188 O O . PRO B 1 202 ? 20.125 -21.453 -0.617 1 42.69 202 PRO B O 1
ATOM 3191 N N . ASP B 1 203 ? 19.188 -22.516 -2.42 1 35.62 203 ASP B N 1
ATOM 3192 C CA . ASP B 1 203 ? 19.125 -23.859 -1.87 1 35.62 203 ASP B CA 1
ATOM 3193 C C . ASP B 1 203 ? 20.469 -24.281 -1.271 1 35.62 203 ASP B C 1
ATOM 3195 O O . ASP B 1 203 ? 21.516 -24.016 -1.853 1 35.62 203 ASP B O 1
ATOM 3199 N N . ALA B 1 204 ? 20.703 -24.5 0.119 1 31.73 204 ALA B N 1
ATOM 3200 C CA . ALA B 1 204 ? 21.75 -25.391 0.61 1 31.73 204 ALA B CA 1
ATOM 3201 C C . ALA B 1 204 ? 21.953 -26.562 -0.341 1 31.73 204 ALA B C 1
ATOM 3203 O O . ALA B 1 204 ? 21.078 -27.406 -0.495 1 31.73 204 ALA B O 1
ATOM 3204 N N . GLN B 1 205 ? 22.422 -26.25 -1.602 1 21.8 205 GLN B N 1
ATOM 3205 C CA . GLN B 1 205 ? 23.047 -27.453 -2.121 1 21.8 205 GLN B CA 1
ATOM 3206 C C . GLN B 1 205 ? 24 -28.062 -1.104 1 21.8 205 GLN B C 1
ATOM 3208 O O . GLN B 1 205 ? 24.797 -27.344 -0.479 1 21.8 205 GLN B O 1
#

Organism: Saccharopolyspora spinosa (NCBI:txid60894)

InterPro domains:
  IPR001647 DNA-binding HTH domain, TetR-type [PF00440] (27-65)
  IPR001647 DNA-binding HTH domain, TetR-type [PR00455] (24-37)
  IPR001647 DNA-binding HTH domain, TetR-type [PR00455] (45-68)
  IPR001647 DNA-binding HTH domain, TetR-type [PS50977] (18-78)
  IPR009057 Homedomain-like superfamily [SSF46689] (12-85)
  IPR023772 DNA-binding HTH domain, TetR-type, conserved site [PS01081] (36-66)
  IPR023851 Transcriptional regulator, TetR-type [TIGR03968] (14-199)
  IPR041347 MftR, C-terminal [PF17754] (90-199)
  IPR050109 HTH-type, TetR-like transcriptional regulator [PTHR30055] (8-197)

Foldseek 3Di:
DPPPPPPPDPDPPQQPADDDLVSLLVLLLVVCVVPNLVPDALVNSCVNNVHDSVVVCVQPVGSLCSLCHPVVVLLVVLLVQLVPDDLPDDLLRSVLVSLLVSPDDDPVCVVVVLSSLCCCLPPPVSVVVCVVVLVSNLLSQLPSVCVSVVHDSPDDVSSVVSVVLVVLLSVLSVVPSVDPPDDSSVSSNVSSVVVVVVVPPPDPD/DPPPPPPPDPDPPQQDADDDLVVLLVLLLVVCVVPNLVPDALVNSCVSNVHDSVVVCVQPVGSLCSLCHPVVVLLVVLLVQLVPDDLPDDLLRSVLVSLLVSPDDDPVCVVVVLSSLCCCLPPPVSVVVCVVVLVSNLLSQLPSSCVSVVHDSPDDVSSVVSVVLVVLLNVLSVVCSVDPPDDSSVSSNVSSVVVVVVVVPPPPD